Protein AF-T0RP94-F1 (afdb_monomer)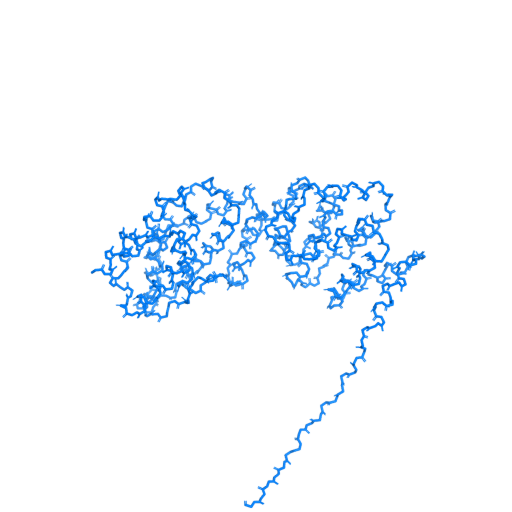

Structure (mmCIF, N/CA/C/O backbone):
data_AF-T0RP94-F1
#
_entry.id   AF-T0RP94-F1
#
loop_
_atom_site.group_PDB
_atom_site.id
_atom_site.type_symbol
_atom_site.label_atom_id
_atom_site.label_alt_id
_atom_site.label_comp_id
_atom_site.label_asym_id
_atom_site.label_entity_id
_atom_site.label_seq_id
_atom_site.pdbx_PDB_ins_code
_atom_site.Cartn_x
_atom_site.Cartn_y
_atom_site.Cartn_z
_atom_site.occupancy
_atom_site.B_iso_or_equiv
_atom_site.auth_seq_id
_atom_site.auth_comp_id
_atom_site.auth_asym_id
_atom_site.auth_atom_id
_atom_site.pdbx_PDB_model_num
ATOM 1 N N . MET A 1 1 ? -5.240 -0.763 34.434 1.00 88.38 1 MET A N 1
ATOM 2 C CA . MET A 1 1 ? -3.818 -1.120 34.222 1.00 88.38 1 MET A CA 1
ATOM 3 C C . MET A 1 1 ? -3.471 -1.238 32.736 1.00 88.38 1 MET A C 1
ATOM 5 O O . MET A 1 1 ? -2.638 -0.472 32.275 1.00 88.38 1 MET A O 1
ATOM 9 N N . THR A 1 2 ? -4.139 -2.100 31.958 1.00 94.00 2 THR A N 1
ATOM 10 C CA . THR A 1 2 ? -3.824 -2.348 30.531 1.00 94.00 2 THR A CA 1
ATOM 11 C C . THR A 1 2 ? -3.842 -1.097 29.644 1.00 94.00 2 THR A C 1
ATOM 13 O O . THR A 1 2 ? -2.900 -0.874 28.891 1.00 94.00 2 THR A O 1
ATOM 16 N N . SER A 1 3 ? -4.860 -0.235 29.776 1.00 95.00 3 SER A N 1
ATOM 17 C CA . SER A 1 3 ? -4.949 1.029 29.021 1.00 95.00 3 SER A CA 1
ATOM 18 C C . SER A 1 3 ? -3.752 1.956 29.268 1.00 95.00 3 SER A C 1
ATOM 20 O O . SER A 1 3 ? -3.233 2.541 28.325 1.00 95.00 3 SER A O 1
ATOM 22 N N . HIS A 1 4 ? -3.310 2.088 30.521 1.00 95.75 4 HIS A N 1
ATOM 23 C CA . HIS A 1 4 ? -2.154 2.918 30.879 1.00 95.75 4 HIS A CA 1
ATOM 24 C C . HIS A 1 4 ? -0.866 2.325 30.300 1.00 95.75 4 HIS A C 1
ATOM 26 O O . HIS A 1 4 ? -0.049 3.037 29.733 1.00 95.75 4 HIS A O 1
ATOM 32 N N . PHE A 1 5 ? -0.707 1.000 30.365 1.00 96.69 5 PHE A N 1
ATOM 33 C CA . PHE A 1 5 ? 0.449 0.334 29.773 1.00 96.69 5 PHE A CA 1
ATOM 34 C C . PHE A 1 5 ? 0.534 0.544 28.252 1.00 96.69 5 PHE A C 1
ATOM 36 O O . PHE A 1 5 ? 1.586 0.944 27.764 1.00 96.69 5 PHE A O 1
ATOM 43 N N . ILE A 1 6 ? -0.567 0.352 27.512 1.00 96.56 6 ILE A N 1
ATOM 44 C CA . ILE A 1 6 ? -0.619 0.622 26.062 1.00 96.56 6 ILE A CA 1
ATOM 45 C C . ILE A 1 6 ? -0.245 2.078 25.779 1.00 96.56 6 ILE A C 1
ATOM 47 O O . ILE A 1 6 ? 0.664 2.349 24.996 1.00 96.56 6 ILE A O 1
ATOM 51 N N . SER A 1 7 ? -0.925 3.001 26.461 1.00 96.38 7 SER A N 1
ATOM 52 C CA . SER A 1 7 ? -0.753 4.438 26.268 1.00 96.38 7 SER A CA 1
ATOM 53 C C . SER A 1 7 ? 0.681 4.881 26.518 1.00 96.38 7 SER A C 1
ATOM 55 O O . SER A 1 7 ? 1.240 5.565 25.669 1.00 96.38 7 SER A O 1
ATOM 57 N N . ASP A 1 8 ? 1.297 4.454 27.627 1.00 95.62 8 ASP A N 1
ATOM 58 C CA . ASP A 1 8 ? 2.455 5.138 28.230 1.00 95.62 8 ASP A CA 1
ATOM 59 C C . ASP A 1 8 ? 3.749 4.309 28.210 1.00 95.62 8 ASP A C 1
ATOM 61 O O . ASP A 1 8 ? 4.837 4.872 28.326 1.00 95.62 8 ASP A O 1
ATOM 65 N N . HIS A 1 9 ? 3.655 2.998 27.971 1.00 94.56 9 HIS A N 1
ATOM 66 C CA . HIS A 1 9 ? 4.812 2.099 28.044 1.00 94.56 9 HIS A CA 1
ATOM 67 C C . HIS A 1 9 ? 4.980 1.165 26.845 1.00 94.56 9 HIS A C 1
ATOM 69 O O . HIS A 1 9 ? 6.095 0.710 26.601 1.00 94.56 9 HIS A O 1
ATOM 75 N N . LEU A 1 10 ? 3.916 0.861 26.093 1.00 94.31 10 LEU A N 1
ATOM 76 C CA . LEU A 1 10 ? 4.026 -0.069 24.973 1.00 94.31 10 LEU A CA 1
ATOM 77 C C . LEU A 1 10 ? 4.787 0.559 23.808 1.00 94.31 10 LEU A C 1
ATOM 79 O O . LEU A 1 10 ? 4.351 1.539 23.194 1.00 94.31 10 LEU A O 1
ATOM 83 N N . ASP A 1 11 ? 5.927 -0.029 23.482 1.00 93.75 11 ASP A N 1
ATOM 84 C CA . ASP A 1 11 ? 6.845 0.579 22.542 1.00 93.75 11 ASP A CA 1
ATOM 85 C C . ASP A 1 11 ? 7.600 -0.449 21.709 1.00 93.75 11 ASP A C 1
ATOM 87 O O . ASP A 1 11 ? 7.739 -1.609 22.095 1.00 93.75 11 ASP A O 1
ATOM 91 N N . ILE A 1 12 ? 8.072 -0.019 20.541 1.00 91.00 12 ILE A N 1
ATOM 92 C CA . ILE A 1 12 ? 8.845 -0.876 19.639 1.00 91.00 12 ILE A CA 1
ATOM 93 C C . ILE A 1 12 ? 10.318 -0.776 20.020 1.00 91.00 12 ILE A C 1
ATOM 95 O O . ILE A 1 12 ? 10.896 0.306 20.007 1.00 91.00 12 ILE A O 1
ATOM 99 N N . ALA A 1 13 ? 10.939 -1.897 20.347 1.00 91.00 13 ALA A N 1
ATOM 100 C CA . ALA A 1 13 ? 12.353 -1.960 20.693 1.00 91.00 13 ALA A CA 1
ATOM 101 C C . ALA A 1 13 ? 12.988 -3.205 20.069 1.00 91.00 13 ALA A C 1
ATOM 103 O O . ALA A 1 13 ? 12.287 -4.088 19.576 1.00 91.00 13 ALA A O 1
ATOM 104 N N . SER A 1 14 ? 14.315 -3.320 20.127 1.00 87.69 14 SER A N 1
ATOM 105 C CA . SER A 1 14 ? 15.013 -4.540 19.692 1.00 87.69 14 SER A CA 1
ATOM 106 C C . SER A 1 14 ? 14.537 -5.785 20.453 1.00 87.69 14 SER A C 1
ATOM 108 O O . SER A 1 14 ? 14.405 -6.854 19.865 1.00 87.69 14 SER A O 1
ATOM 110 N N . SER A 1 15 ? 14.213 -5.635 21.741 1.00 92.19 15 SER A N 1
ATOM 111 C CA . SER A 1 15 ? 13.644 -6.688 22.591 1.00 92.19 15 SER A CA 1
ATOM 112 C C . SER A 1 15 ? 12.144 -6.919 22.377 1.00 92.19 15 SER A C 1
ATOM 114 O O . SER A 1 15 ? 11.628 -7.972 22.748 1.00 92.19 15 SER A O 1
ATOM 116 N N . MET A 1 16 ? 11.437 -5.956 21.783 1.00 93.44 16 MET A N 1
ATOM 117 C CA . MET A 1 16 ? 9.995 -6.010 21.552 1.00 93.44 16 MET A CA 1
ATOM 118 C C . MET A 1 16 ? 9.685 -5.535 20.122 1.00 93.44 16 MET A C 1
ATOM 120 O O . MET A 1 16 ? 9.282 -4.387 19.914 1.00 93.44 16 MET A O 1
ATOM 124 N N . PRO A 1 17 ? 9.917 -6.394 19.110 1.00 94.44 17 PRO A N 1
ATOM 125 C CA . PRO A 1 17 ? 9.731 -6.018 17.715 1.00 94.44 17 PRO A CA 1
ATOM 126 C C . PRO A 1 17 ? 8.250 -5.781 17.401 1.00 94.44 17 PRO A C 1
ATOM 128 O O . PRO A 1 17 ? 7.361 -6.304 18.079 1.00 94.44 17 PRO A O 1
ATOM 131 N N . LEU A 1 18 ? 7.978 -5.050 16.313 1.00 94.69 18 LEU A N 1
ATOM 132 C CA . LEU A 1 18 ? 6.616 -4.696 15.894 1.00 94.69 18 LEU A CA 1
ATOM 133 C C . LEU A 1 18 ? 5.679 -5.912 15.821 1.00 94.69 18 LEU A C 1
ATOM 135 O O . LEU A 1 18 ? 4.526 -5.807 16.222 1.00 94.69 18 LEU A O 1
ATOM 139 N N . ALA A 1 19 ? 6.158 -7.062 15.339 1.00 96.69 19 ALA A N 1
ATOM 140 C CA . ALA A 1 19 ? 5.350 -8.279 15.265 1.00 96.69 19 ALA A CA 1
ATOM 141 C C . ALA A 1 19 ? 4.859 -8.734 16.651 1.00 96.69 19 ALA A C 1
ATOM 143 O O . ALA A 1 19 ? 3.683 -9.053 16.803 1.00 96.69 19 ALA A O 1
ATOM 144 N N . THR A 1 20 ? 5.722 -8.705 17.669 1.00 97.38 20 THR A N 1
ATOM 145 C CA . THR A 1 20 ? 5.360 -9.067 19.048 1.00 97.38 20 THR A CA 1
ATOM 146 C C . THR A 1 20 ? 4.349 -8.082 19.625 1.00 97.38 20 THR A C 1
ATOM 148 O O . THR A 1 20 ? 3.323 -8.502 20.161 1.00 97.38 20 THR A O 1
ATOM 151 N N . VAL A 1 21 ? 4.590 -6.775 19.449 1.00 97.06 21 VAL A N 1
ATOM 152 C CA . VAL A 1 21 ? 3.652 -5.723 19.879 1.00 97.06 21 VAL A CA 1
ATOM 153 C C . VAL A 1 21 ? 2.289 -5.903 19.210 1.00 97.06 21 VAL A C 1
ATOM 155 O O . VAL A 1 21 ? 1.260 -5.859 19.877 1.00 97.06 21 VAL A O 1
ATOM 158 N N . ALA A 1 22 ? 2.273 -6.147 17.899 1.00 97.69 22 ALA A N 1
ATOM 159 C CA . ALA A 1 22 ? 1.055 -6.291 17.114 1.00 97.69 22 ALA A CA 1
ATOM 160 C C . ALA A 1 22 ? 0.224 -7.514 17.525 1.00 97.69 22 ALA A C 1
ATOM 162 O O . ALA A 1 22 ? -0.995 -7.400 17.641 1.00 97.69 22 ALA A O 1
ATOM 163 N N . HIS A 1 23 ? 0.862 -8.664 17.776 1.00 98.00 23 HIS A N 1
ATOM 164 C CA . HIS A 1 23 ? 0.171 -9.862 18.268 1.00 98.00 23 HIS A CA 1
ATOM 165 C C . HIS A 1 23 ? -0.426 -9.635 19.657 1.00 98.00 23 HIS A C 1
ATOM 167 O O . HIS A 1 23 ? -1.584 -9.976 19.892 1.00 98.00 23 HIS A O 1
ATOM 173 N N . TRP A 1 24 ? 0.337 -9.020 20.564 1.00 97.94 24 TRP A N 1
ATOM 174 C CA . TRP A 1 24 ? -0.148 -8.719 21.907 1.00 97.94 24 TRP A CA 1
ATOM 175 C C . TRP A 1 24 ? -1.312 -7.718 21.887 1.00 97.94 24 TRP A C 1
ATOM 177 O O . TRP A 1 24 ? -2.324 -7.934 22.557 1.00 97.94 24 TRP A O 1
ATOM 187 N N . LEU A 1 25 ? -1.221 -6.661 21.070 1.00 98.06 25 LEU A N 1
ATOM 188 C CA . LEU A 1 25 ? -2.308 -5.699 20.873 1.00 98.06 25 LEU A CA 1
ATOM 189 C C . LEU A 1 25 ? -3.552 -6.358 20.284 1.00 98.06 25 LEU A C 1
ATOM 191 O O . LEU A 1 25 ? -4.646 -6.131 20.789 1.00 98.06 25 LEU A O 1
ATOM 195 N N . HIS A 1 26 ? -3.398 -7.188 19.250 1.00 98.38 26 HIS A N 1
ATOM 196 C CA . HIS A 1 26 ? -4.513 -7.912 18.638 1.00 98.38 26 HIS A CA 1
ATOM 197 C C . HIS A 1 26 ? -5.235 -8.802 19.658 1.00 98.38 26 HIS A C 1
ATOM 199 O O . HIS A 1 26 ? -6.453 -8.694 19.803 1.00 98.38 26 HIS A O 1
ATOM 205 N N . ALA A 1 27 ? -4.491 -9.601 20.429 1.00 98.12 27 ALA A N 1
ATOM 206 C CA . ALA A 1 27 ? -5.060 -10.452 21.472 1.00 98.12 27 ALA A CA 1
ATOM 207 C C . ALA A 1 27 ? -5.772 -9.631 22.560 1.00 98.12 27 ALA A C 1
ATOM 209 O O . ALA A 1 27 ? -6.872 -9.980 22.994 1.00 98.12 27 ALA A O 1
ATOM 210 N N . THR A 1 28 ? -5.176 -8.508 22.965 1.00 97.94 28 THR A N 1
ATOM 211 C CA . THR A 1 28 ? -5.742 -7.615 23.983 1.00 97.94 28 THR A CA 1
ATOM 212 C C . THR A 1 28 ? -7.034 -6.958 23.497 1.00 97.94 28 THR A C 1
ATOM 214 O O . THR A 1 28 ? -8.029 -6.986 24.215 1.00 97.94 28 THR A O 1
ATOM 217 N N . LEU A 1 29 ? -7.052 -6.429 22.269 1.00 97.94 29 LEU A N 1
ATOM 218 C CA . LEU A 1 29 ? -8.245 -5.842 21.649 1.00 97.94 29 LEU A CA 1
ATOM 219 C C . LEU A 1 29 ? -9.357 -6.884 21.493 1.00 97.94 29 LEU A C 1
ATOM 221 O O . LEU A 1 29 ? -10.508 -6.589 21.788 1.00 97.94 29 LEU A O 1
ATOM 225 N N . THR A 1 30 ? -9.009 -8.111 21.097 1.00 97.62 30 THR A N 1
ATOM 226 C CA . THR A 1 30 ? -9.966 -9.220 20.950 1.00 97.62 30 THR A CA 1
ATOM 227 C C . THR A 1 30 ? -10.576 -9.638 22.289 1.00 97.62 30 THR A C 1
ATOM 229 O O . THR A 1 30 ? -11.760 -9.945 22.357 1.00 97.62 30 THR A O 1
ATOM 232 N N . THR A 1 31 ? -9.782 -9.634 23.364 1.00 97.56 31 THR A N 1
ATOM 233 C CA . THR A 1 31 ? -10.223 -10.101 24.689 1.00 97.56 31 THR A CA 1
ATOM 234 C C . THR A 1 31 ? -11.006 -9.035 25.454 1.00 97.56 31 THR A C 1
ATOM 236 O O . THR A 1 31 ? -12.003 -9.340 26.100 1.00 97.56 31 THR A O 1
ATOM 239 N N . VAL A 1 32 ? -10.533 -7.786 25.423 1.00 96.88 32 VAL A N 1
ATOM 240 C CA . VAL A 1 32 ? -11.078 -6.682 26.235 1.00 96.88 32 VAL A CA 1
ATOM 241 C C . VAL A 1 32 ? -12.147 -5.885 25.479 1.00 96.88 32 VAL A C 1
ATOM 243 O O . VAL A 1 32 ? -12.946 -5.192 26.105 1.00 96.88 32 VAL A O 1
ATOM 246 N N . GLY A 1 33 ? -12.174 -5.977 24.150 1.00 96.44 33 GLY A N 1
ATOM 247 C CA . GLY A 1 33 ? -12.888 -5.036 23.295 1.00 96.44 33 GLY A CA 1
ATOM 248 C C . GLY A 1 33 ? -12.017 -3.826 22.964 1.00 96.44 33 GLY A C 1
ATOM 249 O O . GLY A 1 33 ? -11.071 -3.481 23.682 1.00 96.44 33 GLY A O 1
ATOM 250 N N . TRP A 1 34 ? -12.311 -3.179 21.839 1.00 96.19 34 TRP A N 1
ATOM 251 C CA . TRP A 1 34 ? -11.507 -2.053 21.376 1.00 96.19 34 TRP A CA 1
ATOM 252 C C . TRP A 1 34 ? -11.946 -0.728 22.002 1.00 96.19 34 TRP A C 1
ATOM 254 O O . TRP A 1 34 ? -11.115 0.163 22.165 1.00 96.19 34 TRP A O 1
ATOM 264 N N . GLU A 1 35 ? -13.213 -0.594 22.392 1.00 96.19 35 GLU A N 1
ATOM 265 C CA . GLU A 1 35 ? -13.803 0.649 22.890 1.00 96.19 35 GLU A CA 1
ATOM 266 C C . GLU A 1 35 ? -13.077 1.178 24.139 1.00 96.19 35 GLU A C 1
ATOM 268 O O . GLU A 1 35 ? -12.667 2.343 24.133 1.00 96.19 35 GLU A O 1
ATOM 273 N N . PRO A 1 36 ? -12.793 0.359 25.177 1.00 97.12 36 PRO A N 1
ATOM 274 C CA . PRO A 1 36 ? -12.063 0.829 26.357 1.00 97.12 36 PRO A CA 1
ATOM 275 C C . PRO A 1 36 ? -10.595 1.174 26.066 1.00 97.12 36 PRO A C 1
ATOM 277 O O . PRO A 1 36 ? -9.943 1.847 26.863 1.00 97.12 36 PRO A O 1
ATOM 280 N N . LEU A 1 37 ? -10.055 0.688 24.943 1.00 97.75 37 LEU A N 1
ATOM 281 C CA . LEU A 1 37 ? -8.643 0.799 24.573 1.00 97.75 37 LEU A CA 1
ATOM 282 C C . LEU A 1 37 ? -8.389 1.824 23.464 1.00 97.75 37 LEU A C 1
ATOM 284 O O . LEU A 1 37 ? -7.236 2.183 23.229 1.00 97.75 37 LEU A O 1
ATOM 288 N N . ALA A 1 38 ? -9.437 2.343 22.822 1.00 96.88 38 ALA A N 1
ATOM 289 C CA . ALA A 1 38 ? -9.356 3.290 21.715 1.00 96.88 38 ALA A CA 1
ATOM 290 C C . ALA A 1 38 ? -8.489 4.512 22.049 1.00 96.88 38 ALA A C 1
ATOM 292 O O . ALA A 1 38 ? -7.568 4.851 21.304 1.00 96.88 38 ALA A O 1
ATOM 293 N N . LYS A 1 39 ? -8.720 5.133 23.215 1.00 97.25 39 LYS A N 1
ATOM 294 C CA . LYS A 1 39 ? -7.924 6.283 23.670 1.00 97.25 39 LYS A CA 1
ATOM 295 C C . LYS A 1 39 ? -6.456 5.910 23.891 1.00 97.25 39 LYS A C 1
ATOM 297 O O . LYS A 1 39 ? -5.578 6.659 23.482 1.00 97.25 39 LYS A O 1
ATOM 302 N N . ALA A 1 40 ? -6.183 4.752 24.490 1.00 97.69 40 ALA A N 1
ATOM 303 C CA . ALA A 1 40 ? -4.814 4.292 24.714 1.00 97.69 40 ALA A CA 1
ATOM 304 C C . ALA A 1 40 ? -4.072 4.024 23.398 1.00 97.69 40 ALA A C 1
ATOM 306 O O . ALA A 1 40 ? -2.916 4.415 23.260 1.00 97.69 40 ALA A O 1
ATOM 307 N N . MET A 1 41 ? -4.748 3.413 22.421 1.00 97.88 41 MET A N 1
ATOM 308 C CA . MET A 1 41 ? -4.218 3.195 21.073 1.00 97.88 41 MET A CA 1
ATOM 309 C C . MET A 1 41 ? -3.878 4.518 20.382 1.00 97.88 41 MET A C 1
ATOM 311 O O . MET A 1 41 ? -2.791 4.659 19.824 1.00 97.88 41 MET A O 1
ATOM 315 N N . ALA A 1 42 ? -4.777 5.502 20.453 1.00 96.88 42 ALA A N 1
ATOM 316 C CA . ALA A 1 42 ? -4.543 6.837 19.913 1.00 96.88 42 ALA A CA 1
ATOM 317 C C . ALA A 1 42 ? -3.335 7.525 20.577 1.00 96.88 42 ALA A C 1
ATOM 319 O O . ALA A 1 42 ? -2.465 8.047 19.877 1.00 96.88 42 ALA A O 1
ATOM 320 N N . THR A 1 43 ? -3.223 7.481 21.910 1.00 96.62 43 THR A N 1
ATOM 321 C CA . THR A 1 43 ? -2.075 8.063 22.626 1.00 96.62 43 THR A CA 1
ATOM 322 C C . THR A 1 43 ? -0.766 7.363 22.265 1.00 96.62 43 THR A C 1
ATOM 324 O O . THR A 1 43 ? 0.221 8.030 21.958 1.00 96.62 43 THR A O 1
ATOM 327 N N . MET A 1 44 ? -0.763 6.028 22.218 1.00 96.50 44 MET A N 1
ATOM 328 C CA . MET A 1 44 ? 0.406 5.236 21.834 1.00 96.50 44 MET A CA 1
ATOM 329 C C . MET A 1 44 ? 0.887 5.591 20.420 1.00 96.50 44 MET A C 1
ATOM 331 O O . MET A 1 44 ? 2.071 5.850 20.218 1.00 96.50 44 MET A O 1
ATOM 335 N N . LEU A 1 45 ? -0.024 5.654 19.443 1.00 95.25 45 LEU A N 1
ATOM 336 C CA . LEU A 1 45 ? 0.313 6.016 18.062 1.00 95.25 45 LEU A CA 1
ATOM 337 C C . LEU A 1 45 ? 0.800 7.467 17.949 1.00 95.25 45 LEU A C 1
ATOM 339 O O . LEU A 1 45 ? 1.751 7.732 17.215 1.00 95.25 45 LEU A O 1
ATOM 343 N N . THR A 1 46 ? 0.205 8.391 18.710 1.00 93.94 46 THR A N 1
ATOM 344 C CA . THR A 1 46 ? 0.675 9.784 18.803 1.00 93.94 46 THR A CA 1
ATOM 345 C C . THR A 1 46 ? 2.109 9.831 19.323 1.00 93.94 46 THR A C 1
ATOM 347 O O . THR A 1 46 ? 2.956 10.513 18.748 1.00 93.94 46 THR A O 1
ATOM 350 N N . ARG A 1 47 ? 2.411 9.054 20.369 1.00 93.50 47 ARG A N 1
ATOM 351 C CA . ARG A 1 47 ? 3.764 8.945 20.914 1.00 93.50 47 ARG A CA 1
ATOM 352 C C . ARG A 1 47 ? 4.744 8.393 19.882 1.00 93.50 47 ARG A C 1
ATOM 354 O O . ARG A 1 47 ? 5.800 8.981 19.672 1.00 93.50 47 ARG A O 1
ATOM 361 N N . TRP A 1 48 ? 4.413 7.268 19.248 1.00 91.94 48 TRP A N 1
ATOM 362 C CA . TRP A 1 48 ? 5.278 6.651 18.237 1.00 91.94 48 TRP A CA 1
ATOM 363 C C . TRP A 1 48 ? 5.585 7.616 17.092 1.00 91.94 48 TRP A C 1
ATOM 365 O O . TRP A 1 48 ? 6.706 7.629 16.593 1.00 91.94 48 TRP A O 1
ATOM 375 N N . ARG A 1 49 ? 4.613 8.458 16.722 1.00 87.81 49 ARG A N 1
ATOM 376 C CA . ARG A 1 49 ? 4.791 9.529 15.740 1.00 87.81 49 ARG A CA 1
ATOM 377 C C . ARG A 1 49 ? 5.754 10.618 16.223 1.00 87.81 49 ARG A C 1
ATOM 379 O O . ARG A 1 49 ? 6.587 11.061 15.444 1.00 87.81 49 ARG A O 1
ATOM 386 N N . MET A 1 50 ? 5.657 11.058 17.480 1.00 87.00 50 MET A N 1
ATOM 387 C CA . MET A 1 50 ? 6.524 12.119 18.021 1.00 87.00 50 MET A CA 1
ATOM 388 C C . MET A 1 50 ? 7.999 11.705 18.117 1.00 87.00 50 MET A C 1
ATOM 390 O O . MET A 1 50 ? 8.876 12.541 17.932 1.00 87.00 50 MET A O 1
ATOM 394 N N . TYR A 1 51 ? 8.283 10.421 18.346 1.00 83.12 51 TYR A N 1
ATOM 395 C CA . TYR A 1 51 ? 9.651 9.890 18.429 1.00 83.12 51 TYR A CA 1
ATOM 396 C C . TYR A 1 51 ? 10.154 9.292 17.102 1.00 83.12 51 TYR A C 1
ATOM 398 O O . TYR A 1 51 ? 10.952 8.355 17.098 1.00 83.12 51 TYR A O 1
ATOM 406 N N . ALA A 1 52 ? 9.686 9.827 15.969 1.00 65.50 52 ALA A N 1
ATOM 407 C CA . ALA A 1 52 ? 9.998 9.327 14.629 1.00 65.50 52 ALA A CA 1
ATOM 408 C C . ALA A 1 52 ? 11.487 9.387 14.246 1.00 65.50 52 ALA A C 1
ATOM 410 O O . ALA A 1 52 ? 11.908 8.636 13.373 1.00 65.50 52 ALA A O 1
ATOM 411 N N . LEU A 1 53 ? 12.297 10.234 14.892 1.00 67.94 53 LEU A N 1
ATOM 412 C CA . LEU A 1 53 ? 13.728 10.350 14.575 1.00 67.94 53 LEU A CA 1
ATOM 413 C C . LEU A 1 53 ? 14.493 9.032 14.786 1.00 67.94 53 LEU A C 1
ATOM 415 O O . LEU A 1 53 ? 15.413 8.741 14.029 1.00 67.94 53 LEU A O 1
ATOM 419 N N . ASP A 1 54 ? 14.061 8.211 15.747 1.00 68.75 54 ASP A N 1
ATOM 420 C CA . ASP A 1 54 ? 14.692 6.922 16.056 1.00 68.75 54 ASP A CA 1
ATOM 421 C C . ASP A 1 54 ? 13.891 5.721 15.524 1.00 68.75 54 ASP A C 1
ATOM 423 O O . ASP A 1 54 ? 14.259 4.565 15.753 1.00 68.75 54 ASP A O 1
ATOM 427 N N . ARG A 1 55 ? 12.739 5.961 14.877 1.00 70.44 55 ARG A N 1
ATOM 428 C CA . ARG A 1 55 ? 11.737 4.919 14.613 1.00 70.44 55 ARG A CA 1
ATOM 429 C C . ARG A 1 55 ? 11.116 5.041 13.227 1.00 70.44 55 ARG A C 1
ATOM 431 O O . ARG A 1 55 ? 10.595 6.099 12.880 1.00 70.44 55 ARG A O 1
ATOM 438 N N . PRO A 1 56 ? 11.013 3.934 12.473 1.00 78.81 56 PRO A N 1
ATOM 439 C CA . PRO A 1 56 ? 10.305 3.940 11.205 1.00 78.81 56 PRO A CA 1
ATOM 440 C C . PRO A 1 56 ? 8.830 4.300 11.414 1.00 78.81 56 PRO A C 1
ATOM 442 O O . PRO A 1 56 ? 8.050 3.518 11.964 1.00 78.81 56 PRO A O 1
ATOM 445 N N . LEU A 1 57 ? 8.414 5.461 10.906 1.00 78.38 57 LEU A N 1
ATOM 446 C CA . LEU A 1 57 ? 7.007 5.890 10.854 1.00 78.38 57 LEU A CA 1
ATOM 447 C C . LEU A 1 57 ? 6.090 4.831 10.230 1.00 78.38 57 LEU A C 1
ATOM 449 O O . LEU A 1 57 ? 4.916 4.717 10.587 1.00 78.38 57 LEU A O 1
ATOM 453 N N . GLY A 1 58 ? 6.644 4.006 9.337 1.00 87.12 58 GLY A N 1
ATOM 454 C CA . GLY A 1 58 ? 5.956 2.878 8.721 1.00 87.12 58 GLY A CA 1
ATOM 455 C C . GLY A 1 58 ? 5.380 1.870 9.723 1.00 87.12 58 GLY A C 1
ATOM 456 O O . GLY A 1 58 ? 4.429 1.174 9.378 1.00 87.12 58 GLY A O 1
ATOM 457 N N . HIS A 1 59 ? 5.876 1.801 10.963 1.00 91.19 59 HIS A N 1
ATOM 458 C CA . HIS A 1 59 ? 5.368 0.866 11.969 1.00 91.19 59 HIS A CA 1
ATOM 459 C C . HIS A 1 59 ? 3.920 1.141 12.384 1.00 91.19 59 HIS A C 1
ATOM 461 O O . HIS A 1 59 ? 3.124 0.202 12.446 1.00 91.19 59 HIS A O 1
ATOM 467 N N . GLY A 1 60 ? 3.557 2.408 12.616 1.00 93.38 60 GLY A N 1
ATOM 468 C CA . GLY A 1 60 ? 2.183 2.784 12.962 1.00 93.38 60 GLY A CA 1
ATOM 469 C C . GLY A 1 60 ? 1.215 2.446 11.827 1.00 93.38 60 GLY A C 1
ATOM 470 O O . GLY A 1 60 ? 0.222 1.751 12.037 1.00 93.38 60 GLY A O 1
ATOM 471 N N . TYR A 1 61 ? 1.566 2.835 10.598 1.00 93.44 61 TYR A N 1
ATOM 472 C CA . TYR A 1 61 ? 0.792 2.497 9.400 1.00 93.44 61 TYR A CA 1
ATOM 473 C C . TYR A 1 61 ? 0.646 0.993 9.203 1.00 93.44 61 TYR A C 1
ATOM 475 O O . TYR A 1 61 ? -0.456 0.507 8.962 1.00 93.44 61 TYR A O 1
ATOM 483 N N . ARG A 1 62 ? 1.736 0.236 9.341 1.00 94.31 62 ARG A N 1
ATOM 484 C CA . ARG A 1 62 ? 1.726 -1.215 9.147 1.00 94.31 62 ARG A CA 1
ATOM 485 C C . ARG A 1 62 ? 0.899 -1.931 10.212 1.00 94.31 62 ARG A C 1
ATOM 487 O O . ARG A 1 62 ? 0.175 -2.866 9.869 1.00 94.31 62 ARG A O 1
ATOM 494 N N . LEU A 1 63 ? 0.972 -1.501 11.473 1.00 96.81 63 LEU A N 1
ATOM 495 C CA . LEU A 1 63 ? 0.135 -2.027 12.553 1.00 96.81 63 LEU A CA 1
ATOM 496 C C . LEU A 1 63 ? -1.348 -1.814 12.238 1.00 96.81 63 LEU A C 1
ATOM 498 O O . LEU A 1 63 ? -2.113 -2.775 12.202 1.00 96.81 63 LEU A O 1
ATOM 502 N N . VAL A 1 64 ? -1.740 -0.570 11.952 1.00 97.31 64 VAL A N 1
ATOM 503 C CA . VAL A 1 64 ? -3.143 -0.214 11.693 1.00 97.31 64 VAL A CA 1
ATOM 504 C C . VAL A 1 64 ? -3.656 -0.902 10.422 1.00 97.31 64 VAL A C 1
ATOM 506 O O . VAL A 1 64 ? -4.757 -1.448 10.422 1.00 97.31 64 VAL A O 1
ATOM 509 N N . ALA A 1 65 ? -2.837 -0.993 9.368 1.00 96.75 65 ALA A N 1
ATOM 510 C CA . ALA A 1 65 ? -3.168 -1.726 8.143 1.00 96.75 65 ALA A CA 1
ATOM 511 C C . ALA A 1 65 ? -3.343 -3.233 8.381 1.00 96.75 65 ALA A C 1
ATOM 513 O O . ALA A 1 65 ? -4.182 -3.864 7.733 1.00 96.75 65 ALA A O 1
ATOM 514 N N . SER A 1 66 ? -2.570 -3.816 9.302 1.00 97.50 66 SER A N 1
ATOM 515 C CA . SER A 1 66 ? -2.688 -5.233 9.670 1.00 97.50 66 SER A CA 1
ATOM 516 C C . SER A 1 66 ? -3.975 -5.492 10.446 1.00 97.50 66 SER A C 1
ATOM 518 O O . SER A 1 66 ? -4.730 -6.386 10.074 1.00 97.50 66 SER A O 1
ATOM 520 N N . LEU A 1 67 ? -4.289 -4.647 11.436 1.00 97.94 67 LEU A N 1
ATOM 521 C CA . LEU A 1 67 ? -5.545 -4.722 12.190 1.00 97.94 67 LEU A CA 1
ATOM 522 C C . LEU A 1 67 ? -6.769 -4.563 11.274 1.00 97.94 67 LEU A C 1
ATOM 524 O O . LEU A 1 67 ? -7.738 -5.304 11.416 1.00 97.94 67 LEU A O 1
ATOM 528 N N . ALA A 1 68 ? -6.698 -3.675 10.279 1.00 96.88 68 ALA A N 1
ATOM 529 C CA . ALA A 1 68 ? -7.733 -3.511 9.255 1.00 96.88 68 ALA A CA 1
ATOM 530 C C . ALA A 1 68 ? -7.805 -4.679 8.242 1.00 96.88 68 ALA A C 1
ATOM 532 O O . ALA A 1 68 ? -8.756 -4.780 7.468 1.00 96.88 68 ALA A O 1
ATOM 533 N N . GLY A 1 69 ? -6.808 -5.570 8.214 1.00 96.62 69 GLY A N 1
ATOM 534 C CA . GLY A 1 69 ? -6.729 -6.688 7.268 1.00 96.62 69 GLY A CA 1
ATOM 535 C C . GLY A 1 69 ? -6.368 -6.289 5.832 1.00 96.62 69 GLY A C 1
ATOM 536 O O . GLY A 1 69 ? -6.567 -7.077 4.900 1.00 96.62 69 GLY A O 1
ATOM 537 N N . VAL A 1 70 ? -5.841 -5.078 5.636 1.00 96.00 70 VAL A N 1
ATOM 538 C CA . VAL A 1 70 ? -5.493 -4.541 4.311 1.00 96.00 70 VAL A CA 1
ATOM 539 C C . VAL A 1 70 ? -3.997 -4.550 4.020 1.00 96.00 70 VAL A C 1
ATOM 541 O O . VAL A 1 70 ? -3.630 -4.355 2.872 1.00 96.00 70 VAL A O 1
ATOM 544 N N . ALA A 1 71 ? -3.134 -4.820 5.002 1.00 94.25 71 ALA A N 1
ATOM 545 C CA . ALA A 1 71 ? -1.689 -4.910 4.785 1.00 94.25 71 ALA A CA 1
ATOM 546 C C . ALA A 1 71 ? -1.296 -6.034 3.801 1.00 94.25 71 ALA A C 1
ATOM 548 O O . ALA A 1 71 ? -1.858 -7.127 3.839 1.00 94.25 71 ALA A O 1
ATOM 549 N N . ASP A 1 72 ? -0.280 -5.777 2.970 1.00 89.31 72 ASP A N 1
ATOM 550 C CA . ASP A 1 72 ? 0.332 -6.772 2.065 1.00 89.31 72 ASP A CA 1
ATOM 551 C C . ASP A 1 72 ? 1.160 -7.814 2.846 1.00 89.31 72 ASP A C 1
ATOM 553 O O . ASP A 1 72 ? 1.139 -9.013 2.574 1.00 89.31 72 ASP A O 1
ATOM 557 N N . HIS A 1 73 ? 1.850 -7.355 3.895 1.00 91.25 73 HIS A N 1
ATOM 558 C CA . HIS A 1 73 ? 2.637 -8.184 4.812 1.00 91.25 73 HIS A CA 1
ATOM 559 C C . HIS A 1 73 ? 2.182 -7.941 6.257 1.00 91.25 73 HIS A C 1
ATOM 561 O O . HIS A 1 73 ? 2.862 -7.206 6.996 1.00 91.25 73 HIS A O 1
ATOM 567 N N . PRO A 1 74 ? 1.014 -8.491 6.645 1.00 95.44 74 PRO A N 1
ATOM 568 C CA . PRO A 1 74 ? 0.417 -8.229 7.946 1.00 95.44 74 PRO A CA 1
ATOM 569 C C . PRO A 1 74 ? 1.336 -8.688 9.084 1.00 95.44 74 PRO A C 1
ATOM 571 O O . PRO A 1 74 ? 1.972 -9.736 8.996 1.00 95.44 74 PRO A O 1
ATOM 574 N N . VAL A 1 75 ? 1.419 -7.886 10.150 1.00 96.69 75 VAL A N 1
ATOM 575 C CA . VAL A 1 75 ? 2.197 -8.207 11.368 1.00 96.69 75 VAL A CA 1
ATOM 576 C C . VAL A 1 75 ? 1.362 -8.882 12.455 1.00 96.69 75 VAL A C 1
ATOM 578 O O . VAL A 1 75 ? 1.917 -9.376 13.431 1.00 96.69 75 VAL A O 1
ATOM 581 N N . CYS A 1 76 ? 0.043 -8.897 12.283 1.00 97.81 76 CYS A N 1
ATOM 582 C CA . CYS A 1 76 ? -0.934 -9.601 13.104 1.00 97.81 76 CYS A CA 1
ATOM 583 C C . CYS A 1 76 ? -2.169 -9.945 12.247 1.00 97.81 76 CYS A C 1
ATOM 585 O O . CYS A 1 76 ? -2.322 -9.384 11.154 1.00 97.81 76 CYS A O 1
ATOM 587 N N . PRO A 1 77 ? -3.048 -10.857 12.703 1.00 98.00 77 PRO A N 1
ATOM 588 C CA . PRO A 1 77 ? -4.316 -11.121 12.031 1.00 98.00 77 PRO A CA 1
ATOM 589 C C . PRO A 1 77 ? -5.212 -9.875 11.961 1.00 98.00 77 PRO A C 1
ATOM 591 O O . PRO A 1 77 ? -5.071 -8.937 12.749 1.00 98.00 77 PRO A O 1
ATOM 594 N N . ARG A 1 78 ? -6.183 -9.892 11.041 1.00 97.62 78 ARG A N 1
ATOM 595 C CA . ARG A 1 78 ? -7.249 -8.882 11.008 1.00 97.62 78 ARG A CA 1
ATOM 596 C C . ARG A 1 78 ? -8.016 -8.908 12.333 1.00 97.62 78 ARG A C 1
ATOM 598 O O . ARG A 1 78 ? -8.285 -9.978 12.880 1.00 97.62 78 ARG A O 1
ATOM 605 N N . LEU A 1 79 ? -8.383 -7.733 12.829 1.00 97.19 79 LEU A N 1
ATOM 606 C CA . LEU A 1 79 ? -9.251 -7.602 13.989 1.00 97.19 79 LEU A CA 1
ATOM 607 C C . LEU A 1 79 ? -10.710 -7.766 13.540 1.00 97.19 79 LEU A C 1
ATOM 609 O O . LEU A 1 79 ? -11.221 -6.965 12.755 1.00 97.19 79 LEU A O 1
ATOM 613 N N . ASP A 1 80 ? -11.349 -8.838 14.001 1.00 95.94 80 ASP A N 1
ATOM 614 C CA . ASP A 1 80 ? -12.725 -9.199 13.649 1.00 95.94 80 ASP A CA 1
ATOM 615 C C . ASP A 1 80 ? -13.651 -8.932 14.838 1.00 95.94 80 ASP A C 1
ATOM 617 O O . ASP A 1 80 ? -14.054 -9.832 15.570 1.00 95.94 80 ASP A O 1
ATOM 621 N N . LEU A 1 81 ? -13.897 -7.645 15.084 1.00 93.94 81 LEU A N 1
ATOM 622 C CA . LEU A 1 81 ? -14.767 -7.161 16.150 1.00 93.94 81 LEU A CA 1
ATOM 623 C C . LEU A 1 81 ? -15.840 -6.232 15.571 1.00 93.94 81 LEU A C 1
ATOM 625 O O . LEU A 1 81 ? -15.589 -5.554 14.563 1.00 93.94 81 LEU A O 1
ATOM 629 N N . PRO A 1 82 ? -17.017 -6.139 16.214 1.00 91.38 82 PRO A N 1
ATOM 630 C CA . PRO A 1 82 ? -18.012 -5.138 15.864 1.00 91.38 82 PRO A CA 1
ATOM 631 C C . PRO A 1 82 ? -17.394 -3.741 15.851 1.00 91.38 82 PRO A C 1
ATOM 633 O O . PRO A 1 82 ? -16.629 -3.380 16.741 1.00 91.38 82 PRO A O 1
ATOM 636 N N . PHE A 1 83 ? -17.728 -2.959 14.825 1.00 89.25 83 PHE A N 1
ATOM 637 C CA . PHE A 1 83 ? -17.397 -1.529 14.747 1.00 89.25 83 PHE A CA 1
ATOM 638 C C . PHE A 1 83 ? -15.893 -1.218 14.707 1.00 89.25 83 PHE A C 1
ATOM 640 O O . PHE A 1 83 ? -15.492 -0.069 14.874 1.00 89.25 83 PHE A O 1
ATOM 647 N N . VAL A 1 84 ? -15.058 -2.214 14.393 1.00 93.38 84 VAL A N 1
ATOM 648 C CA . VAL A 1 84 ? -13.603 -2.052 14.289 1.00 93.38 84 VAL A CA 1
ATOM 649 C C . VAL A 1 84 ? -13.183 -0.927 13.339 1.00 93.38 84 VAL A C 1
ATOM 651 O O . VAL A 1 84 ? -12.150 -0.301 13.554 1.00 93.38 84 VAL A O 1
ATOM 654 N N . LEU A 1 85 ? -13.989 -0.613 12.317 1.00 92.75 85 LEU A N 1
ATOM 655 C CA . LEU A 1 85 ? -13.702 0.497 11.407 1.00 92.75 85 LEU A CA 1
ATOM 656 C C . LEU A 1 85 ? -13.586 1.839 12.145 1.00 92.75 85 LEU A C 1
ATOM 658 O O . LEU A 1 85 ? -12.768 2.659 11.746 1.00 92.75 85 LEU A O 1
ATOM 662 N N . GLU A 1 86 ? -14.334 2.051 13.230 1.00 92.00 86 GLU A N 1
ATOM 663 C CA . GLU A 1 86 ? -14.266 3.293 14.007 1.00 92.00 86 GLU A CA 1
ATOM 664 C C . GLU A 1 86 ? -12.942 3.406 14.774 1.00 92.00 86 GLU A C 1
ATOM 666 O O . GLU A 1 86 ? -12.332 4.477 14.802 1.00 92.00 86 GLU A O 1
ATOM 671 N N . LEU A 1 87 ? -12.421 2.286 15.294 1.00 95.12 87 LEU A N 1
ATOM 672 C CA . LEU A 1 87 ? -11.052 2.227 15.815 1.00 95.12 87 LEU A CA 1
ATOM 673 C C . LEU A 1 87 ? -10.040 2.555 14.713 1.00 95.12 87 LEU A C 1
ATOM 675 O O . LEU A 1 87 ? -9.134 3.355 14.934 1.00 95.12 87 LEU A O 1
ATOM 679 N N . ILE A 1 88 ? -10.180 1.950 13.528 1.00 96.12 88 ILE A N 1
ATOM 680 C CA . ILE A 1 88 ? -9.253 2.186 12.415 1.00 96.12 88 ILE A CA 1
ATOM 681 C C . ILE A 1 88 ? -9.296 3.651 11.972 1.00 96.12 88 ILE A C 1
ATOM 683 O O . ILE A 1 88 ? -8.233 4.229 11.770 1.00 96.12 88 ILE A O 1
ATOM 687 N N . LYS A 1 89 ? -10.478 4.275 11.886 1.00 92.81 89 LYS A N 1
ATOM 688 C CA . LYS A 1 89 ? -10.650 5.709 11.605 1.00 92.81 89 LYS A CA 1
ATOM 689 C C . LYS A 1 89 ? -9.964 6.574 12.661 1.00 92.81 89 LYS A C 1
ATOM 691 O O . LYS A 1 89 ? -9.207 7.470 12.302 1.00 92.81 89 LYS A O 1
ATOM 696 N N . LEU A 1 90 ? -10.151 6.273 13.946 1.00 93.19 90 LEU A N 1
ATOM 697 C CA . LEU A 1 90 ? -9.478 6.981 15.038 1.00 93.19 90 LEU A CA 1
ATOM 698 C C . LEU A 1 90 ? -7.948 6.849 14.958 1.00 93.19 90 LEU A C 1
ATOM 700 O O . LEU A 1 90 ? -7.221 7.829 15.084 1.00 93.19 90 LEU A O 1
ATOM 704 N N . CYS A 1 91 ? -7.433 5.639 14.745 1.00 95.31 91 CYS A N 1
ATOM 705 C CA . CYS A 1 91 ? -5.997 5.425 14.594 1.00 95.31 91 CYS A CA 1
ATOM 706 C C . CYS A 1 91 ? -5.455 6.116 13.337 1.00 95.31 91 CYS A C 1
ATOM 708 O O . CYS A 1 91 ? -4.359 6.671 13.366 1.00 95.31 91 CYS A O 1
ATOM 710 N N . TRP A 1 92 ? -6.227 6.099 12.249 1.00 93.38 92 TRP A N 1
ATOM 711 C CA . TRP A 1 92 ? -5.907 6.738 10.979 1.00 93.38 92 TRP A CA 1
ATOM 712 C C . TRP A 1 92 ? -5.735 8.251 11.123 1.00 93.38 92 TRP A C 1
ATOM 714 O O . TRP A 1 92 ? -4.729 8.796 10.664 1.00 93.38 92 TRP A O 1
ATOM 724 N N . THR A 1 93 ? -6.668 8.938 11.789 1.00 91.94 93 THR A N 1
ATOM 725 C CA . THR A 1 93 ? -6.562 10.389 12.003 1.00 91.94 93 THR A CA 1
ATOM 726 C C . THR A 1 93 ? -5.311 10.733 12.800 1.00 91.94 93 THR A C 1
ATOM 728 O O . THR A 1 93 ? -4.573 11.632 12.412 1.00 91.94 93 THR A O 1
ATOM 731 N N . VAL A 1 94 ? -4.986 9.963 13.841 1.00 92.44 94 VAL A N 1
ATOM 732 C CA . VAL A 1 94 ? -3.763 10.148 14.637 1.00 92.44 94 VAL A CA 1
ATOM 733 C C . VAL A 1 94 ? -2.488 9.996 13.806 1.00 92.44 94 VAL A C 1
ATOM 735 O O . VAL A 1 94 ? -1.623 10.873 13.848 1.00 92.44 94 VAL A O 1
ATOM 738 N N . ILE A 1 95 ? -2.346 8.897 13.058 1.00 90.62 95 ILE A N 1
ATOM 739 C CA . ILE A 1 95 ? -1.102 8.625 12.316 1.00 90.62 95 ILE A CA 1
ATOM 740 C C . ILE A 1 95 ? -0.925 9.552 11.111 1.00 90.62 95 ILE A C 1
ATOM 742 O O . ILE A 1 95 ? 0.210 9.790 10.704 1.00 90.62 95 ILE A O 1
ATOM 746 N N . THR A 1 96 ? -2.020 10.093 10.564 1.00 89.19 96 THR A N 1
ATOM 747 C CA . THR A 1 96 ? -1.983 11.035 9.433 1.00 89.19 96 THR A CA 1
ATOM 748 C C . THR A 1 96 ? -1.951 12.502 9.825 1.00 89.19 96 THR A C 1
ATOM 750 O O . THR A 1 96 ? -1.627 13.347 8.988 1.00 89.19 96 THR A O 1
ATOM 753 N N . THR A 1 97 ? -2.260 12.814 11.082 1.00 86.06 97 THR A N 1
ATOM 754 C CA . THR A 1 97 ? -2.060 14.153 11.630 1.00 86.06 97 THR A CA 1
ATOM 755 C C . THR A 1 97 ? -0.561 14.432 11.614 1.00 86.06 97 THR A C 1
ATOM 757 O O . THR A 1 97 ? 0.214 13.653 12.165 1.00 86.06 97 THR A O 1
ATOM 760 N N . ASP A 1 98 ? -0.161 15.505 10.936 1.00 72.50 98 ASP A N 1
ATOM 761 C CA . ASP A 1 98 ? 1.241 15.891 10.749 1.00 72.50 98 ASP A CA 1
ATOM 762 C C . ASP A 1 98 ? 2.092 14.785 10.122 1.00 72.50 98 ASP A C 1
ATOM 764 O O . ASP A 1 98 ? 3.187 14.490 10.605 1.00 72.50 98 ASP A O 1
ATOM 768 N N . LEU A 1 99 ? 1.583 14.146 9.057 1.00 73.00 99 LEU A N 1
ATOM 769 C CA . LEU A 1 99 ? 2.423 13.256 8.264 1.00 73.00 99 LEU A CA 1
ATOM 770 C C . LEU A 1 99 ? 3.756 13.980 7.976 1.00 73.00 99 LEU A C 1
ATOM 772 O O . LEU A 1 99 ? 3.732 15.092 7.433 1.00 73.00 99 LEU A O 1
ATOM 776 N N . PRO A 1 100 ? 4.883 13.381 8.388 1.00 67.88 100 PRO A N 1
ATOM 777 C CA . PRO A 1 100 ? 6.155 14.073 8.432 1.00 67.88 100 PRO A CA 1
ATOM 778 C C . PRO A 1 100 ? 6.541 14.544 7.048 1.00 67.88 100 PRO A C 1
ATOM 780 O O . PRO A 1 100 ? 6.185 13.919 6.041 1.00 67.88 100 PRO A O 1
ATOM 783 N N . ALA A 1 101 ? 7.294 15.644 7.017 1.00 66.19 101 ALA A N 1
ATOM 784 C CA . ALA A 1 101 ? 7.867 16.121 5.782 1.00 66.19 101 ALA A CA 1
ATOM 785 C C . ALA A 1 101 ? 8.591 14.926 5.149 1.00 66.19 101 ALA A C 1
ATOM 787 O O . ALA A 1 101 ? 9.431 14.296 5.787 1.00 66.19 101 ALA A O 1
ATOM 788 N N . PRO A 1 102 ? 8.275 14.555 3.909 1.00 63.12 102 PRO A N 1
ATOM 789 C CA . PRO A 1 102 ? 8.782 13.302 3.353 1.00 63.12 102 PRO A CA 1
ATOM 790 C C . PRO A 1 102 ? 10.321 13.200 3.209 1.00 63.12 102 PRO A C 1
ATOM 792 O O . PRO A 1 102 ? 10.827 12.174 2.763 1.00 63.12 102 PRO A O 1
ATOM 795 N N . GLY A 1 103 ? 11.072 14.248 3.573 1.00 64.00 103 GLY A N 1
ATOM 796 C CA . GLY A 1 103 ? 12.525 14.210 3.748 1.00 64.00 103 GLY A CA 1
ATOM 797 C C . GLY A 1 103 ? 12.995 13.466 5.005 1.00 64.00 103 GLY A C 1
ATOM 798 O O . GLY A 1 103 ? 14.156 13.077 5.046 1.00 64.00 103 GLY A O 1
ATOM 799 N N . ASP A 1 104 ? 12.103 13.218 5.966 1.00 66.69 104 ASP A N 1
ATOM 800 C CA . ASP A 1 104 ? 12.426 12.620 7.270 1.00 66.69 104 ASP A CA 1
ATOM 801 C C . ASP A 1 104 ? 12.472 11.078 7.235 1.00 66.69 104 ASP A C 1
ATOM 803 O O . ASP A 1 104 ? 12.863 10.430 8.202 1.00 66.69 104 ASP A O 1
ATOM 807 N N . LEU A 1 105 ? 12.076 10.459 6.116 1.00 67.38 105 LEU A N 1
ATOM 808 C CA . LEU A 1 105 ? 12.146 9.009 5.919 1.00 67.38 105 LEU A CA 1
ATOM 809 C C . LEU A 1 105 ? 13.532 8.633 5.374 1.00 67.38 105 LEU A C 1
ATOM 811 O O . LEU A 1 105 ? 13.808 8.805 4.188 1.00 67.38 105 LEU A O 1
ATOM 815 N N . GLY A 1 106 ? 14.401 8.129 6.254 1.00 63.03 106 GLY A N 1
ATOM 816 C CA . GLY A 1 106 ? 15.810 7.846 5.948 1.00 63.03 106 GLY A CA 1
ATOM 817 C C . GLY A 1 106 ? 16.075 6.699 4.959 1.00 63.03 106 GLY A C 1
ATOM 818 O O . GLY A 1 106 ? 17.136 6.696 4.339 1.00 63.03 106 GLY A O 1
ATOM 819 N N . ASP A 1 107 ? 15.137 5.757 4.768 1.00 72.62 107 ASP A N 1
ATOM 820 C CA . ASP A 1 107 ? 15.286 4.615 3.846 1.00 72.62 107 ASP A CA 1
ATOM 821 C C . ASP A 1 107 ? 14.083 4.463 2.886 1.00 72.62 107 ASP A C 1
ATOM 823 O O . ASP A 1 107 ? 12.910 4.492 3.274 1.00 72.62 107 ASP A O 1
ATOM 827 N N . CYS A 1 108 ? 14.390 4.253 1.603 1.00 60.03 108 CYS A N 1
ATOM 828 C CA . CYS A 1 108 ? 13.445 3.974 0.524 1.00 60.03 108 CYS A CA 1
ATOM 829 C C . CYS A 1 108 ? 12.615 2.695 0.749 1.00 60.03 108 CYS A C 1
ATOM 831 O O . CYS A 1 108 ? 11.453 2.633 0.332 1.00 60.03 108 CYS A O 1
ATOM 833 N N . HIS A 1 109 ? 13.170 1.682 1.428 1.00 69.75 109 HIS A N 1
ATOM 834 C CA . HIS A 1 109 ? 12.457 0.436 1.717 1.00 69.75 109 HIS A CA 1
ATOM 835 C C . HIS A 1 109 ? 11.302 0.658 2.696 1.00 69.75 109 HIS A C 1
ATOM 837 O O . HIS A 1 109 ? 10.177 0.204 2.447 1.00 69.75 109 HIS A O 1
ATOM 843 N N . ASP A 1 110 ? 11.556 1.425 3.753 1.00 76.88 110 ASP A N 1
ATOM 844 C CA . ASP A 1 110 ? 10.540 1.807 4.728 1.00 76.88 110 ASP A CA 1
ATOM 845 C C . ASP A 1 110 ? 9.484 2.713 4.093 1.00 76.88 110 ASP A C 1
ATOM 847 O O . ASP A 1 110 ? 8.284 2.531 4.328 1.00 76.88 110 ASP A O 1
ATOM 851 N N . ALA A 1 111 ? 9.902 3.623 3.206 1.00 84.38 111 ALA A N 1
ATOM 852 C CA . ALA A 1 111 ? 8.986 4.472 2.455 1.00 84.38 111 ALA A CA 1
ATOM 853 C C . ALA A 1 111 ? 8.017 3.648 1.589 1.00 84.38 111 ALA A C 1
ATOM 855 O O . ALA A 1 111 ? 6.818 3.926 1.582 1.00 84.38 111 ALA A O 1
ATOM 856 N N . ARG A 1 112 ? 8.484 2.590 0.912 1.00 86.69 112 ARG A N 1
ATOM 857 C CA . ARG A 1 112 ? 7.622 1.734 0.077 1.00 86.69 112 ARG A CA 1
ATOM 858 C C . ARG A 1 112 ? 6.546 1.021 0.902 1.00 86.69 112 ARG A C 1
ATOM 860 O O . ARG A 1 112 ? 5.364 1.051 0.555 1.00 86.69 112 ARG A O 1
ATOM 867 N N . GLY A 1 113 ? 6.946 0.365 1.993 1.00 86.19 113 GLY A N 1
ATOM 868 C CA . GLY A 1 113 ? 6.001 -0.322 2.880 1.00 86.19 113 GLY A CA 1
ATOM 869 C C . GLY A 1 113 ? 4.993 0.648 3.503 1.00 86.19 113 GLY A C 1
ATOM 870 O O . GLY A 1 113 ? 3.799 0.342 3.593 1.00 86.19 113 GLY A O 1
ATOM 871 N N . CYS A 1 114 ? 5.469 1.843 3.863 1.00 88.31 114 CYS A N 1
ATOM 872 C CA . CYS A 1 114 ? 4.653 2.928 4.385 1.00 88.31 114 CYS A CA 1
ATOM 873 C C . CYS A 1 114 ? 3.620 3.402 3.354 1.00 88.31 114 CYS A C 1
ATOM 875 O O . CYS A 1 114 ? 2.426 3.315 3.631 1.00 88.31 114 CYS A O 1
ATOM 877 N N . ILE A 1 115 ? 4.033 3.806 2.145 1.00 90.38 115 ILE A N 1
ATOM 878 C CA . ILE A 1 115 ? 3.109 4.312 1.117 1.00 90.38 115 ILE A CA 1
ATOM 879 C C . ILE A 1 115 ? 2.066 3.257 0.742 1.00 90.38 115 ILE A C 1
ATOM 881 O O . ILE A 1 115 ? 0.888 3.593 0.652 1.00 90.38 115 ILE A O 1
ATOM 885 N N . SER A 1 116 ? 2.444 1.986 0.566 1.00 91.81 116 SER A N 1
ATOM 886 C CA . SER A 1 116 ? 1.457 0.931 0.276 1.00 91.81 116 SER A CA 1
ATOM 887 C C . SER A 1 116 ? 0.412 0.813 1.397 1.00 91.81 116 SER A C 1
ATOM 889 O O . SER A 1 116 ? -0.792 0.838 1.135 1.00 91.81 116 SER A O 1
ATOM 891 N N . SER A 1 117 ? 0.859 0.786 2.658 1.00 92.25 117 SER A N 1
ATOM 892 C CA . SER A 1 117 ? -0.032 0.710 3.826 1.00 92.25 117 SER A CA 1
ATOM 893 C C . SER A 1 117 ? -0.953 1.928 3.927 1.00 92.25 117 SER A C 1
ATOM 895 O O . SER A 1 117 ? -2.146 1.774 4.171 1.00 92.25 117 SER A O 1
ATOM 897 N N . VAL A 1 118 ? -0.412 3.125 3.686 1.00 91.75 118 VAL A N 1
ATOM 898 C CA . VAL A 1 118 ? -1.135 4.404 3.655 1.00 91.75 118 VAL A CA 1
ATOM 899 C C . VAL A 1 118 ? -2.242 4.374 2.597 1.00 91.75 118 VAL A C 1
ATOM 901 O O . VAL A 1 118 ? -3.396 4.646 2.911 1.00 91.75 118 VAL A O 1
ATOM 904 N N . LEU A 1 119 ? -1.920 3.976 1.362 1.00 92.38 119 LEU A N 1
ATOM 905 C CA . LEU A 1 119 ? -2.879 3.884 0.255 1.00 92.38 119 LEU A CA 1
ATOM 906 C C . LEU A 1 119 ? -4.017 2.896 0.531 1.00 92.38 119 LEU A C 1
ATOM 908 O O . LEU A 1 119 ? -5.174 3.154 0.194 1.00 92.38 119 LEU A O 1
ATOM 912 N N . LEU A 1 120 ? -3.683 1.746 1.116 1.00 93.62 120 LEU A N 1
ATOM 913 C CA . LEU A 1 120 ? -4.647 0.694 1.425 1.00 93.62 120 LEU A CA 1
ATOM 914 C C . LEU A 1 120 ? -5.558 1.083 2.588 1.00 93.62 120 LEU A C 1
ATOM 916 O O . LEU A 1 120 ? -6.761 0.834 2.523 1.00 93.62 120 LEU A O 1
ATOM 920 N N . LEU A 1 121 ? -5.002 1.726 3.616 1.00 93.56 121 LEU A N 1
ATOM 921 C CA . LEU A 1 121 ? -5.770 2.265 4.733 1.00 93.56 121 LEU A CA 1
ATOM 922 C C . LEU A 1 121 ? -6.715 3.380 4.296 1.00 93.56 121 LEU A C 1
ATOM 924 O O . LEU A 1 121 ? -7.875 3.352 4.689 1.00 93.56 121 LEU A O 1
ATOM 928 N N . GLU A 1 122 ? -6.267 4.300 3.440 1.00 92.50 122 GLU A N 1
ATOM 929 C CA . GLU A 1 122 ? -7.126 5.346 2.870 1.00 92.50 122 GLU A CA 1
ATOM 930 C C . GLU A 1 122 ? -8.339 4.749 2.181 1.00 92.50 122 GLU A C 1
ATOM 932 O O . GLU A 1 122 ? -9.477 5.077 2.498 1.00 92.50 122 GLU A O 1
ATOM 937 N N . ALA A 1 123 ? -8.091 3.821 1.258 1.00 91.44 123 ALA A N 1
ATOM 938 C CA . ALA A 1 123 ? -9.151 3.184 0.503 1.00 91.44 123 ALA A CA 1
ATOM 939 C C . ALA A 1 123 ? -10.103 2.406 1.415 1.00 91.44 123 ALA A C 1
ATOM 941 O O . ALA A 1 123 ? -11.304 2.379 1.163 1.00 91.44 123 ALA A O 1
ATOM 942 N N . HIS A 1 124 ? -9.580 1.786 2.476 1.00 92.50 124 HIS A N 1
ATOM 943 C CA . HIS A 1 124 ? -10.382 1.082 3.467 1.00 92.50 124 HIS A CA 1
ATOM 944 C C . HIS A 1 124 ? -11.275 2.038 4.263 1.00 92.50 124 HIS A C 1
ATOM 946 O O . HIS A 1 124 ? -12.485 1.825 4.331 1.00 92.50 124 HIS A O 1
ATOM 952 N N . VAL A 1 125 ? -10.699 3.113 4.802 1.00 91.44 125 VAL A N 1
ATOM 953 C CA . VAL A 1 125 ? -11.401 4.131 5.591 1.00 91.44 125 VAL A CA 1
ATOM 954 C C . VAL A 1 125 ? -12.463 4.847 4.751 1.00 91.44 125 VAL A C 1
ATOM 956 O O . VAL A 1 125 ? -13.601 4.979 5.195 1.00 91.44 125 VAL A O 1
ATOM 959 N N . LEU A 1 126 ? -12.129 5.221 3.512 1.00 87.69 126 LEU A N 1
ATOM 960 C CA . LEU A 1 126 ? -13.038 5.898 2.582 1.00 87.69 126 LEU A CA 1
ATOM 961 C C . LEU A 1 126 ? -14.088 4.973 1.958 1.00 87.69 126 LEU A C 1
ATOM 963 O O . LEU A 1 126 ? -15.055 5.458 1.376 1.00 87.69 126 LEU A O 1
ATOM 967 N N . SER A 1 127 ? -13.934 3.648 2.053 1.00 86.25 127 SER A N 1
ATOM 968 C CA . SER A 1 127 ? -14.928 2.716 1.501 1.00 86.25 127 SER A CA 1
ATOM 969 C C . SER A 1 127 ? -16.284 2.786 2.208 1.00 86.25 127 SER A C 1
ATOM 971 O O . SER A 1 127 ? -17.261 2.258 1.680 1.00 86.25 127 SER A O 1
ATOM 973 N N . GLY A 1 128 ? -16.346 3.424 3.385 1.00 70.31 128 GLY A N 1
ATOM 974 C CA . GLY A 1 128 ? -17.600 3.738 4.062 1.00 70.31 128 GLY A CA 1
ATOM 975 C C . GLY A 1 128 ? -18.418 2.504 4.441 1.00 70.31 128 GLY A C 1
ATOM 976 O O . GLY A 1 128 ? -19.633 2.560 4.404 1.00 70.31 128 GLY A O 1
ATOM 977 N N . LYS A 1 129 ? -17.797 1.366 4.768 1.00 77.88 129 LYS A N 1
ATOM 978 C CA . LYS A 1 129 ? -18.514 0.164 5.243 1.00 77.88 129 LYS A CA 1
ATOM 979 C C . LYS A 1 129 ? -18.441 0.039 6.766 1.00 77.88 129 LYS A C 1
ATOM 981 O O . LYS A 1 129 ? -17.899 -0.930 7.292 1.00 77.88 129 LYS A O 1
ATOM 986 N N . GLY A 1 130 ? -18.917 1.069 7.462 1.00 75.38 130 GLY A N 1
ATOM 987 C CA . GLY A 1 130 ? -18.870 1.182 8.924 1.00 75.38 130 GLY A CA 1
ATOM 988 C C . GLY A 1 130 ? -20.200 0.896 9.601 1.00 75.38 130 GLY A C 1
ATOM 989 O O . GLY A 1 130 ? -21.232 0.751 8.949 1.00 75.38 130 GLY A O 1
ATOM 990 N N . TRP A 1 131 ? -20.205 0.887 10.932 1.00 76.31 131 TRP A N 1
ATOM 991 C CA . TRP A 1 131 ? -21.460 0.799 11.678 1.00 76.31 131 TRP A CA 1
ATOM 992 C C . TRP A 1 131 ? -22.399 1.945 11.332 1.00 76.31 131 TRP A C 1
ATOM 994 O O . TRP A 1 131 ? -23.559 1.714 11.006 1.00 76.31 131 TRP A O 1
ATOM 1004 N N . PHE A 1 132 ? -21.859 3.168 11.314 1.00 76.12 132 PHE A N 1
ATOM 1005 C CA . PHE A 1 132 ? -22.626 4.360 10.982 1.00 76.12 132 PHE A CA 1
ATOM 1006 C C . PHE A 1 132 ? -23.323 4.236 9.634 1.00 76.12 132 PHE A C 1
ATOM 1008 O O . PHE A 1 132 ? -24.427 4.732 9.496 1.00 76.12 132 PHE A O 1
ATOM 1015 N N . THR A 1 133 ? -22.752 3.516 8.668 1.00 75.44 133 THR A N 1
ATOM 1016 C CA . THR A 1 133 ? -23.378 3.372 7.346 1.00 75.44 133 THR A CA 1
ATOM 1017 C C . THR A 1 133 ? -24.603 2.464 7.330 1.00 75.44 133 THR A C 1
ATOM 1019 O O . THR A 1 133 ? -25.395 2.541 6.397 1.00 75.44 133 THR A O 1
ATOM 1022 N N . ASN A 1 134 ? -24.798 1.658 8.377 1.00 78.06 134 ASN A N 1
ATOM 1023 C CA . ASN A 1 134 ? -26.011 0.865 8.569 1.00 78.06 134 ASN A CA 1
ATOM 1024 C C . ASN A 1 134 ? -27.069 1.595 9.414 1.00 78.06 134 ASN A C 1
ATOM 1026 O O . ASN A 1 134 ? -28.234 1.207 9.384 1.00 78.06 134 ASN A O 1
ATOM 1030 N N . THR A 1 135 ? -26.677 2.625 10.170 1.00 84.19 135 THR A N 1
ATOM 1031 C CA . THR A 1 135 ? -27.551 3.296 11.152 1.00 84.19 135 THR A CA 1
ATOM 1032 C C . THR A 1 135 ? -27.892 4.737 10.772 1.00 84.19 135 THR A C 1
ATOM 1034 O O . THR A 1 135 ? -28.928 5.255 11.181 1.00 84.19 135 THR A O 1
ATOM 1037 N N . LEU A 1 136 ? -27.031 5.401 10.003 1.00 85.88 136 LEU A N 1
ATOM 1038 C CA . LEU A 1 136 ? -27.169 6.788 9.576 1.00 85.88 136 LEU A CA 1
ATOM 1039 C C . LEU A 1 136 ? -27.345 6.868 8.053 1.00 85.88 136 LEU A C 1
ATOM 1041 O O . LEU A 1 136 ? -26.742 6.087 7.313 1.00 85.88 136 LEU A O 1
ATOM 1045 N N . PRO A 1 137 ? -28.122 7.848 7.557 1.00 90.19 137 PRO A N 1
ATOM 1046 C CA . PRO A 1 137 ? -28.147 8.187 6.141 1.00 90.19 137 PRO A CA 1
ATOM 1047 C C . PRO A 1 137 ? -26.740 8.453 5.596 1.00 90.19 137 PRO A C 1
ATOM 1049 O O . PRO A 1 137 ? -25.945 9.151 6.229 1.00 90.19 137 PRO A O 1
ATOM 1052 N N . THR A 1 138 ? -26.461 7.978 4.378 1.00 85.75 138 THR A N 1
ATOM 1053 C CA . THR A 1 138 ? -25.149 8.103 3.714 1.00 85.75 138 THR A CA 1
ATOM 1054 C C . THR A 1 138 ? -24.609 9.534 3.714 1.00 85.75 138 THR A C 1
ATOM 1056 O O . THR A 1 138 ? -23.412 9.730 3.896 1.00 85.75 138 THR A O 1
ATOM 1059 N N . ILE A 1 139 ? -25.482 10.537 3.568 1.00 88.25 139 ILE A N 1
ATOM 1060 C CA . ILE A 1 139 ? -25.092 11.953 3.582 1.00 88.25 139 ILE A CA 1
ATOM 1061 C C . ILE A 1 139 ? -24.461 12.381 4.917 1.00 88.25 139 ILE A C 1
ATOM 1063 O O . ILE A 1 139 ? -23.462 13.090 4.911 1.00 88.25 139 ILE A O 1
ATOM 1067 N N . LEU A 1 140 ? -24.970 11.894 6.056 1.00 87.81 140 LEU A N 1
ATOM 1068 C CA . LEU A 1 140 ? -24.405 12.211 7.371 1.00 87.81 140 LEU A CA 1
ATOM 1069 C C . LEU A 1 140 ? -23.077 11.492 7.597 1.00 87.81 140 LEU A C 1
ATOM 1071 O O . LEU A 1 140 ? -22.168 12.066 8.187 1.00 87.81 140 LEU A O 1
ATOM 1075 N N . CYS A 1 141 ? -22.937 10.259 7.103 1.00 85.19 141 CYS A N 1
ATOM 1076 C CA . CYS A 1 141 ? -21.654 9.559 7.144 1.00 85.19 141 CYS A CA 1
ATOM 1077 C C . CYS A 1 141 ? -20.583 10.312 6.353 1.00 85.19 141 CYS A C 1
ATOM 1079 O O . CYS A 1 141 ? -19.466 10.441 6.839 1.00 85.19 141 CYS A O 1
ATOM 1081 N N . ILE A 1 142 ? -20.933 10.845 5.177 1.00 83.12 142 ILE A N 1
ATOM 1082 C CA . ILE A 1 142 ? -20.021 11.657 4.363 1.00 83.12 142 ILE A CA 1
ATOM 1083 C C . ILE A 1 142 ? -19.616 12.930 5.111 1.00 83.12 142 ILE A C 1
ATOM 1085 O O . ILE A 1 142 ? -18.429 13.232 5.161 1.00 83.12 142 ILE A O 1
ATOM 1089 N N . GLU A 1 143 ? -20.557 13.653 5.718 1.00 86.94 143 GLU A N 1
ATOM 1090 C CA . GLU A 1 143 ? -20.257 14.866 6.498 1.00 86.94 143 GLU A CA 1
ATOM 1091 C C . GLU A 1 143 ? -19.341 14.572 7.697 1.00 86.94 143 GLU A C 1
ATOM 1093 O O . GLU A 1 143 ? -18.320 15.235 7.879 1.00 86.94 143 GLU A O 1
ATOM 1098 N N . ILE A 1 144 ? -19.645 13.526 8.475 1.00 85.44 144 ILE A N 1
ATOM 1099 C CA . ILE A 1 144 ? -18.813 13.096 9.610 1.00 85.44 144 ILE A CA 1
ATOM 1100 C C . ILE A 1 144 ? -17.412 12.708 9.132 1.00 85.44 144 ILE A C 1
ATOM 1102 O O . ILE A 1 144 ? -16.419 13.151 9.707 1.00 85.44 144 ILE A O 1
ATOM 1106 N N . ASP A 1 145 ? -17.318 11.911 8.067 1.00 83.25 145 ASP A N 1
ATOM 1107 C CA . ASP A 1 145 ? -16.034 11.477 7.524 1.00 83.25 145 ASP A CA 1
ATOM 1108 C C . ASP A 1 145 ? -15.244 12.661 6.952 1.00 83.25 145 ASP A C 1
ATOM 1110 O O . ASP A 1 145 ? -14.034 12.724 7.141 1.00 83.25 145 ASP A O 1
ATOM 1114 N N . THR A 1 146 ? -15.902 13.647 6.341 1.00 83.31 146 THR A N 1
ATOM 1115 C CA . THR A 1 146 ? -15.251 14.869 5.834 1.00 83.31 146 THR A CA 1
ATOM 1116 C C . THR A 1 146 ? -14.741 15.757 6.971 1.00 83.31 146 THR A C 1
ATOM 1118 O O . THR A 1 146 ? -13.694 16.386 6.839 1.00 83.31 146 THR A O 1
ATOM 1121 N N . TYR A 1 147 ? -15.450 15.789 8.103 1.00 84.38 147 TYR A N 1
ATOM 1122 C CA . TYR A 1 147 ? -15.022 16.515 9.298 1.00 84.38 147 TYR A CA 1
ATOM 1123 C C . TYR A 1 147 ? -13.851 15.826 10.016 1.00 84.38 147 TYR A C 1
ATOM 1125 O O . TYR A 1 147 ? -12.931 16.493 10.487 1.00 84.38 147 TYR A O 1
ATOM 1133 N N . LEU A 1 148 ? -13.875 14.492 10.110 1.00 80.81 148 LEU A N 1
ATOM 1134 C CA . LEU A 1 148 ? -12.872 13.718 10.847 1.00 80.81 148 LEU A CA 1
ATOM 1135 C C . LEU A 1 148 ? -11.608 13.425 10.033 1.00 80.81 148 LEU A C 1
ATOM 1137 O O . LEU A 1 148 ? -10.522 13.339 10.607 1.00 80.81 148 LEU A O 1
ATOM 1141 N N . LEU A 1 149 ? -11.729 13.222 8.720 1.00 79.75 149 LEU A N 1
ATOM 1142 C CA . LEU A 1 149 ? -10.623 12.785 7.876 1.00 79.75 149 LEU A CA 1
ATOM 1143 C C . LEU A 1 149 ? -9.957 13.986 7.196 1.00 79.75 149 LEU A C 1
ATOM 1145 O O . LEU A 1 149 ? -10.617 14.763 6.506 1.00 79.75 149 LEU A O 1
ATOM 1149 N N . PRO A 1 150 ? -8.630 14.140 7.312 1.00 74.19 150 PRO A N 1
ATOM 1150 C CA . PRO A 1 150 ? -7.944 15.245 6.667 1.00 74.19 150 PRO A CA 1
ATOM 1151 C C . PRO A 1 150 ? -7.969 15.072 5.139 1.00 74.19 150 PRO A C 1
ATOM 1153 O O . PRO A 1 150 ? -7.373 14.144 4.595 1.00 74.19 150 PRO A O 1
ATOM 1156 N N . ALA A 1 151 ? -8.621 16.006 4.440 1.00 66.38 151 ALA A N 1
ATOM 1157 C CA . ALA A 1 151 ? -8.984 15.889 3.022 1.00 66.38 151 ALA A CA 1
ATOM 1158 C C . ALA A 1 151 ? -7.820 15.697 2.022 1.00 66.38 151 ALA A C 1
ATOM 1160 O O . ALA A 1 151 ? -8.071 15.370 0.869 1.00 66.38 151 ALA A O 1
ATOM 1161 N N . ASN A 1 152 ? -6.557 15.920 2.413 1.00 64.38 152 ASN A N 1
ATOM 1162 C CA . ASN A 1 152 ? -5.442 16.069 1.461 1.00 64.38 152 ASN A CA 1
ATOM 1163 C C . ASN A 1 152 ? -4.112 15.426 1.888 1.00 64.38 152 ASN A C 1
ATOM 1165 O O . ASN A 1 152 ? -3.068 15.728 1.301 1.00 64.38 152 ASN A O 1
ATOM 1169 N N . THR A 1 153 ? -4.080 14.594 2.928 1.00 70.50 153 THR A N 1
ATOM 1170 C CA . THR A 1 153 ? -2.794 14.161 3.498 1.00 70.50 153 THR A CA 1
ATOM 1171 C C . THR A 1 153 ? -2.038 13.209 2.579 1.00 70.50 153 THR A C 1
ATOM 1173 O O . THR A 1 153 ? -0.856 13.430 2.316 1.00 70.50 153 THR A O 1
ATOM 1176 N N . ILE A 1 154 ? -2.696 12.202 2.008 1.00 81.44 154 ILE A N 1
ATOM 1177 C CA . ILE A 1 154 ? -1.994 11.177 1.222 1.00 81.44 154 ILE A CA 1
ATOM 1178 C C . ILE A 1 154 ? -1.654 11.648 -0.175 1.00 81.44 154 ILE A C 1
ATOM 1180 O O . ILE A 1 154 ? -0.574 11.344 -0.677 1.00 81.44 154 ILE A O 1
ATOM 1184 N N . GLU A 1 155 ? -2.548 12.396 -0.818 1.00 85.44 155 GLU A N 1
ATOM 1185 C CA . GLU A 1 155 ? -2.273 12.914 -2.152 1.00 85.44 155 GLU A CA 1
ATOM 1186 C C . GLU A 1 155 ? -0.997 13.762 -2.160 1.00 85.44 155 GLU A C 1
ATOM 1188 O O . GLU A 1 155 ? -0.151 13.572 -3.032 1.00 85.44 155 GLU A O 1
ATOM 1193 N N . ARG A 1 156 ? -0.804 14.608 -1.140 1.00 84.44 156 ARG A N 1
ATOM 1194 C CA . ARG A 1 156 ? 0.429 15.386 -0.959 1.00 84.44 156 ARG A CA 1
ATOM 1195 C C . ARG A 1 156 ? 1.657 14.494 -0.772 1.00 84.44 156 ARG A C 1
ATOM 1197 O O . ARG A 1 156 ? 2.687 14.755 -1.387 1.00 84.44 156 ARG A O 1
ATOM 1204 N N . HIS A 1 157 ? 1.543 13.423 0.012 1.00 83.38 157 HIS A N 1
ATOM 1205 C CA . HIS A 1 157 ? 2.644 12.480 0.244 1.00 83.38 157 HIS A CA 1
ATOM 1206 C C . HIS A 1 157 ? 3.035 11.720 -1.014 1.00 83.38 157 HIS A C 1
ATOM 1208 O O . HIS A 1 157 ? 4.211 11.640 -1.361 1.00 83.38 157 HIS A O 1
ATOM 1214 N N . VAL A 1 158 ? 2.047 11.192 -1.731 1.00 88.75 158 VAL A N 1
ATOM 1215 C CA . VAL A 1 158 ? 2.285 10.506 -2.998 1.00 88.75 158 VAL A CA 1
ATOM 1216 C C . VAL A 1 158 ? 2.846 11.481 -4.026 1.00 88.75 158 VAL A C 1
ATOM 1218 O O . VAL A 1 158 ? 3.781 11.116 -4.725 1.00 88.75 158 VAL A O 1
ATOM 1221 N N . ALA A 1 159 ? 2.332 12.713 -4.107 1.00 90.12 159 ALA A N 1
ATOM 1222 C CA . ALA A 1 159 ? 2.853 13.733 -5.015 1.00 90.12 159 ALA A CA 1
ATOM 1223 C C . ALA A 1 159 ? 4.317 14.076 -4.710 1.00 90.12 159 ALA A C 1
ATOM 1225 O O . ALA A 1 159 ? 5.123 14.151 -5.635 1.00 90.12 159 ALA A O 1
ATOM 1226 N N . TYR A 1 160 ? 4.681 14.210 -3.433 1.00 88.81 160 TYR A N 1
ATOM 1227 C CA . TYR A 1 160 ? 6.071 14.405 -3.034 1.00 88.81 160 TYR A CA 1
ATOM 1228 C C . TYR A 1 160 ? 6.957 13.241 -3.488 1.00 88.81 160 TYR A C 1
ATOM 1230 O O . TYR A 1 160 ? 7.970 13.442 -4.159 1.00 88.81 160 TYR A O 1
ATOM 1238 N N . TRP A 1 161 ? 6.576 12.007 -3.146 1.00 88.94 161 TRP A N 1
ATOM 1239 C CA . TRP A 1 161 ? 7.384 10.835 -3.483 1.00 88.94 161 TRP A CA 1
ATOM 1240 C C . TRP A 1 161 ? 7.439 10.596 -4.989 1.00 88.94 161 TRP A C 1
ATOM 1242 O O . TRP A 1 161 ? 8.452 10.123 -5.490 1.00 88.94 161 TRP A O 1
ATOM 1252 N N . MET A 1 162 ? 6.400 10.993 -5.723 1.00 93.00 162 MET A N 1
ATOM 1253 C CA . MET A 1 162 ? 6.376 10.954 -7.183 1.00 93.00 162 MET A CA 1
ATOM 1254 C C . MET A 1 162 ? 7.425 11.887 -7.796 1.00 93.00 162 MET A C 1
ATOM 1256 O O . MET A 1 162 ? 7.958 11.587 -8.859 1.00 93.00 162 MET A O 1
ATOM 1260 N N . GLN A 1 163 ? 7.739 13.008 -7.143 1.00 91.00 163 GLN A N 1
ATOM 1261 C CA . GLN A 1 163 ? 8.771 13.933 -7.617 1.00 91.00 163 GLN A CA 1
ATOM 1262 C C . GLN A 1 163 ? 10.188 13.436 -7.312 1.00 91.00 163 GLN A C 1
ATOM 1264 O O . GLN A 1 163 ? 11.089 13.677 -8.112 1.00 91.00 163 GLN A O 1
ATOM 1269 N N . ARG A 1 164 ? 10.397 12.757 -6.176 1.00 88.31 164 ARG A N 1
ATOM 1270 C CA . ARG A 1 164 ? 11.732 12.294 -5.759 1.00 88.31 164 ARG A CA 1
ATOM 1271 C C . ARG A 1 164 ? 12.079 10.901 -6.264 1.00 88.31 164 ARG A C 1
ATOM 1273 O O . ARG A 1 164 ? 13.105 10.736 -6.907 1.00 88.31 164 ARG A O 1
ATOM 1280 N N . GLU A 1 165 ? 11.231 9.921 -5.969 1.00 90.50 165 GLU A N 1
ATOM 1281 C CA . GLU A 1 165 ? 11.497 8.496 -6.196 1.00 90.50 165 GLU A CA 1
ATOM 1282 C C . GLU A 1 165 ? 10.264 7.794 -6.809 1.00 90.50 165 GLU A C 1
ATOM 1284 O O . GLU A 1 165 ? 9.691 6.868 -6.212 1.00 90.50 165 GLU A O 1
ATOM 1289 N N . PRO A 1 166 ? 9.810 8.220 -8.009 1.00 92.69 166 PRO A N 1
ATOM 1290 C CA . PRO A 1 166 ? 8.609 7.671 -8.645 1.00 92.69 166 PRO A CA 1
ATOM 1291 C C . PRO A 1 166 ? 8.717 6.164 -8.904 1.00 92.69 166 PRO A C 1
ATOM 1293 O O . PRO A 1 166 ? 7.726 5.440 -8.791 1.00 92.69 166 PRO A O 1
ATOM 1296 N N . PHE A 1 167 ? 9.918 5.685 -9.230 1.00 91.88 167 PHE A N 1
ATOM 1297 C CA . PHE A 1 167 ? 10.161 4.289 -9.588 1.00 91.88 167 PHE A CA 1
ATOM 1298 C C . PHE A 1 167 ? 10.520 3.438 -8.379 1.00 91.88 167 PHE A C 1
ATOM 1300 O O . PHE A 1 167 ? 10.021 2.327 -8.265 1.00 91.88 167 PHE A O 1
ATOM 1307 N N . ASP A 1 168 ? 11.328 3.949 -7.456 1.00 88.25 168 ASP A N 1
ATOM 1308 C CA . ASP A 1 168 ? 11.870 3.124 -6.374 1.00 88.25 168 ASP A CA 1
ATOM 1309 C C . ASP A 1 168 ? 10.864 2.954 -5.229 1.00 88.25 168 ASP A C 1
ATOM 1311 O O . ASP A 1 168 ? 10.833 1.912 -4.569 1.00 88.25 168 ASP A O 1
ATOM 1315 N N . VAL A 1 169 ? 9.984 3.943 -5.041 1.00 90.12 169 VAL A N 1
ATOM 1316 C CA . VAL A 1 169 ? 9.019 3.967 -3.940 1.00 90.12 169 VAL A CA 1
ATOM 1317 C C . VAL A 1 169 ? 7.582 3.924 -4.457 1.00 90.12 169 VAL A C 1
ATOM 1319 O O . VAL A 1 169 ? 6.813 3.038 -4.072 1.00 90.12 169 VAL A O 1
ATOM 1322 N N . VAL A 1 170 ? 7.185 4.853 -5.334 1.00 93.69 170 VAL A N 1
ATOM 1323 C CA . VAL A 1 170 ? 5.757 5.056 -5.645 1.00 93.69 170 VAL A CA 1
ATOM 1324 C C . VAL A 1 170 ? 5.167 3.941 -6.502 1.00 93.69 170 VAL A C 1
ATOM 1326 O O . VAL A 1 170 ? 4.160 3.348 -6.112 1.00 93.69 170 VAL A O 1
ATOM 1329 N N . ALA A 1 171 ? 5.771 3.630 -7.649 1.00 94.50 171 ALA A N 1
ATOM 1330 C CA . ALA A 1 171 ? 5.272 2.591 -8.547 1.00 94.50 171 ALA A CA 1
ATOM 1331 C C . ALA A 1 171 ? 5.145 1.213 -7.861 1.00 94.50 171 ALA A C 1
ATOM 1333 O O . ALA A 1 171 ? 4.054 0.643 -7.866 1.00 94.50 171 ALA A O 1
ATOM 1334 N N . PRO A 1 172 ? 6.179 0.706 -7.172 1.00 92.50 172 PRO A N 1
ATOM 1335 C CA . PRO A 1 172 ? 6.092 -0.455 -6.297 1.00 92.50 172 PRO A CA 1
ATOM 1336 C C . PRO A 1 172 ? 4.926 -0.479 -5.317 1.00 92.50 172 PRO A C 1
ATOM 1338 O O . PRO A 1 172 ? 4.246 -1.497 -5.160 1.00 92.50 172 PRO A O 1
ATOM 1341 N N . SER A 1 173 ? 4.719 0.642 -4.628 1.00 93.38 173 SER A N 1
ATOM 1342 C CA . SER A 1 173 ? 3.681 0.777 -3.611 1.00 93.38 173 SER A CA 1
ATOM 1343 C C . SER A 1 173 ? 2.299 0.726 -4.247 1.00 93.38 173 SER A C 1
ATOM 1345 O O . SER A 1 173 ? 1.403 0.074 -3.724 1.00 93.38 173 SER A O 1
ATOM 1347 N N . LEU A 1 174 ? 2.139 1.355 -5.413 1.00 94.25 174 LEU A N 1
ATOM 1348 C CA . LEU A 1 174 ? 0.899 1.322 -6.179 1.00 94.25 174 LEU A CA 1
ATOM 1349 C C . LEU A 1 174 ? 0.599 -0.067 -6.744 1.00 94.25 174 LEU A C 1
ATOM 1351 O O . LEU A 1 174 ? -0.561 -0.470 -6.720 1.00 94.25 174 LEU A O 1
ATOM 1355 N N . VAL A 1 175 ? 1.600 -0.822 -7.209 1.00 93.38 175 VAL A N 1
ATOM 1356 C CA . VAL A 1 175 ? 1.399 -2.220 -7.628 1.00 93.38 175 VAL A CA 1
ATOM 1357 C C . VAL A 1 175 ? 0.921 -3.069 -6.452 1.00 93.38 175 VAL A C 1
ATOM 1359 O O . VAL A 1 175 ? -0.095 -3.748 -6.563 1.00 93.38 175 VAL A O 1
ATOM 1362 N N . SER A 1 176 ? 1.615 -3.003 -5.311 1.00 90.88 176 SER A N 1
ATOM 1363 C CA . SER A 1 176 ? 1.227 -3.729 -4.091 1.00 90.88 176 SER A CA 1
ATOM 1364 C C . SER A 1 176 ? -0.203 -3.363 -3.665 1.00 90.88 176 SER A C 1
ATOM 1366 O O . SER A 1 176 ? -1.054 -4.241 -3.495 1.00 90.88 176 SER A O 1
ATOM 1368 N N . ALA A 1 177 ? -0.517 -2.065 -3.621 1.00 92.56 177 ALA A N 1
ATOM 1369 C CA . ALA A 1 177 ? -1.835 -1.585 -3.229 1.00 92.56 177 ALA A CA 1
ATOM 1370 C C . ALA A 1 177 ? -2.946 -1.986 -4.218 1.00 92.56 177 ALA A C 1
ATOM 1372 O O . ALA A 1 177 ? -4.021 -2.401 -3.797 1.00 92.56 177 ALA A O 1
ATOM 1373 N N . THR A 1 178 ? -2.705 -1.913 -5.528 1.00 93.00 178 THR A N 1
ATOM 1374 C CA . THR A 1 178 ? -3.703 -2.306 -6.543 1.00 93.00 178 THR A CA 1
ATOM 1375 C C . THR A 1 178 ? -3.915 -3.808 -6.619 1.00 93.00 178 THR A C 1
ATOM 1377 O O . THR A 1 178 ? -5.045 -4.246 -6.811 1.00 93.00 178 THR A O 1
ATOM 1380 N N . LYS A 1 179 ? -2.866 -4.609 -6.409 1.00 91.69 179 LYS A N 1
ATOM 1381 C CA . LYS A 1 179 ? -2.995 -6.063 -6.286 1.00 91.69 179 LYS A CA 1
ATOM 1382 C C . LYS A 1 179 ? -3.916 -6.430 -5.123 1.00 91.69 179 LYS A C 1
ATOM 1384 O O . LYS A 1 179 ? -4.742 -7.330 -5.249 1.00 91.69 179 LYS A O 1
ATOM 1389 N N . ARG A 1 180 ? -3.784 -5.730 -3.991 1.00 91.50 180 ARG A N 1
ATOM 1390 C CA . ARG A 1 180 ? -4.596 -5.981 -2.795 1.00 91.50 180 ARG A CA 1
ATOM 1391 C C . ARG A 1 180 ? -5.998 -5.374 -2.887 1.00 91.50 180 ARG A C 1
ATOM 1393 O O . ARG A 1 180 ? -6.943 -5.965 -2.372 1.00 91.50 180 ARG A O 1
ATOM 1400 N N . ASN A 1 181 ? -6.139 -4.231 -3.552 1.00 92.69 181 ASN A N 1
ATOM 1401 C CA . ASN A 1 181 ? -7.410 -3.565 -3.802 1.00 92.69 181 ASN A CA 1
ATOM 1402 C C . ASN A 1 181 ? -7.512 -3.104 -5.271 1.00 92.69 181 ASN A C 1
ATOM 1404 O O . ASN A 1 181 ? -7.167 -1.961 -5.587 1.00 92.69 181 ASN A O 1
ATOM 1408 N N . PRO A 1 182 ? -8.040 -3.955 -6.173 1.00 92.44 182 PRO A N 1
ATOM 1409 C CA . PRO A 1 182 ? -8.185 -3.618 -7.592 1.00 92.44 182 PRO A CA 1
ATOM 1410 C C . PRO A 1 182 ? -9.109 -2.425 -7.873 1.00 92.44 182 PRO A C 1
ATOM 1412 O O . PRO A 1 182 ? -9.033 -1.834 -8.946 1.00 92.44 182 PRO A O 1
ATOM 1415 N N . GLN A 1 183 ? -9.965 -2.047 -6.917 1.00 90.69 183 GLN A N 1
ATOM 1416 C CA . GLN A 1 183 ? -10.882 -0.906 -7.032 1.00 90.69 183 GLN A CA 1
ATOM 1417 C C . GLN A 1 183 ? -10.214 0.436 -6.688 1.00 90.69 183 GLN A C 1
ATOM 1419 O O . GLN A 1 183 ? -10.855 1.488 -6.747 1.00 90.69 183 GLN A O 1
ATOM 1424 N N . LEU A 1 184 ? -8.928 0.426 -6.317 1.00 89.38 184 LEU A N 1
ATOM 1425 C CA . LEU A 1 184 ? -8.184 1.635 -5.990 1.00 89.38 184 LEU A CA 1
ATOM 1426 C C . LEU A 1 184 ? -8.104 2.564 -7.213 1.00 89.38 184 LEU A C 1
ATOM 1428 O O . LEU A 1 184 ? -7.517 2.233 -8.246 1.00 89.38 184 LEU A O 1
ATOM 1432 N N . ARG A 1 185 ? -8.659 3.772 -7.086 1.00 90.00 185 ARG A N 1
ATOM 1433 C CA . ARG A 1 185 ? -8.635 4.788 -8.147 1.00 90.00 185 ARG A CA 1
ATOM 1434 C C . ARG A 1 185 ? -7.236 5.385 -8.281 1.00 90.00 185 ARG A C 1
ATOM 1436 O O . ARG A 1 185 ? -6.884 6.336 -7.592 1.00 90.00 185 ARG A O 1
ATOM 1443 N N . ILE A 1 186 ? -6.430 4.832 -9.185 1.00 90.44 186 ILE A N 1
ATOM 1444 C CA . ILE A 1 186 ? -5.044 5.276 -9.406 1.00 90.44 186 ILE A CA 1
ATOM 1445 C C . ILE A 1 186 ? -4.816 6.007 -10.735 1.00 90.44 186 ILE A C 1
ATOM 1447 O O . ILE A 1 186 ? -3.668 6.241 -11.093 1.00 90.44 186 ILE A O 1
ATOM 1451 N N . SER A 1 187 ? -5.862 6.403 -11.466 1.00 90.75 187 SER A N 1
ATOM 1452 C CA . SER A 1 187 ? -5.745 7.033 -12.797 1.00 90.75 187 SER A CA 1
ATOM 1453 C C . SER A 1 187 ? -4.822 8.258 -12.810 1.00 90.75 187 SER A C 1
ATOM 1455 O O . SER A 1 187 ? -3.895 8.318 -13.615 1.00 90.75 187 SER A O 1
ATOM 1457 N N . LYS A 1 188 ? -4.996 9.184 -11.857 1.00 91.56 188 LYS A N 1
ATOM 1458 C CA . LYS A 1 188 ? -4.127 10.364 -11.702 1.00 91.56 188 LYS A CA 1
ATOM 1459 C C . LYS A 1 188 ? -2.660 9.978 -11.480 1.00 91.56 188 LYS A C 1
ATOM 1461 O O . LYS A 1 188 ? -1.758 10.579 -12.055 1.00 91.56 188 LYS A O 1
ATOM 1466 N N . ARG A 1 189 ? -2.417 8.939 -10.675 1.00 92.94 189 ARG A N 1
ATOM 1467 C CA . ARG A 1 189 ? -1.068 8.451 -10.343 1.00 92.94 189 ARG A CA 1
ATOM 1468 C C . ARG A 1 189 ? -0.435 7.688 -11.511 1.00 92.94 189 ARG A C 1
ATOM 1470 O O . ARG A 1 189 ? 0.763 7.819 -11.726 1.00 92.94 189 ARG A O 1
ATOM 1477 N N . ARG A 1 190 ? -1.232 6.957 -12.301 1.00 92.31 190 ARG A N 1
ATOM 1478 C CA . ARG A 1 190 ? -0.797 6.334 -13.563 1.00 92.31 190 ARG A CA 1
ATOM 1479 C C . ARG A 1 190 ? -0.353 7.386 -14.569 1.00 92.31 190 ARG A C 1
ATOM 1481 O O . ARG A 1 190 ? 0.733 7.259 -15.112 1.00 92.31 190 ARG A O 1
ATOM 1488 N N . ALA A 1 191 ? -1.140 8.445 -14.762 1.00 92.12 191 ALA A N 1
ATOM 1489 C CA . ALA A 1 191 ? -0.766 9.541 -15.654 1.00 92.12 191 ALA A CA 1
ATOM 1490 C C . ALA A 1 191 ? 0.556 10.201 -15.222 1.00 92.12 191 ALA A C 1
ATOM 1492 O O . ALA A 1 191 ? 1.441 10.404 -16.048 1.00 92.12 191 ALA A O 1
ATOM 1493 N N . ALA A 1 192 ? 0.732 10.448 -13.919 1.00 93.50 192 ALA A N 1
ATOM 1494 C CA . ALA A 1 192 ? 1.977 10.995 -13.380 1.00 93.50 192 ALA A CA 1
ATOM 1495 C C . ALA A 1 192 ? 3.183 10.046 -13.548 1.00 93.50 192 ALA A C 1
ATOM 1497 O O . ALA A 1 192 ? 4.280 10.504 -13.861 1.00 93.50 192 ALA A O 1
ATOM 1498 N N . LEU A 1 193 ? 2.995 8.729 -13.395 1.00 94.00 193 LEU A N 1
ATOM 1499 C CA . LEU A 1 193 ? 4.042 7.738 -13.676 1.00 94.00 193 LEU A CA 1
ATOM 1500 C C . LEU A 1 193 ? 4.387 7.663 -15.166 1.00 94.00 193 LEU A C 1
ATOM 1502 O O . LEU A 1 193 ? 5.557 7.505 -15.506 1.00 94.00 193 LEU A O 1
ATOM 1506 N N . ALA A 1 194 ? 3.395 7.785 -16.049 1.00 92.69 194 ALA A N 1
ATOM 1507 C CA . ALA A 1 194 ? 3.608 7.802 -17.492 1.00 92.69 194 ALA A CA 1
ATOM 1508 C C . ALA A 1 194 ? 4.501 8.983 -17.875 1.00 92.69 194 ALA A C 1
ATOM 1510 O O . ALA A 1 194 ? 5.539 8.821 -18.509 1.00 92.69 194 ALA A O 1
ATOM 1511 N N . ASP A 1 195 ? 4.134 10.161 -17.386 1.00 92.44 195 ASP A N 1
ATOM 1512 C CA . ASP A 1 195 ? 4.882 11.397 -17.544 1.00 92.44 195 ASP A CA 1
ATOM 1513 C C . ASP A 1 195 ? 6.311 11.280 -16.965 1.00 92.44 195 ASP A C 1
ATOM 1515 O O . ASP A 1 195 ? 7.291 11.605 -17.641 1.00 92.44 195 ASP A O 1
ATOM 1519 N N . ALA A 1 196 ? 6.473 10.686 -15.776 1.00 93.06 196 ALA A N 1
ATOM 1520 C CA . ALA A 1 196 ? 7.789 10.399 -15.203 1.00 93.06 196 ALA A CA 1
ATOM 1521 C C . ALA A 1 196 ? 8.638 9.457 -16.081 1.00 93.06 196 ALA A C 1
ATOM 1523 O O . ALA A 1 196 ? 9.827 9.718 -16.273 1.00 93.06 196 ALA A O 1
ATOM 1524 N N . LEU A 1 197 ? 8.047 8.395 -16.645 1.00 92.25 197 LEU A N 1
ATOM 1525 C CA . LEU A 1 197 ? 8.734 7.476 -17.561 1.00 92.25 197 LEU A CA 1
ATOM 1526 C C . LEU A 1 197 ? 9.196 8.195 -18.833 1.00 92.25 197 LEU A C 1
ATOM 1528 O O . LEU A 1 197 ? 10.317 7.975 -19.284 1.00 92.25 197 LEU A O 1
ATOM 1532 N N . THR A 1 198 ? 8.393 9.109 -19.384 1.00 90.88 198 THR A N 1
ATOM 1533 C CA . THR A 1 198 ? 8.795 9.858 -20.589 1.00 90.88 198 THR A CA 1
ATOM 1534 C C . THR A 1 198 ? 9.976 10.794 -20.348 1.00 90.88 198 THR A C 1
ATOM 1536 O O . THR A 1 198 ? 10.779 11.005 -21.257 1.00 90.88 198 THR A O 1
ATOM 1539 N N . ARG A 1 199 ? 10.137 11.331 -19.134 1.00 90.75 199 ARG A N 1
ATOM 1540 C CA . ARG A 1 199 ? 11.261 12.212 -18.774 1.00 90.75 199 ARG A CA 1
ATOM 1541 C C . ARG A 1 199 ? 12.556 11.472 -18.474 1.00 90.75 199 ARG A C 1
ATOM 1543 O O . ARG A 1 199 ? 13.589 12.110 -18.273 1.00 90.75 199 ARG A O 1
ATOM 1550 N N . ILE A 1 200 ? 12.512 10.149 -18.398 1.00 89.00 200 ILE A N 1
ATOM 1551 C CA . ILE A 1 200 ? 13.612 9.414 -17.810 1.00 89.00 200 ILE A CA 1
ATOM 1552 C C . ILE A 1 200 ? 14.818 9.266 -18.740 1.00 89.00 200 ILE A C 1
ATOM 1554 O O . ILE A 1 200 ? 14.698 9.270 -19.960 1.00 89.00 200 ILE A O 1
ATOM 1558 N N . SER A 1 201 ? 16.000 9.130 -18.140 1.00 84.19 201 SER A N 1
ATOM 1559 C CA . SER A 1 201 ? 17.273 8.887 -18.815 1.00 84.19 201 SER A CA 1
ATOM 1560 C C . SER A 1 201 ? 17.901 7.599 -18.285 1.00 84.19 201 SER A C 1
ATOM 1562 O O . SER A 1 201 ? 17.723 7.260 -17.113 1.00 84.19 201 SER A O 1
ATOM 1564 N N . SER A 1 202 ? 18.689 6.913 -19.117 1.00 76.62 202 SER A N 1
ATOM 1565 C CA . SER A 1 202 ? 19.423 5.692 -18.750 1.00 76.62 202 SER A CA 1
ATOM 1566 C C . SER A 1 202 ? 20.293 5.840 -17.495 1.00 76.62 202 SER A C 1
ATOM 1568 O O . SER A 1 202 ? 20.453 4.881 -16.746 1.00 76.62 202 SER A O 1
ATOM 1570 N N . LYS A 1 203 ? 20.792 7.049 -17.203 1.00 76.06 203 LYS A N 1
ATOM 1571 C CA . LYS A 1 203 ? 21.593 7.347 -16.000 1.00 76.06 203 LYS A CA 1
ATOM 1572 C C . LYS A 1 203 ? 20.811 7.241 -14.681 1.00 76.06 203 LYS A C 1
ATOM 1574 O O . LYS A 1 203 ? 21.427 7.141 -13.625 1.00 76.06 203 LYS A O 1
ATOM 1579 N N . ASN A 1 204 ? 19.478 7.249 -14.736 1.00 73.94 204 ASN A N 1
ATOM 1580 C CA . ASN A 1 204 ? 18.606 7.260 -13.558 1.00 73.94 204 ASN A CA 1
ATOM 1581 C C . ASN A 1 204 ? 18.037 5.872 -13.215 1.00 73.94 204 ASN A C 1
ATOM 1583 O O . ASN A 1 204 ? 17.233 5.750 -12.294 1.00 73.94 204 ASN A O 1
ATOM 1587 N N . MET A 1 205 ? 18.439 4.812 -13.925 1.00 74.06 205 MET A N 1
ATOM 1588 C CA . MET A 1 205 ? 18.038 3.442 -13.597 1.00 74.06 205 MET A CA 1
ATOM 1589 C C . MET A 1 205 ? 18.802 2.911 -12.386 1.00 74.06 205 MET A C 1
ATOM 1591 O O . MET A 1 205 ? 19.841 2.270 -12.527 1.00 74.06 205 MET A O 1
ATOM 1595 N N . ARG A 1 206 ? 18.267 3.146 -11.189 1.00 77.31 206 ARG A N 1
ATOM 1596 C CA . ARG A 1 206 ? 18.785 2.527 -9.961 1.00 77.31 206 ARG A CA 1
ATOM 1597 C C . ARG A 1 206 ? 18.071 1.227 -9.609 1.00 77.31 206 ARG A C 1
ATOM 1599 O O . ARG A 1 206 ? 18.695 0.341 -9.040 1.00 77.31 206 ARG A O 1
ATOM 1606 N N . ASN A 1 207 ? 16.801 1.075 -9.996 1.00 80.62 207 ASN A N 1
ATOM 1607 C CA . ASN A 1 207 ? 15.980 -0.077 -9.629 1.00 80.62 207 ASN A CA 1
ATOM 1608 C C . ASN A 1 207 ? 15.147 -0.606 -10.810 1.00 80.62 207 ASN A C 1
ATOM 1610 O O . ASN A 1 207 ? 14.083 -0.084 -11.135 1.00 80.62 207 ASN A O 1
ATOM 1614 N N . VAL A 1 208 ? 15.595 -1.700 -11.432 1.00 83.69 208 VAL A N 1
ATOM 1615 C CA . VAL A 1 208 ? 14.863 -2.367 -12.532 1.00 83.69 208 VAL A CA 1
ATOM 1616 C C . VAL A 1 208 ? 13.438 -2.749 -12.128 1.00 83.69 208 VAL A C 1
ATOM 1618 O O . VAL A 1 208 ? 12.511 -2.607 -12.922 1.00 83.69 208 VAL A O 1
ATOM 1621 N N . TRP A 1 209 ? 13.250 -3.209 -10.892 1.00 84.38 209 TRP A N 1
ATOM 1622 C CA . TRP A 1 209 ? 11.954 -3.678 -10.418 1.00 84.38 209 TRP A CA 1
ATOM 1623 C C . TRP A 1 209 ? 10.964 -2.519 -10.199 1.00 84.38 209 TRP A C 1
ATOM 1625 O O . TRP A 1 209 ? 9.772 -2.647 -10.489 1.00 84.38 209 TRP A O 1
ATOM 1635 N N . GLY A 1 210 ? 11.463 -1.354 -9.782 1.00 88.38 210 GLY A N 1
ATOM 1636 C CA . GLY A 1 210 ? 10.679 -0.123 -9.683 1.00 88.38 210 GLY A CA 1
ATOM 1637 C C . GLY A 1 210 ? 10.126 0.357 -11.027 1.00 88.38 210 GLY A C 1
ATOM 1638 O O . GLY A 1 210 ? 8.944 0.679 -11.161 1.00 88.38 210 GLY A O 1
ATOM 1639 N N . PHE A 1 211 ? 10.961 0.313 -12.064 1.00 90.38 211 PHE A N 1
ATOM 1640 C CA . PHE A 1 211 ? 10.550 0.634 -13.431 1.00 90.38 211 PHE A CA 1
ATOM 1641 C C . PHE A 1 211 ? 9.567 -0.379 -13.995 1.00 90.38 211 PHE A C 1
ATOM 1643 O O . PHE A 1 211 ? 8.603 0.008 -14.650 1.00 90.38 211 PHE A O 1
ATOM 1650 N N . ALA A 1 212 ? 9.800 -1.666 -13.732 1.00 89.12 212 ALA A N 1
ATOM 1651 C CA . ALA A 1 212 ? 8.892 -2.716 -14.16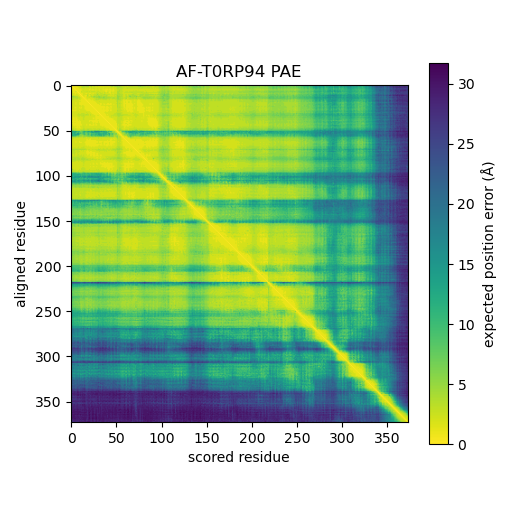2 1.00 89.12 212 ALA A CA 1
ATOM 1652 C C . ALA A 1 212 ? 7.507 -2.508 -13.537 1.00 89.12 212 ALA A C 1
ATOM 1654 O O . ALA A 1 212 ? 6.495 -2.522 -14.234 1.00 89.12 212 ALA A O 1
ATOM 1655 N N . SER A 1 213 ? 7.475 -2.169 -12.246 1.00 91.94 213 SER A N 1
ATOM 1656 C CA . SER A 1 213 ? 6.243 -1.800 -11.548 1.00 91.94 213 SER A CA 1
ATOM 1657 C C . SER A 1 213 ? 5.554 -0.594 -12.199 1.00 91.94 213 SER A C 1
ATOM 1659 O O . SER A 1 213 ? 4.336 -0.589 -12.363 1.00 91.94 213 SER A O 1
ATOM 1661 N N . ALA A 1 214 ? 6.314 0.427 -12.609 1.00 93.06 214 ALA A N 1
ATOM 1662 C CA . ALA A 1 214 ? 5.757 1.609 -13.265 1.00 93.06 214 ALA A CA 1
ATOM 1663 C C . ALA A 1 214 ? 5.169 1.276 -14.643 1.00 93.06 214 ALA A C 1
ATOM 1665 O O . ALA A 1 214 ? 4.044 1.679 -14.938 1.00 93.06 214 ALA A O 1
ATOM 1666 N N . LEU A 1 215 ? 5.884 0.497 -15.460 1.00 91.06 215 LEU A N 1
ATOM 1667 C CA . LEU A 1 215 ? 5.405 0.049 -16.770 1.00 91.06 215 LEU A CA 1
ATOM 1668 C C . LEU A 1 215 ? 4.138 -0.802 -16.665 1.00 91.06 215 LEU A C 1
ATOM 1670 O O . LEU A 1 215 ? 3.211 -0.609 -17.452 1.00 91.06 215 LEU A O 1
ATOM 1674 N N . ALA A 1 216 ? 4.065 -1.694 -15.675 1.00 90.25 216 ALA A N 1
ATOM 1675 C CA . ALA A 1 216 ? 2.868 -2.493 -15.427 1.00 90.25 216 ALA A CA 1
ATOM 1676 C C . ALA A 1 216 ? 1.653 -1.643 -15.025 1.00 90.25 216 ALA A C 1
ATOM 1678 O O . ALA A 1 216 ? 0.520 -1.996 -15.344 1.00 90.25 216 ALA A O 1
ATOM 1679 N N . LEU A 1 217 ? 1.870 -0.515 -14.342 1.00 90.62 217 LEU A N 1
ATOM 1680 C CA . LEU A 1 217 ? 0.788 0.377 -13.923 1.00 90.62 217 LEU A CA 1
ATOM 1681 C C . LEU A 1 217 ? 0.312 1.325 -15.019 1.00 90.62 217 LEU A C 1
ATOM 1683 O O . LEU A 1 217 ? -0.874 1.654 -15.042 1.00 90.62 217 LEU A O 1
ATOM 1687 N N . VAL A 1 218 ? 1.221 1.839 -15.850 1.00 88.38 218 VAL A N 1
ATOM 1688 C CA . VAL A 1 218 ? 0.941 3.010 -16.691 1.00 88.38 218 VAL A CA 1
ATOM 1689 C C . VAL A 1 218 ? -0.066 2.731 -17.788 1.00 88.38 218 VAL A C 1
ATOM 1691 O O . VAL A 1 218 ? -0.941 3.568 -18.001 1.00 88.38 218 VAL A O 1
ATOM 1694 N N . ALA A 1 219 ? -0.012 1.589 -18.461 1.00 65.94 219 ALA A N 1
ATOM 1695 C CA . ALA A 1 219 ? -0.997 1.334 -19.494 1.00 65.94 219 ALA A CA 1
ATOM 1696 C C . ALA A 1 219 ? -1.082 -0.137 -19.856 1.00 65.94 219 ALA A C 1
ATOM 1698 O O . ALA A 1 219 ? -0.080 -0.823 -20.010 1.00 65.94 219 ALA A O 1
ATOM 1699 N N . GLN A 1 220 ? -2.315 -0.570 -20.068 1.00 67.81 220 GLN A N 1
ATOM 1700 C CA . GLN A 1 220 ? -2.623 -1.604 -21.030 1.00 67.81 220 GLN A CA 1
ATOM 1701 C C . GLN A 1 220 ? -3.743 -1.068 -21.926 1.00 67.81 220 GLN A C 1
ATOM 1703 O O . GLN A 1 220 ? -4.766 -0.645 -21.379 1.00 67.81 220 GLN A O 1
ATOM 1708 N N . PRO A 1 221 ? -3.563 -1.051 -23.262 1.00 74.94 221 PRO A N 1
ATOM 1709 C CA . PRO A 1 221 ? -2.322 -1.332 -24.005 1.00 74.94 221 PRO A CA 1
ATOM 1710 C C . PRO A 1 221 ? -1.270 -0.208 -23.867 1.00 74.94 221 PRO A C 1
ATOM 1712 O O . PRO A 1 221 ? -1.623 0.957 -23.693 1.00 74.94 221 PRO A O 1
ATOM 1715 N N . TRP A 1 222 ? 0.025 -0.545 -23.944 1.00 77.50 222 TRP A N 1
ATOM 1716 C CA . TRP A 1 222 ? 1.106 0.454 -23.963 1.00 77.50 222 TRP A CA 1
ATOM 1717 C C . TRP A 1 222 ? 1.039 1.304 -25.242 1.00 77.50 222 TRP A C 1
ATOM 1719 O O . TRP A 1 222 ? 0.960 0.732 -26.331 1.00 77.50 222 TRP A O 1
ATOM 1729 N N . PRO A 1 223 ? 1.129 2.647 -25.160 1.00 81.94 223 PRO A N 1
ATOM 1730 C CA . PRO A 1 223 ? 1.338 3.464 -26.349 1.00 81.94 223 PRO A CA 1
ATOM 1731 C C . PRO A 1 223 ? 2.660 3.062 -27.016 1.00 81.94 223 PRO A C 1
ATOM 1733 O O . PRO A 1 223 ? 3.709 3.095 -26.371 1.00 81.94 223 PRO A O 1
ATOM 1736 N N . THR A 1 224 ? 2.635 2.704 -28.301 1.00 80.94 224 THR A N 1
ATOM 1737 C CA . THR A 1 224 ? 3.838 2.307 -29.063 1.00 80.94 224 THR A CA 1
ATOM 1738 C C . THR A 1 224 ? 4.926 3.380 -29.010 1.00 80.94 224 THR A C 1
ATOM 1740 O O . THR A 1 224 ? 6.096 3.077 -28.790 1.00 80.94 224 THR A O 1
ATOM 1743 N N . THR A 1 225 ? 4.522 4.650 -29.071 1.00 87.25 225 THR A N 1
ATOM 1744 C CA . THR A 1 225 ? 5.407 5.815 -28.937 1.00 87.25 225 THR A CA 1
ATOM 1745 C C . THR A 1 225 ? 6.137 5.863 -27.596 1.00 87.25 225 THR A C 1
ATOM 1747 O O . THR A 1 225 ? 7.278 6.305 -27.531 1.00 87.25 225 THR A O 1
ATOM 1750 N N . MET A 1 226 ? 5.519 5.390 -26.511 1.00 88.25 226 MET A N 1
ATOM 1751 C CA . MET A 1 226 ? 6.145 5.370 -25.192 1.00 88.25 226 MET A CA 1
ATOM 1752 C C . MET A 1 226 ? 7.256 4.321 -25.123 1.00 88.25 226 MET A C 1
ATOM 1754 O O . MET A 1 226 ? 8.341 4.628 -24.634 1.00 88.25 226 MET A O 1
ATOM 1758 N N . LEU A 1 227 ? 7.005 3.107 -25.623 1.00 87.06 227 LEU A N 1
ATOM 1759 C CA . LEU A 1 227 ? 8.020 2.051 -25.666 1.00 87.06 227 LEU A CA 1
ATOM 1760 C C . LEU A 1 227 ? 9.188 2.431 -26.568 1.00 87.06 227 LEU A C 1
ATOM 1762 O O . LEU A 1 227 ? 10.331 2.254 -26.164 1.00 87.06 227 LEU A O 1
ATOM 1766 N N . GLN A 1 228 ? 8.903 3.002 -27.738 1.00 88.06 228 GLN A N 1
ATOM 1767 C CA . GLN A 1 228 ? 9.932 3.480 -28.654 1.00 88.06 228 GLN A CA 1
ATOM 1768 C C . GLN A 1 228 ? 10.774 4.591 -28.014 1.00 88.06 228 GLN A C 1
ATOM 1770 O O . GLN A 1 228 ? 11.995 4.492 -27.988 1.00 88.06 228 GLN A O 1
ATOM 1775 N N . ASN A 1 229 ? 10.141 5.582 -27.379 1.00 89.44 229 ASN A N 1
ATOM 1776 C CA . ASN A 1 229 ? 10.856 6.637 -26.655 1.00 89.44 229 ASN A CA 1
ATOM 1777 C C . ASN A 1 229 ? 11.723 6.084 -25.512 1.00 89.44 229 ASN A C 1
ATOM 1779 O O . ASN A 1 229 ? 12.825 6.575 -25.266 1.00 89.44 229 ASN A O 1
ATOM 1783 N N . LEU A 1 230 ? 11.232 5.081 -24.777 1.00 89.81 230 LEU A N 1
ATOM 1784 C CA . LEU A 1 230 ? 12.015 4.420 -23.733 1.00 89.81 230 LEU A CA 1
ATOM 1785 C C . LEU A 1 230 ? 13.179 3.633 -24.337 1.00 89.81 230 LEU A C 1
ATOM 1787 O O . LEU A 1 230 ? 14.284 3.691 -23.803 1.00 89.81 230 LEU A O 1
ATOM 1791 N N . TRP A 1 231 ? 12.959 2.945 -25.455 1.00 89.25 231 TRP A N 1
ATOM 1792 C CA . TRP A 1 231 ? 13.991 2.212 -26.178 1.00 89.25 231 TRP A CA 1
ATOM 1793 C C . TRP A 1 231 ? 15.083 3.144 -26.709 1.00 89.25 231 TRP A C 1
ATOM 1795 O O . TRP A 1 231 ? 16.257 2.892 -26.477 1.00 89.25 231 TRP A O 1
ATOM 1805 N N . GLU A 1 232 ? 14.734 4.278 -27.309 1.00 89.31 232 GLU A N 1
ATOM 1806 C CA . GLU A 1 232 ? 15.711 5.267 -27.779 1.00 89.31 232 GLU A CA 1
ATOM 1807 C C . GLU A 1 232 ? 16.576 5.823 -26.635 1.00 89.31 232 GLU A C 1
ATOM 1809 O O . GLU A 1 232 ? 17.771 6.069 -26.804 1.00 89.31 232 GLU A O 1
ATOM 1814 N N . LYS A 1 233 ? 15.996 5.991 -25.439 1.00 88.06 233 LYS A N 1
ATOM 1815 C CA . LYS A 1 233 ? 16.696 6.563 -24.275 1.00 88.06 233 LYS A CA 1
ATOM 1816 C C . LYS A 1 233 ? 17.487 5.545 -23.464 1.00 88.06 233 LYS A C 1
ATOM 1818 O O . LYS A 1 233 ? 18.496 5.900 -22.848 1.00 88.06 233 LYS A O 1
ATOM 1823 N N . MET A 1 234 ? 16.996 4.313 -23.384 1.00 85.31 234 MET A N 1
ATOM 1824 C CA . MET A 1 234 ? 17.502 3.279 -22.477 1.00 85.31 234 MET A CA 1
ATOM 1825 C C . MET A 1 234 ? 18.175 2.128 -23.225 1.00 85.31 234 MET A C 1
ATOM 1827 O O . MET A 1 234 ? 19.056 1.481 -22.663 1.00 85.31 234 MET A O 1
ATOM 1831 N N . VAL A 1 235 ? 17.816 1.911 -24.490 1.00 87.56 235 VAL A N 1
ATOM 1832 C CA . VAL A 1 235 ? 18.355 0.884 -25.389 1.00 87.56 235 VAL A CA 1
ATOM 1833 C C . VAL A 1 235 ? 18.307 -0.472 -24.676 1.00 87.56 235 VAL A C 1
ATOM 1835 O O . VAL A 1 235 ? 17.308 -0.821 -24.042 1.00 87.56 235 VAL A O 1
ATOM 1838 N N . LEU A 1 236 ? 19.415 -1.209 -24.667 1.00 79.50 236 LEU A N 1
ATOM 1839 C CA . LEU A 1 236 ? 19.533 -2.522 -24.045 1.00 79.50 236 LEU A CA 1
ATOM 1840 C C . LEU A 1 236 ? 19.284 -2.483 -22.530 1.00 79.50 236 LEU A C 1
ATOM 1842 O O . LEU A 1 236 ? 18.948 -3.518 -21.953 1.00 79.50 236 LEU A O 1
ATOM 1846 N N . SER A 1 237 ? 19.346 -1.305 -21.891 1.00 80.94 237 SER A N 1
ATOM 1847 C CA . SER A 1 237 ? 19.011 -1.193 -20.475 1.00 80.94 237 SER A CA 1
ATOM 1848 C C . SER A 1 237 ? 17.513 -1.370 -20.166 1.00 80.94 237 SER A C 1
ATOM 1850 O O . SER A 1 237 ? 17.109 -1.583 -19.020 1.00 80.94 237 SER A O 1
ATOM 1852 N N . LEU A 1 238 ? 16.661 -1.292 -21.190 1.00 85.75 238 LEU A N 1
ATOM 1853 C CA . LEU A 1 238 ? 15.225 -1.514 -21.061 1.00 85.75 238 LEU A CA 1
ATOM 1854 C C . LEU A 1 238 ? 14.878 -3.007 -20.945 1.00 85.75 238 LEU A C 1
ATOM 1856 O O . LEU A 1 238 ? 13.850 -3.359 -20.367 1.00 85.75 238 LEU A O 1
ATOM 1860 N N . LEU A 1 239 ? 15.739 -3.903 -21.439 1.00 83.81 239 LEU A N 1
ATOM 1861 C CA . LEU A 1 239 ? 15.431 -5.332 -21.533 1.00 83.81 239 LEU A CA 1
ATOM 1862 C C . LEU A 1 239 ? 15.149 -6.008 -20.187 1.00 83.81 239 LEU A C 1
ATOM 1864 O O . LEU A 1 239 ? 14.119 -6.679 -20.086 1.00 83.81 239 LEU A O 1
ATOM 1868 N N . PRO A 1 240 ? 15.966 -5.829 -19.127 1.00 81.94 240 PRO A N 1
ATOM 1869 C CA . PRO A 1 240 ? 15.652 -6.434 -17.836 1.00 81.94 240 PRO A CA 1
ATOM 1870 C C . PRO A 1 240 ? 14.345 -5.899 -17.247 1.00 81.94 240 PRO A C 1
ATOM 1872 O O . PRO A 1 240 ? 13.649 -6.627 -16.542 1.00 81.94 240 PRO A O 1
ATOM 1875 N N . VAL A 1 241 ? 13.993 -4.645 -17.555 1.00 86.38 241 VAL A N 1
ATOM 1876 C CA . VAL A 1 241 ? 12.729 -4.040 -17.127 1.00 86.38 241 VAL A CA 1
ATOM 1877 C C . VAL A 1 241 ? 11.568 -4.711 -17.840 1.00 86.38 241 VAL A C 1
ATOM 1879 O O . VAL A 1 241 ? 10.663 -5.194 -17.167 1.00 86.38 241 VAL A O 1
ATOM 1882 N N . LEU A 1 242 ? 11.597 -4.794 -19.172 1.00 85.50 242 LEU A N 1
ATOM 1883 C CA . LEU A 1 242 ? 10.542 -5.447 -19.952 1.00 85.50 242 LEU A CA 1
ATOM 1884 C C . LEU A 1 242 ? 10.371 -6.898 -19.519 1.00 85.50 242 LEU A C 1
ATOM 1886 O O . LEU A 1 242 ? 9.253 -7.317 -19.236 1.00 85.50 242 LEU A O 1
ATOM 1890 N N . PHE A 1 243 ? 11.474 -7.631 -19.363 1.00 81.44 243 PHE A N 1
ATOM 1891 C CA . PHE A 1 243 ? 11.431 -9.006 -18.883 1.00 81.44 243 PHE A CA 1
ATOM 1892 C C . PHE A 1 243 ? 10.807 -9.109 -17.493 1.00 81.44 243 PHE A C 1
ATOM 1894 O O . PHE A 1 243 ? 9.841 -9.845 -17.304 1.00 81.44 243 PHE A O 1
ATOM 1901 N N . SER A 1 244 ? 11.307 -8.330 -16.528 1.00 83.31 244 SER A N 1
ATOM 1902 C CA . SER A 1 244 ? 10.732 -8.296 -15.183 1.00 83.31 244 SER A CA 1
ATOM 1903 C C . SER A 1 244 ? 9.247 -7.960 -15.242 1.00 83.31 244 SER A C 1
ATOM 1905 O O . SER A 1 244 ? 8.460 -8.585 -14.541 1.00 83.31 244 SER A O 1
ATOM 1907 N N . THR A 1 245 ? 8.841 -7.020 -16.092 1.00 85.25 245 THR A N 1
ATOM 1908 C CA . THR A 1 245 ? 7.440 -6.614 -16.216 1.00 85.25 245 THR A CA 1
ATOM 1909 C C . THR A 1 245 ? 6.575 -7.757 -16.747 1.00 85.25 245 THR A C 1
ATOM 1911 O O . THR A 1 245 ? 5.529 -8.061 -16.180 1.00 85.25 245 THR A O 1
ATOM 1914 N N . LEU A 1 246 ? 7.033 -8.438 -17.800 1.00 81.50 246 LEU A N 1
ATOM 1915 C CA . LEU A 1 246 ? 6.314 -9.542 -18.434 1.00 81.50 246 LEU A CA 1
ATOM 1916 C C . LEU A 1 246 ? 6.160 -10.757 -17.520 1.00 81.50 246 LEU A C 1
ATOM 1918 O O . LEU A 1 246 ? 5.115 -11.404 -17.578 1.00 81.50 246 LEU A O 1
ATOM 1922 N N . VAL A 1 247 ? 7.187 -11.049 -16.717 1.00 79.06 247 VAL A N 1
ATOM 1923 C CA . VAL A 1 247 ? 7.237 -12.215 -15.824 1.00 79.06 247 VAL A CA 1
ATOM 1924 C C . VAL A 1 247 ? 6.521 -11.961 -14.504 1.00 79.06 247 VAL A C 1
ATOM 1926 O O . VAL A 1 247 ? 5.856 -12.850 -13.992 1.00 79.06 247 VAL A O 1
ATOM 1929 N N . THR A 1 248 ? 6.677 -10.772 -13.916 1.00 80.19 248 THR A N 1
ATOM 1930 C CA . THR A 1 248 ? 6.18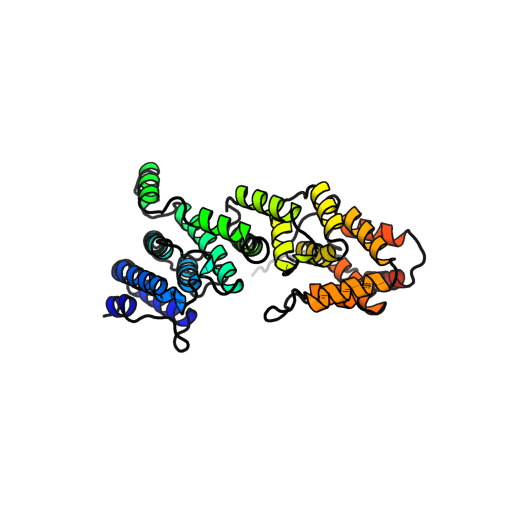5 -10.515 -12.548 1.00 80.19 248 THR A CA 1
ATOM 1931 C C . THR A 1 248 ? 4.785 -9.914 -12.489 1.00 80.19 248 THR A C 1
ATOM 1933 O O . THR A 1 248 ? 4.156 -9.974 -11.432 1.00 80.19 248 THR A O 1
ATOM 1936 N N . HIS A 1 249 ? 4.293 -9.331 -13.586 1.00 79.12 249 HIS A N 1
ATOM 1937 C CA . HIS A 1 249 ? 3.012 -8.618 -13.606 1.00 79.12 249 HIS A CA 1
ATOM 1938 C C . HIS A 1 249 ? 1.966 -9.235 -14.542 1.00 79.12 249 HIS A C 1
ATOM 1940 O O . HIS A 1 249 ? 0.962 -8.582 -14.807 1.00 79.12 249 HIS A O 1
ATOM 1946 N N . ASP A 1 250 ? 2.183 -10.463 -15.036 1.00 76.31 250 ASP A N 1
ATOM 1947 C CA . ASP A 1 250 ? 1.221 -11.228 -15.851 1.00 76.31 250 ASP A CA 1
ATOM 1948 C C . ASP A 1 250 ? 0.563 -10.416 -16.980 1.00 76.31 250 ASP A C 1
ATOM 1950 O O . ASP A 1 250 ? -0.621 -10.561 -17.279 1.00 76.31 250 ASP A O 1
ATOM 1954 N N . LEU A 1 251 ? 1.331 -9.533 -17.626 1.00 74.00 251 LEU A N 1
ATOM 1955 C CA . LEU A 1 251 ? 0.772 -8.642 -18.639 1.00 74.00 251 LEU A CA 1
ATOM 1956 C C . LEU A 1 251 ? 0.223 -9.449 -19.826 1.00 74.00 251 LEU A C 1
ATOM 1958 O O . LEU A 1 251 ? 0.972 -10.274 -20.364 1.00 74.00 251 LEU A O 1
ATOM 1962 N N . PRO A 1 252 ? -1.016 -9.209 -20.296 1.00 73.12 252 PRO A N 1
ATOM 1963 C CA . PRO A 1 252 ? -1.439 -9.689 -21.603 1.00 73.12 252 PRO A CA 1
ATOM 1964 C C . PRO A 1 252 ? -0.514 -9.186 -22.711 1.00 73.12 252 PRO A C 1
ATOM 1966 O O . PRO A 1 252 ? 0.243 -8.231 -22.524 1.00 73.12 252 PRO A O 1
ATOM 1969 N N . SER A 1 253 ? -0.613 -9.870 -23.850 1.00 68.94 253 SER A N 1
ATOM 1970 C CA . SER A 1 253 ? -0.178 -9.436 -25.178 1.00 68.94 253 SER A CA 1
ATOM 1971 C C . SER A 1 253 ? -0.027 -7.919 -25.295 1.00 68.94 253 SER A C 1
ATOM 1973 O O . SER A 1 253 ? -0.992 -7.176 -25.092 1.00 68.94 253 SER A O 1
ATOM 1975 N N . VAL A 1 254 ? 1.189 -7.455 -25.600 1.00 70.69 254 VAL A N 1
ATOM 1976 C CA . VAL A 1 254 ? 1.445 -6.028 -25.807 1.00 70.69 254 VAL A CA 1
ATOM 1977 C C . VAL A 1 254 ? 1.842 -5.763 -27.252 1.00 70.69 254 VAL A C 1
ATOM 1979 O O . VAL A 1 254 ? 2.883 -6.220 -27.722 1.00 70.69 254 VAL A O 1
ATOM 1982 N N . SER A 1 255 ? 1.030 -4.964 -27.941 1.00 71.88 255 SER A N 1
ATOM 1983 C 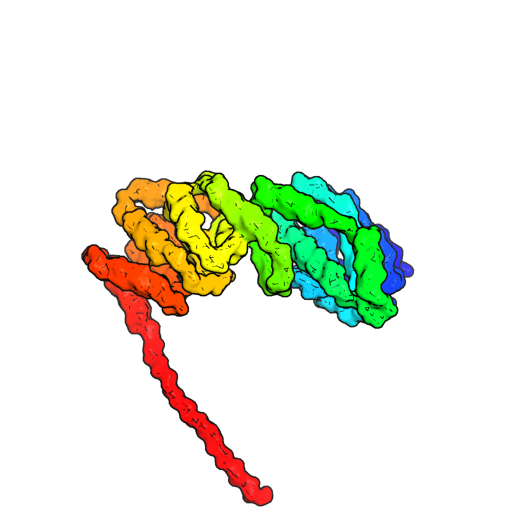CA . SER A 1 255 ? 1.333 -4.442 -29.273 1.00 71.88 255 SER A CA 1
ATOM 1984 C C . SER A 1 255 ? 2.644 -3.647 -29.280 1.00 71.88 255 SER A C 1
ATOM 1986 O O . SER A 1 255 ? 2.851 -2.794 -28.416 1.00 71.88 255 SER A O 1
ATOM 1988 N N . GLY A 1 256 ? 3.513 -3.905 -30.261 1.00 72.75 256 GLY A N 1
ATOM 1989 C CA . GLY A 1 256 ? 4.807 -3.227 -30.420 1.00 72.75 256 GLY A CA 1
ATOM 1990 C C . GLY A 1 256 ? 5.935 -3.779 -29.543 1.00 72.75 256 GLY A C 1
ATOM 1991 O O . GLY A 1 256 ? 7.096 -3.443 -29.760 1.00 72.75 256 GLY A O 1
ATOM 1992 N N . LEU A 1 257 ? 5.641 -4.677 -28.592 1.00 76.38 257 LEU A N 1
ATOM 1993 C CA . LEU A 1 257 ? 6.688 -5.401 -27.863 1.00 76.38 257 LEU A CA 1
ATOM 1994 C C . LEU A 1 257 ? 7.537 -6.247 -28.817 1.00 76.38 257 LEU A C 1
ATOM 1996 O O . LEU A 1 257 ? 8.736 -6.396 -28.599 1.00 76.38 257 LEU A O 1
ATOM 2000 N N . SER A 1 258 ? 6.922 -6.775 -29.878 1.00 73.62 258 SER A N 1
ATOM 2001 C CA . SER A 1 258 ? 7.630 -7.534 -30.900 1.00 73.62 258 SER A CA 1
ATOM 2002 C C . SER A 1 258 ? 8.730 -6.728 -31.565 1.00 73.62 258 SER A C 1
ATOM 2004 O O . SER A 1 258 ? 9.849 -7.212 -31.696 1.00 73.62 258 SER A O 1
ATOM 2006 N N . ASP A 1 259 ? 8.419 -5.489 -31.920 1.00 75.44 259 ASP A N 1
ATOM 2007 C CA . ASP A 1 259 ? 9.316 -4.616 -32.663 1.00 75.44 259 ASP A CA 1
ATOM 2008 C C . ASP A 1 259 ? 10.490 -4.210 -31.769 1.00 75.44 259 ASP A C 1
ATOM 2010 O O . ASP A 1 259 ? 11.641 -4.363 -32.158 1.00 75.44 259 ASP A O 1
ATOM 2014 N N . VAL A 1 260 ? 10.215 -3.870 -30.504 1.00 74.19 260 VAL A N 1
ATOM 2015 C CA . VAL A 1 260 ? 11.258 -3.585 -29.504 1.00 74.19 260 VAL A CA 1
ATOM 2016 C C . VAL A 1 260 ? 12.165 -4.794 -29.257 1.00 74.19 260 VAL A C 1
ATOM 2018 O O . VAL A 1 260 ? 13.373 -4.636 -29.094 1.00 74.19 260 VAL A O 1
ATOM 2021 N N . LEU A 1 261 ? 11.619 -6.014 -29.219 1.00 75.00 261 LEU A N 1
ATOM 2022 C CA . LEU A 1 261 ? 12.430 -7.224 -29.057 1.00 75.00 261 LEU A CA 1
ATOM 2023 C C . LEU A 1 261 ? 13.262 -7.537 -30.311 1.00 75.00 261 LEU A C 1
ATOM 2025 O O . LEU A 1 261 ? 14.395 -7.999 -30.176 1.00 75.00 261 LEU A O 1
ATOM 2029 N N . MET A 1 262 ? 12.744 -7.258 -31.509 1.00 73.38 262 MET A N 1
ATOM 2030 C CA . MET A 1 262 ? 13.506 -7.369 -32.757 1.00 73.38 262 MET A CA 1
ATOM 2031 C C . MET A 1 262 ? 14.635 -6.336 -32.820 1.00 73.38 262 MET A C 1
ATOM 2033 O O . MET A 1 262 ? 15.767 -6.694 -33.148 1.00 73.38 262 MET A O 1
ATOM 2037 N N . ASP A 1 263 ? 14.361 -5.086 -32.450 1.00 74.25 263 ASP A N 1
ATOM 2038 C CA . ASP A 1 263 ? 15.364 -4.020 -32.364 1.00 74.25 263 ASP A CA 1
ATOM 2039 C C . ASP A 1 263 ? 16.438 -4.363 -31.331 1.00 74.25 263 ASP A C 1
ATOM 2041 O O . ASP A 1 263 ? 17.632 -4.144 -31.547 1.00 74.25 263 ASP A O 1
ATOM 2045 N N . ALA A 1 264 ? 16.030 -4.964 -30.214 1.00 71.44 264 ALA A N 1
ATOM 2046 C CA . ALA A 1 264 ? 16.953 -5.464 -29.216 1.00 71.44 264 ALA A CA 1
ATOM 2047 C C . ALA A 1 264 ? 17.848 -6.571 -29.755 1.00 71.44 264 ALA A C 1
ATOM 2049 O O . ALA A 1 264 ? 19.059 -6.507 -29.559 1.00 71.44 264 ALA A O 1
ATOM 2050 N N . ALA A 1 265 ? 17.278 -7.558 -30.446 1.00 68.25 265 ALA A N 1
ATOM 2051 C CA . ALA A 1 265 ? 18.032 -8.641 -31.061 1.00 68.25 265 ALA A CA 1
ATOM 2052 C C . ALA A 1 265 ? 19.059 -8.117 -32.077 1.00 68.25 265 ALA A C 1
ATOM 2054 O O . ALA A 1 265 ? 20.221 -8.513 -32.019 1.00 68.25 265 ALA A O 1
ATOM 2055 N N . GLN A 1 266 ? 18.681 -7.148 -32.916 1.00 70.75 266 GLN A N 1
ATOM 2056 C CA . GLN A 1 266 ? 19.617 -6.464 -33.816 1.00 70.75 266 GLN A CA 1
ATOM 2057 C C . GLN A 1 266 ? 20.704 -5.707 -33.037 1.00 70.75 266 GLN A C 1
ATOM 2059 O O . GLN A 1 266 ? 21.879 -5.741 -33.396 1.00 70.75 266 GLN A O 1
ATOM 2064 N N . ALA A 1 267 ? 20.358 -5.083 -31.908 1.00 67.38 267 ALA A N 1
ATOM 2065 C CA . ALA A 1 267 ? 21.338 -4.443 -31.036 1.00 67.38 267 ALA A CA 1
ATOM 2066 C C . ALA A 1 267 ? 22.302 -5.446 -30.357 1.00 67.38 267 ALA A C 1
ATOM 2068 O O . ALA A 1 267 ? 23.394 -5.060 -29.942 1.00 67.38 267 ALA A O 1
ATOM 2069 N N . PHE A 1 268 ? 21.973 -6.738 -30.259 1.00 62.22 268 PHE A N 1
ATOM 2070 C CA . PHE A 1 268 ? 22.920 -7.763 -29.791 1.00 62.22 268 PHE A CA 1
ATOM 2071 C C . PHE A 1 268 ? 23.970 -8.150 -30.841 1.00 62.22 268 PHE A C 1
ATOM 2073 O O . PHE A 1 268 ? 25.043 -8.641 -30.473 1.00 62.22 268 PHE A O 1
ATOM 2080 N N . GLU A 1 269 ? 23.716 -7.871 -32.121 1.00 66.75 269 GLU A N 1
ATOM 2081 C CA . GLU A 1 269 ? 24.691 -8.043 -33.207 1.00 66.75 269 GLU A CA 1
ATOM 2082 C C . GLU A 1 269 ? 25.793 -6.967 -33.174 1.00 66.75 269 GLU A C 1
ATOM 2084 O O . GLU A 1 269 ? 26.784 -7.041 -33.904 1.00 66.75 269 GLU A O 1
ATOM 2089 N N . LEU A 1 270 ? 25.683 -5.996 -32.260 1.00 62.16 270 LEU A N 1
ATOM 2090 C CA . LEU A 1 270 ? 26.647 -4.920 -32.097 1.00 62.16 270 LEU A CA 1
ATOM 2091 C C . LEU A 1 270 ? 28.057 -5.405 -31.658 1.00 62.16 270 LEU A C 1
ATOM 2093 O O . LEU A 1 270 ? 28.225 -6.423 -30.956 1.00 62.16 270 LEU A O 1
ATOM 2097 N N . PRO A 1 271 ? 29.118 -4.646 -32.017 1.00 68.00 271 PRO A N 1
ATOM 2098 C CA . PRO A 1 271 ? 30.505 -4.973 -31.686 1.00 68.00 271 PRO A CA 1
ATOM 2099 C C . PRO A 1 271 ? 30.753 -5.178 -30.180 1.00 68.00 271 PRO A C 1
ATOM 2101 O O . PRO A 1 271 ? 30.176 -4.498 -29.329 1.00 68.00 271 PRO A O 1
ATOM 2104 N N . ARG A 1 272 ? 31.696 -6.074 -29.834 1.00 67.31 272 ARG A N 1
ATOM 2105 C CA . ARG A 1 272 ? 32.064 -6.463 -28.446 1.00 67.31 272 ARG A CA 1
ATOM 2106 C C . ARG A 1 272 ? 32.269 -5.290 -27.469 1.00 67.31 272 ARG A C 1
ATOM 2108 O O . ARG A 1 272 ? 32.097 -5.468 -26.266 1.00 67.31 272 ARG A O 1
ATOM 2115 N N . TYR A 1 273 ? 32.655 -4.111 -27.954 1.00 64.06 273 TYR A N 1
ATOM 2116 C CA . TYR A 1 273 ? 32.878 -2.921 -27.129 1.00 64.06 273 TYR A CA 1
ATOM 2117 C C . TYR A 1 273 ? 31.588 -2.368 -26.494 1.00 64.06 273 TYR A C 1
ATOM 2119 O O . TYR A 1 273 ? 31.581 -2.075 -25.299 1.00 64.06 273 TYR A O 1
ATOM 2127 N N . GLN A 1 274 ? 30.481 -2.291 -27.243 1.00 62.56 274 GLN A N 1
ATOM 2128 C CA . GLN A 1 274 ? 29.199 -1.800 -26.713 1.00 62.56 274 GLN A CA 1
ATOM 2129 C C . GLN A 1 274 ? 28.611 -2.760 -25.670 1.00 62.56 274 GLN A C 1
ATOM 2131 O O . GLN A 1 274 ? 28.069 -2.313 -24.660 1.00 62.56 274 GLN A O 1
ATOM 2136 N N . ARG A 1 275 ? 28.840 -4.071 -25.833 1.00 64.56 275 ARG A N 1
ATOM 2137 C CA . ARG A 1 275 ? 28.510 -5.088 -24.820 1.00 64.56 275 ARG A CA 1
ATOM 2138 C C . ARG A 1 275 ? 29.227 -4.849 -23.491 1.00 64.56 275 ARG A C 1
ATOM 2140 O O . ARG A 1 275 ? 28.575 -4.788 -22.455 1.00 64.56 275 ARG A O 1
ATOM 2147 N N . ARG A 1 276 ? 30.543 -4.598 -23.510 1.00 66.19 276 ARG A N 1
ATOM 2148 C CA . ARG A 1 276 ? 31.301 -4.279 -22.281 1.00 66.19 276 ARG A CA 1
ATOM 2149 C C . ARG A 1 276 ? 30.811 -3.004 -21.598 1.00 66.19 276 ARG A C 1
ATOM 2151 O O . ARG A 1 276 ? 30.855 -2.923 -20.374 1.00 66.19 276 ARG A O 1
ATOM 2158 N N . LEU A 1 277 ? 30.359 -2.011 -22.366 1.00 61.81 277 LEU A N 1
ATOM 2159 C CA . LEU A 1 277 ? 29.810 -0.773 -21.812 1.00 61.81 277 LEU A CA 1
ATOM 2160 C C . LEU A 1 277 ? 28.511 -1.039 -21.033 1.00 61.81 277 LEU A C 1
ATOM 2162 O O . LEU A 1 277 ? 28.333 -0.505 -19.942 1.00 61.81 277 LEU A O 1
ATOM 2166 N N . LEU A 1 278 ? 27.644 -1.912 -21.552 1.00 61.06 278 LEU A N 1
ATOM 2167 C CA . LEU A 1 278 ? 26.407 -2.329 -20.885 1.00 61.06 278 LEU A CA 1
ATOM 2168 C C . LEU A 1 278 ? 26.691 -3.121 -19.619 1.00 61.06 278 LEU A C 1
ATOM 2170 O O . LEU A 1 278 ? 26.175 -2.770 -18.562 1.00 61.06 278 LEU A O 1
ATOM 2174 N N . THR A 1 279 ? 27.569 -4.121 -19.698 1.00 62.53 279 THR A N 1
ATOM 2175 C CA . THR A 1 279 ? 28.032 -4.873 -18.529 1.00 62.53 279 THR A CA 1
ATOM 2176 C C . THR A 1 279 ? 28.594 -3.939 -17.463 1.00 62.53 279 THR A C 1
ATOM 2178 O O . THR A 1 279 ? 28.260 -4.066 -16.292 1.00 62.53 279 THR A O 1
ATOM 2181 N N . ARG A 1 280 ? 29.403 -2.945 -17.851 1.00 63.38 280 ARG A N 1
ATOM 2182 C CA . ARG A 1 280 ? 29.976 -1.974 -16.913 1.00 63.38 280 ARG A CA 1
ATOM 2183 C C . ARG A 1 280 ? 28.911 -1.075 -16.288 1.00 63.38 280 ARG A C 1
ATOM 2185 O O . ARG A 1 280 ? 28.961 -0.858 -15.081 1.00 63.38 280 ARG A O 1
ATOM 2192 N N . ASN A 1 281 ? 27.949 -0.586 -17.070 1.00 57.91 281 ASN A N 1
ATOM 2193 C CA . ASN A 1 281 ? 26.842 0.226 -16.560 1.00 57.91 281 ASN A CA 1
ATOM 2194 C C . ASN A 1 281 ? 25.979 -0.576 -15.575 1.00 57.91 281 ASN A C 1
ATOM 2196 O O . ASN A 1 281 ? 25.633 -0.078 -14.509 1.00 57.91 281 ASN A O 1
ATOM 2200 N N . TYR A 1 282 ? 25.717 -1.848 -15.868 1.00 54.84 282 TYR A N 1
ATOM 2201 C CA . TYR A 1 282 ? 24.957 -2.732 -14.989 1.00 54.84 282 TYR A CA 1
ATOM 2202 C C . TYR A 1 282 ? 25.735 -3.280 -13.795 1.00 54.84 282 TYR A C 1
ATOM 2204 O O . TYR A 1 282 ? 25.140 -3.540 -12.755 1.00 54.84 282 TYR A O 1
ATOM 2212 N N . GLY A 1 283 ? 27.048 -3.454 -13.912 1.00 54.97 283 GLY A N 1
ATOM 2213 C CA . GLY A 1 283 ? 27.912 -3.868 -12.812 1.00 54.97 283 GLY A CA 1
ATOM 2214 C C . GLY A 1 283 ? 28.150 -2.729 -11.819 1.00 54.97 283 GLY A C 1
ATOM 2215 O O . GLY A 1 283 ? 28.092 -2.939 -10.609 1.00 54.97 283 GLY A O 1
ATOM 2216 N N . ALA A 1 284 ? 28.359 -1.506 -12.319 1.00 49.28 284 ALA A N 1
ATOM 2217 C CA . ALA A 1 284 ? 28.607 -0.324 -11.493 1.00 49.28 284 ALA A CA 1
ATOM 2218 C C . ALA A 1 284 ? 27.326 0.251 -10.865 1.00 49.28 284 ALA A C 1
ATOM 2220 O O . ALA A 1 284 ? 27.357 0.698 -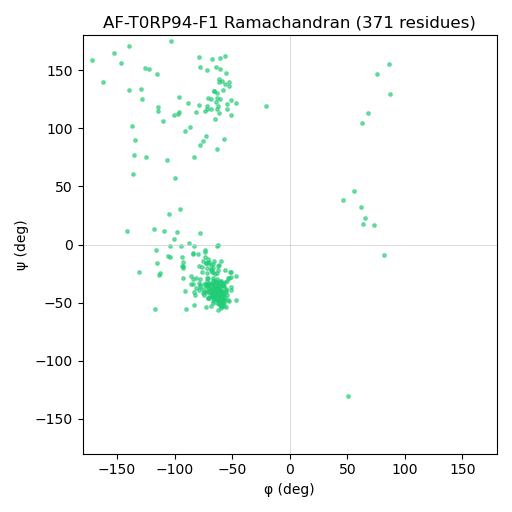9.720 1.00 49.28 284 ALA A O 1
ATOM 2221 N N . SER A 1 285 ? 26.202 0.212 -11.585 1.00 41.56 285 SER A N 1
ATOM 2222 C CA . SER A 1 285 ? 24.898 0.715 -11.129 1.00 41.56 285 SER A CA 1
ATOM 2223 C C . SER A 1 285 ? 23.943 -0.412 -10.749 1.00 41.56 285 SER A C 1
ATOM 2225 O O . SER A 1 285 ? 22.732 -0.246 -10.861 1.00 41.56 285 SER A O 1
ATOM 2227 N N . SER A 1 286 ? 24.477 -1.575 -10.351 1.00 41.66 286 SER A N 1
ATOM 2228 C CA . SER A 1 286 ? 23.673 -2.787 -10.258 1.00 41.66 286 SER A CA 1
ATOM 2229 C C . SER A 1 286 ? 22.443 -2.582 -9.370 1.00 41.66 286 SER A C 1
ATOM 2231 O O . SER A 1 286 ? 22.600 -2.405 -8.157 1.00 41.66 286 SER A O 1
ATOM 2233 N N . PRO A 1 287 ? 21.219 -2.697 -9.924 1.00 39.75 287 PRO A N 1
ATOM 2234 C CA . PRO A 1 287 ? 19.978 -2.705 -9.143 1.00 39.75 287 PRO A CA 1
ATOM 2235 C C . PRO A 1 287 ? 19.911 -3.904 -8.175 1.00 39.75 287 PRO A C 1
ATOM 2237 O O . PRO A 1 287 ? 18.943 -4.062 -7.440 1.00 39.75 287 PRO A O 1
ATOM 2240 N N . LEU A 1 288 ? 20.940 -4.762 -8.177 1.00 38.41 288 LEU A N 1
ATOM 2241 C CA . LEU A 1 288 ? 21.122 -5.933 -7.327 1.00 38.41 288 LEU A CA 1
ATOM 2242 C C . LEU A 1 288 ? 21.805 -5.627 -5.978 1.00 38.41 288 LEU A C 1
ATOM 2244 O O . LEU A 1 288 ? 22.018 -6.559 -5.209 1.00 38.41 288 LEU A O 1
ATOM 2248 N N . ARG A 1 289 ? 22.156 -4.368 -5.663 1.00 40.62 289 ARG A N 1
ATOM 2249 C CA . ARG A 1 289 ? 22.717 -3.978 -4.345 1.00 40.62 289 ARG A CA 1
ATOM 2250 C C . ARG A 1 289 ? 21.677 -3.842 -3.215 1.00 40.62 289 ARG A C 1
ATOM 2252 O O . ARG A 1 289 ? 22.021 -3.363 -2.140 1.00 40.62 289 ARG A O 1
ATOM 2259 N N . GLY A 1 290 ? 20.434 -4.270 -3.433 1.00 40.62 290 GLY A N 1
ATOM 2260 C CA . GLY A 1 290 ? 19.448 -4.450 -2.362 1.00 40.62 290 GLY A CA 1
ATOM 2261 C C . GLY A 1 290 ? 19.671 -5.756 -1.578 1.00 40.62 290 GLY A C 1
ATOM 2262 O O . GLY A 1 290 ? 20.350 -6.660 -2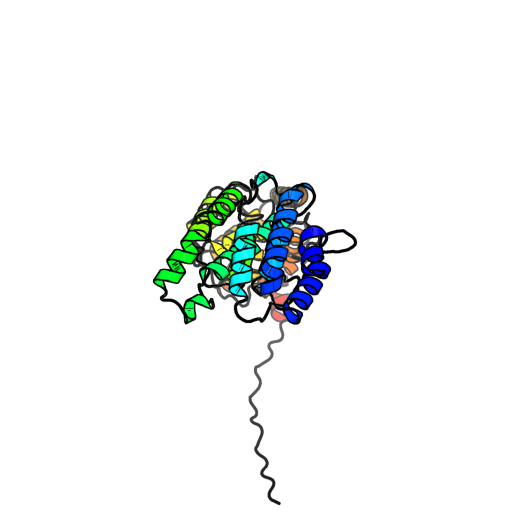.074 1.00 40.62 290 GLY A O 1
ATOM 2263 N N . PRO A 1 291 ? 19.113 -5.889 -0.361 1.00 35.09 291 PRO A N 1
ATOM 2264 C CA . PRO A 1 291 ? 19.262 -7.093 0.446 1.00 35.09 291 PRO A CA 1
ATOM 2265 C C . PRO A 1 291 ? 18.582 -8.281 -0.255 1.00 35.09 291 PRO A C 1
ATOM 2267 O O . PRO A 1 291 ? 17.361 -8.373 -0.319 1.00 35.09 291 PRO A O 1
ATOM 2270 N N . VAL A 1 292 ? 19.420 -9.189 -0.767 1.00 35.03 292 VAL A N 1
ATOM 2271 C CA . VAL A 1 292 ? 19.110 -10.466 -1.438 1.00 35.03 292 VAL A CA 1
ATOM 2272 C C . VAL A 1 292 ? 18.426 -10.329 -2.818 1.00 35.03 292 VAL A C 1
ATOM 2274 O O . VAL A 1 292 ? 17.257 -9.957 -2.910 1.00 35.03 292 VAL A O 1
ATOM 2277 N N . PRO A 1 293 ? 19.094 -10.713 -3.929 1.00 40.38 293 PRO A N 1
ATOM 2278 C CA . PRO A 1 293 ? 18.490 -10.704 -5.255 1.00 40.38 293 PRO A CA 1
ATOM 2279 C C . PRO A 1 293 ? 17.573 -11.924 -5.409 1.00 40.38 293 PRO A C 1
ATOM 2281 O O . PRO A 1 293 ? 17.976 -12.963 -5.924 1.00 40.38 293 PRO A O 1
ATOM 2284 N N . THR A 1 294 ? 16.318 -11.814 -4.978 1.00 39.16 294 THR A N 1
ATOM 2285 C CA . THR A 1 294 ? 15.294 -12.826 -5.294 1.00 39.16 294 THR A CA 1
ATOM 2286 C C . THR A 1 294 ? 14.880 -12.798 -6.770 1.00 39.16 294 THR A C 1
ATOM 2288 O O . THR A 1 294 ? 14.380 -13.798 -7.280 1.00 39.16 294 THR A O 1
ATOM 2291 N N . CYS A 1 295 ? 15.185 -11.729 -7.519 1.00 45.12 295 CYS A N 1
ATOM 2292 C CA . CYS A 1 295 ? 15.098 -11.743 -8.983 1.00 45.12 295 CYS A CA 1
ATOM 2293 C C . CYS A 1 295 ? 16.364 -12.354 -9.608 1.00 45.12 295 CYS A C 1
ATOM 2295 O O . CYS A 1 295 ? 17.206 -11.662 -10.184 1.00 45.12 295 CYS A O 1
ATOM 2297 N N . SER A 1 296 ? 16.469 -13.686 -9.529 1.00 52.09 296 SER A N 1
ATOM 2298 C CA . SER A 1 296 ? 17.435 -14.497 -10.294 1.00 52.09 296 SER A CA 1
ATOM 2299 C C . SER A 1 296 ? 17.395 -14.205 -11.805 1.00 52.09 296 SER A C 1
ATOM 2301 O O . SER A 1 296 ? 18.391 -14.374 -12.503 1.00 52.09 296 SER A O 1
ATOM 2303 N N . SER A 1 297 ? 16.265 -13.698 -12.296 1.00 47.78 297 SER A N 1
ATOM 2304 C CA . SER A 1 297 ? 15.993 -13.252 -13.662 1.00 47.78 297 SER A CA 1
ATOM 2305 C C . SER A 1 297 ? 16.908 -12.128 -14.153 1.00 47.78 297 SER A C 1
ATOM 2307 O O . SER A 1 297 ? 17.526 -12.274 -15.201 1.00 47.78 297 SER A O 1
ATOM 2309 N N . THR A 1 298 ? 17.045 -11.027 -13.410 1.00 49.28 298 THR A N 1
ATOM 2310 C CA . THR A 1 298 ? 17.883 -9.882 -13.819 1.00 49.28 298 THR A CA 1
ATOM 2311 C C . THR A 1 298 ? 19.353 -10.277 -13.891 1.00 49.28 298 THR A C 1
ATOM 2313 O O . THR A 1 298 ? 20.044 -9.918 -14.838 1.00 49.28 298 THR A O 1
ATOM 2316 N N . ARG A 1 299 ? 19.820 -11.074 -12.922 1.00 55.00 299 ARG A N 1
ATOM 2317 C CA . ARG A 1 299 ? 21.182 -11.614 -12.930 1.00 55.00 299 ARG A CA 1
ATOM 2318 C C . ARG A 1 299 ? 21.408 -12.545 -14.122 1.00 55.00 299 ARG A C 1
ATOM 2320 O O . ARG A 1 299 ? 22.418 -12.401 -14.782 1.00 55.00 299 ARG A O 1
ATOM 2327 N N . ARG A 1 300 ? 20.436 -13.395 -14.474 1.00 55.56 300 ARG A N 1
ATOM 2328 C CA . ARG A 1 300 ? 20.499 -14.252 -15.673 1.00 55.56 300 ARG A CA 1
ATOM 2329 C C . ARG A 1 300 ? 20.543 -13.463 -16.987 1.00 55.56 300 ARG A C 1
ATOM 2331 O O . ARG A 1 300 ? 21.289 -13.849 -17.877 1.00 55.56 300 ARG A O 1
ATOM 2338 N N . VAL A 1 301 ? 19.800 -12.357 -17.103 1.00 55.09 301 VAL A N 1
ATOM 2339 C CA . VAL A 1 301 ? 19.870 -11.459 -18.278 1.00 55.09 301 VAL A CA 1
ATOM 2340 C C . VAL A 1 301 ? 21.272 -10.849 -18.393 1.00 55.09 301 VAL A C 1
ATOM 2342 O O . VAL A 1 301 ? 21.850 -10.811 -19.474 1.00 55.09 301 VAL A O 1
ATOM 2345 N N . LEU A 1 302 ? 21.832 -10.390 -17.270 1.00 54.31 302 LEU A N 1
ATOM 2346 C CA . LEU A 1 302 ? 23.166 -9.789 -17.222 1.00 54.31 302 LEU A CA 1
ATOM 2347 C C . LEU A 1 302 ? 24.280 -10.815 -17.459 1.00 54.31 302 LEU A C 1
ATOM 2349 O O . LEU A 1 302 ? 25.191 -10.538 -18.229 1.00 54.31 302 LEU A O 1
ATOM 2353 N N . ASP A 1 303 ? 24.165 -12.014 -16.891 1.00 58.38 303 ASP A N 1
ATOM 2354 C CA . ASP A 1 303 ? 25.098 -13.122 -17.108 1.00 58.38 303 ASP A CA 1
ATOM 2355 C C . ASP A 1 303 ? 25.100 -13.560 -18.587 1.00 58.38 303 ASP A C 1
ATOM 2357 O O . ASP A 1 303 ? 26.156 -13.879 -19.134 1.00 58.38 303 ASP A O 1
ATOM 2361 N N . ALA A 1 304 ? 23.939 -13.529 -19.255 1.00 54.81 304 ALA A N 1
ATOM 2362 C CA . ALA A 1 304 ? 23.817 -13.777 -20.694 1.00 54.81 304 ALA A CA 1
ATOM 2363 C C . ALA A 1 304 ? 24.374 -12.633 -21.558 1.00 54.81 304 ALA A C 1
ATOM 2365 O O . ALA A 1 304 ? 24.894 -12.873 -22.648 1.00 54.81 304 ALA A O 1
ATOM 2366 N N . LEU A 1 305 ? 24.297 -11.390 -21.077 1.00 5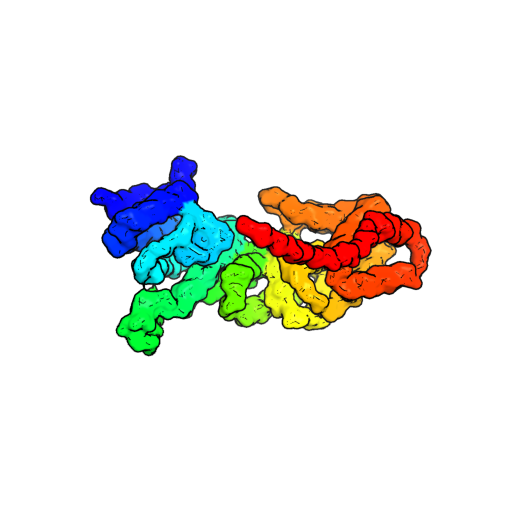3.53 305 LEU A N 1
ATOM 2367 C CA . LEU A 1 305 ? 24.930 -10.229 -21.708 1.00 53.53 305 LEU A CA 1
ATOM 2368 C C . LEU A 1 305 ? 26.462 -10.242 -21.561 1.00 53.53 305 LEU A C 1
ATOM 2370 O O . LEU A 1 305 ? 27.153 -9.680 -22.412 1.00 53.53 305 LEU A O 1
ATOM 2374 N N . GLU A 1 306 ? 26.986 -10.849 -20.491 1.00 55.56 306 GLU A N 1
ATOM 2375 C CA . GLU A 1 306 ? 28.390 -10.742 -20.099 1.00 55.56 306 GLU A CA 1
ATOM 2376 C C . GLU A 1 306 ? 29.308 -11.712 -20.860 1.00 55.56 306 GLU A C 1
ATOM 2378 O O . GLU A 1 306 ? 30.243 -11.202 -21.461 1.00 55.56 306 GLU A O 1
ATOM 2383 N N . TYR A 1 307 ? 29.065 -13.035 -20.939 1.00 55.72 307 TYR A N 1
ATOM 2384 C CA . TYR A 1 307 ? 29.832 -13.979 -21.797 1.00 55.72 307 TYR A CA 1
ATOM 2385 C C . TYR A 1 307 ? 29.219 -15.406 -21.859 1.00 55.72 307 TYR A C 1
ATOM 2387 O O . TYR A 1 307 ? 28.550 -15.839 -20.925 1.00 55.72 307 TYR A O 1
ATOM 2395 N N . ASP A 1 308 ? 29.587 -16.141 -22.927 1.00 58.22 308 ASP A N 1
ATOM 2396 C CA . ASP A 1 308 ? 29.264 -17.534 -23.331 1.00 58.22 308 ASP A CA 1
ATOM 2397 C C . ASP A 1 308 ? 27.967 -17.732 -24.156 1.00 58.22 308 ASP A C 1
ATOM 2399 O O . ASP A 1 308 ? 26.897 -17.223 -23.830 1.00 58.22 308 ASP A O 1
ATOM 2403 N N . ALA A 1 309 ? 28.080 -18.450 -25.282 1.00 59.78 309 ALA A N 1
ATOM 2404 C CA . ALA A 1 309 ? 26.951 -18.899 -26.102 1.00 59.78 309 ALA A CA 1
ATOM 2405 C C . ALA A 1 309 ? 25.979 -19.769 -25.296 1.00 59.78 309 ALA A C 1
ATOM 2407 O O . ALA A 1 309 ? 24.768 -19.634 -25.454 1.00 59.78 309 ALA A O 1
ATOM 2408 N N . GLU A 1 310 ? 26.495 -20.572 -24.364 1.00 60.56 310 GLU A N 1
ATOM 2409 C CA . GLU A 1 310 ? 25.686 -21.461 -23.531 1.00 60.56 310 GLU A CA 1
ATOM 2410 C C . GLU A 1 310 ? 24.758 -20.681 -22.583 1.00 60.56 310 GLU A C 1
ATOM 2412 O O . GLU A 1 310 ? 23.562 -20.960 -22.501 1.00 60.56 310 GLU A O 1
ATOM 2417 N N . LYS A 1 311 ? 25.257 -19.618 -21.933 1.00 57.53 311 LYS A N 1
ATOM 2418 C CA . LYS A 1 311 ? 24.437 -18.749 -21.064 1.00 57.53 311 LYS A CA 1
ATOM 2419 C C . LYS A 1 311 ? 23.437 -17.903 -21.847 1.00 57.53 311 LYS A C 1
ATOM 2421 O O . LYS A 1 311 ? 22.339 -17.650 -21.353 1.00 57.53 311 LYS A O 1
ATOM 2426 N N . ARG A 1 312 ? 23.800 -17.486 -23.066 1.00 60.06 312 ARG A N 1
ATOM 2427 C CA . ARG A 1 312 ? 22.882 -16.811 -23.997 1.00 60.06 312 ARG A CA 1
ATOM 2428 C C . ARG A 1 312 ? 21.745 -17.735 -24.411 1.00 60.06 312 ARG A C 1
ATOM 2430 O O . ARG A 1 312 ? 20.597 -17.321 -24.292 1.00 60.06 312 ARG A O 1
ATOM 2437 N N . SER A 1 313 ? 22.048 -18.977 -24.792 1.00 59.31 313 SER A N 1
ATOM 2438 C CA . SER A 1 313 ? 21.027 -19.993 -25.067 1.00 59.31 313 SER A CA 1
ATOM 2439 C C . SER A 1 313 ? 20.144 -20.218 -23.848 1.00 59.31 313 SER A C 1
ATOM 2441 O O . SER A 1 313 ? 18.936 -20.099 -23.962 1.00 59.31 313 SER A O 1
ATOM 2443 N N . ALA A 1 314 ? 20.721 -20.418 -22.659 1.00 59.56 314 ALA A N 1
ATOM 2444 C CA . ALA A 1 314 ? 19.943 -20.641 -21.442 1.00 59.56 314 ALA A CA 1
ATOM 2445 C C . ALA A 1 314 ? 19.030 -19.454 -21.083 1.00 59.56 314 ALA A C 1
ATOM 2447 O O . ALA A 1 314 ? 17.903 -19.651 -20.628 1.00 59.56 314 ALA A O 1
ATOM 2448 N N . PHE A 1 315 ? 19.485 -18.211 -21.278 1.00 60.88 315 PHE A N 1
ATOM 2449 C CA . PHE A 1 315 ? 18.633 -17.036 -21.102 1.00 60.88 315 PHE A CA 1
ATOM 2450 C C . PHE A 1 315 ? 17.522 -16.983 -22.144 1.00 60.88 315 PHE A C 1
ATOM 2452 O O . PHE A 1 315 ? 16.381 -16.745 -21.763 1.00 60.88 315 PHE A O 1
ATOM 2459 N N . VAL A 1 316 ? 17.836 -17.229 -23.418 1.00 62.94 316 VAL A N 1
ATOM 2460 C CA . VAL A 1 316 ? 16.838 -17.320 -24.488 1.00 62.94 316 VAL A CA 1
ATOM 2461 C C . VAL A 1 316 ? 15.827 -18.418 -24.165 1.00 62.94 316 VAL A C 1
ATOM 2463 O O . VAL A 1 316 ? 14.644 -18.139 -24.224 1.00 62.94 316 VAL A O 1
ATOM 2466 N N . ASP A 1 317 ? 16.242 -19.592 -23.694 1.00 59.62 317 ASP A N 1
ATOM 2467 C CA . ASP A 1 317 ? 15.361 -20.700 -23.307 1.00 59.62 317 ASP A CA 1
ATOM 2468 C C . ASP A 1 317 ? 14.463 -20.352 -22.117 1.00 59.62 317 ASP A C 1
ATOM 2470 O O . ASP A 1 317 ? 13.276 -20.662 -22.119 1.00 59.62 317 ASP A O 1
ATOM 2474 N N . ILE A 1 318 ? 14.993 -19.675 -21.096 1.00 58.25 318 ILE A N 1
ATOM 2475 C CA . ILE A 1 318 ? 14.202 -19.214 -19.944 1.00 58.25 318 ILE A CA 1
ATOM 2476 C C . ILE A 1 318 ? 13.251 -18.093 -20.358 1.00 58.25 318 ILE A C 1
ATOM 2478 O O . ILE A 1 318 ? 12.113 -18.048 -19.895 1.00 58.25 318 ILE A O 1
ATOM 2482 N N . PHE A 1 319 ? 13.710 -17.183 -21.215 1.00 60.38 319 PHE A N 1
ATOM 2483 C CA . PHE A 1 319 ? 12.902 -16.102 -21.756 1.00 60.38 319 PHE A CA 1
ATOM 2484 C C . PHE A 1 319 ? 11.774 -16.669 -22.613 1.00 60.38 319 PHE A C 1
ATOM 2486 O O . PHE A 1 319 ? 10.619 -16.297 -22.425 1.00 60.38 319 PHE A O 1
ATOM 2493 N N . LEU A 1 320 ? 12.090 -17.622 -23.486 1.00 60.28 320 LEU A N 1
ATOM 2494 C CA . LEU A 1 320 ? 11.152 -18.393 -24.285 1.00 60.28 320 LEU A CA 1
ATOM 2495 C C . LEU A 1 320 ? 10.180 -19.129 -23.380 1.00 60.28 320 LEU A C 1
ATOM 2497 O O . LEU A 1 320 ? 8.994 -18.912 -23.514 1.00 60.28 320 LEU A O 1
ATOM 2501 N N . ALA A 1 321 ? 10.623 -19.902 -22.393 1.00 63.03 321 ALA A N 1
ATOM 2502 C CA . ALA A 1 321 ? 9.725 -20.600 -21.472 1.00 63.03 321 ALA A CA 1
ATOM 2503 C C . ALA A 1 321 ? 8.792 -19.637 -20.713 1.00 63.03 321 ALA A C 1
ATOM 2505 O O . ALA A 1 321 ? 7.603 -19.914 -20.562 1.00 63.03 321 ALA A O 1
ATOM 2506 N N . ALA A 1 322 ? 9.305 -18.481 -20.282 1.00 56.88 322 ALA A N 1
ATOM 2507 C CA . ALA A 1 322 ? 8.527 -17.456 -19.589 1.00 56.88 322 ALA A CA 1
ATOM 2508 C C . ALA A 1 322 ? 7.551 -16.699 -20.507 1.00 56.88 322 ALA A C 1
ATOM 2510 O O . ALA A 1 322 ? 6.602 -16.080 -20.026 1.00 56.88 322 ALA A O 1
ATOM 2511 N N . THR A 1 323 ? 7.779 -16.735 -21.821 1.00 57.12 323 THR A N 1
ATOM 2512 C CA . THR A 1 323 ? 6.972 -16.031 -22.822 1.00 57.12 323 THR A CA 1
ATOM 2513 C C . THR A 1 323 ? 6.243 -16.963 -23.792 1.00 57.12 323 THR A C 1
ATOM 2515 O O . THR A 1 323 ? 5.414 -16.490 -24.555 1.00 57.12 323 THR A O 1
ATOM 2518 N N . ALA A 1 324 ? 6.452 -18.280 -23.726 1.00 58.56 324 ALA A N 1
ATOM 2519 C CA . ALA A 1 324 ? 5.903 -19.284 -24.641 1.00 58.56 324 ALA A CA 1
ATOM 2520 C C . ALA A 1 324 ? 4.383 -19.426 -24.510 1.00 58.56 324 ALA A C 1
ATOM 2522 O O . ALA A 1 324 ? 3.713 -19.818 -25.464 1.00 58.56 324 ALA A O 1
ATOM 2523 N N . SER A 1 325 ? 3.828 -19.057 -23.350 1.00 57.41 325 SER A N 1
ATOM 2524 C CA . SER A 1 325 ? 2.385 -18.907 -23.144 1.00 57.41 325 SER A CA 1
ATOM 2525 C C . SER A 1 325 ? 1.803 -17.647 -23.802 1.00 57.41 325 SER A C 1
ATOM 2527 O O . SER A 1 325 ? 0.585 -17.477 -23.802 1.00 57.41 325 SER A O 1
ATOM 2529 N N . LYS A 1 326 ? 2.644 -16.768 -24.370 1.00 60.47 326 LYS A N 1
ATOM 2530 C CA . LYS A 1 326 ? 2.255 -15.510 -25.017 1.00 60.47 326 LYS A CA 1
ATOM 2531 C C . LYS A 1 326 ? 2.568 -15.570 -26.527 1.00 60.47 326 LYS A C 1
ATOM 2533 O O . LYS A 1 326 ? 3.733 -15.654 -26.919 1.00 60.47 326 LYS A O 1
ATOM 2538 N N . PRO A 1 327 ? 1.550 -15.530 -27.403 1.00 57.28 327 PRO A N 1
ATOM 2539 C CA . PRO A 1 327 ? 1.710 -15.764 -28.841 1.00 57.28 327 PRO A CA 1
ATOM 2540 C C . PRO A 1 327 ? 2.603 -14.732 -29.557 1.00 57.28 327 PRO A C 1
ATOM 2542 O O . PRO A 1 327 ? 3.225 -15.066 -30.569 1.00 57.28 327 PRO A O 1
ATOM 2545 N N . GLU A 1 328 ? 2.738 -13.508 -29.033 1.00 52.16 328 GLU A N 1
ATOM 2546 C CA . GLU A 1 328 ? 3.604 -12.487 -29.642 1.00 52.16 328 GLU A CA 1
ATOM 2547 C C . GLU A 1 328 ? 5.089 -12.831 -29.525 1.00 52.16 328 GLU A C 1
ATOM 2549 O O . GLU A 1 328 ? 5.841 -12.622 -30.475 1.00 52.16 328 GLU A O 1
ATOM 2554 N N . ALA A 1 329 ? 5.519 -13.400 -28.396 1.00 51.22 329 ALA A N 1
ATOM 2555 C CA . ALA A 1 329 ? 6.920 -13.758 -28.203 1.00 51.22 329 ALA A CA 1
ATOM 2556 C C . ALA A 1 329 ? 7.340 -14.859 -29.181 1.00 51.22 329 ALA A C 1
ATOM 2558 O O . ALA A 1 329 ? 8.352 -14.723 -29.864 1.00 51.22 329 ALA A O 1
ATOM 2559 N N . ASN A 1 330 ? 6.497 -15.880 -29.363 1.00 51.22 330 ASN A N 1
ATOM 2560 C CA . ASN A 1 330 ? 6.719 -16.930 -30.362 1.00 51.22 330 ASN A CA 1
A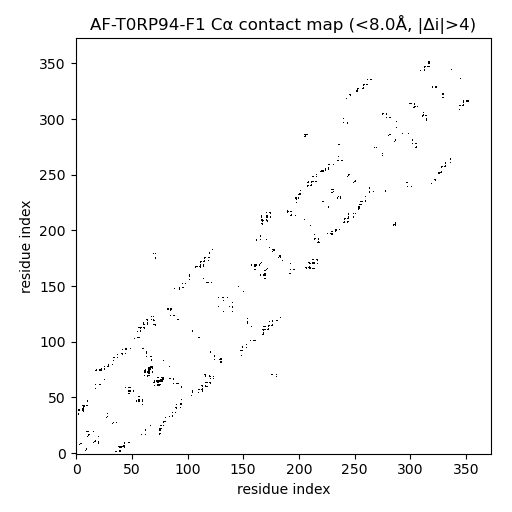TOM 2561 C C . ASN A 1 330 ? 6.875 -16.369 -31.791 1.00 51.22 330 ASN A C 1
ATOM 2563 O O . ASN A 1 330 ? 7.627 -16.924 -32.589 1.00 51.22 330 ASN A O 1
ATOM 2567 N N . THR A 1 331 ? 6.199 -15.263 -32.117 1.00 49.88 331 THR A N 1
ATOM 2568 C CA . THR A 1 331 ? 6.263 -14.631 -33.447 1.00 49.88 331 THR A CA 1
ATOM 2569 C C . THR A 1 331 ? 7.574 -13.867 -33.661 1.00 49.88 331 THR A C 1
ATOM 2571 O O . THR A 1 331 ? 8.191 -13.990 -34.716 1.00 49.88 331 THR A O 1
ATOM 2574 N N . VAL A 1 332 ? 8.048 -13.140 -32.645 1.00 48.41 332 VAL A N 1
ATOM 2575 C CA . VAL A 1 332 ? 9.364 -12.470 -32.655 1.00 48.41 332 VAL A CA 1
ATOM 2576 C C . VAL A 1 332 ? 10.481 -13.480 -32.873 1.00 48.41 332 VAL A C 1
ATOM 2578 O O . VAL A 1 332 ? 11.343 -13.280 -33.723 1.00 48.41 332 VAL A O 1
ATOM 2581 N N . PHE A 1 333 ? 10.445 -14.597 -32.147 1.00 50.12 333 PHE A N 1
ATOM 2582 C CA . PHE A 1 333 ? 11.507 -15.594 -32.224 1.00 50.12 333 PHE A CA 1
ATOM 2583 C C . PHE A 1 333 ? 11.501 -16.378 -33.533 1.00 50.12 333 PHE A C 1
ATOM 2585 O O . PHE A 1 333 ? 12.576 -16.620 -34.070 1.00 50.12 333 PHE A O 1
ATOM 2592 N N . ARG A 1 334 ? 10.333 -16.668 -34.121 1.00 50.53 334 ARG A N 1
ATOM 2593 C CA . ARG A 1 334 ? 10.262 -17.200 -35.494 1.00 50.53 334 ARG A CA 1
ATOM 2594 C C . ARG A 1 334 ? 10.851 -16.234 -36.522 1.00 50.53 334 ARG A C 1
ATOM 2596 O O . ARG A 1 334 ? 11.510 -16.660 -37.460 1.00 50.53 334 ARG A O 1
ATOM 2603 N N . ASN A 1 335 ? 10.661 -14.929 -36.344 1.00 43.38 335 ASN A N 1
ATOM 2604 C CA . ASN A 1 335 ? 11.249 -13.934 -37.244 1.00 43.38 335 ASN A CA 1
ATOM 2605 C C . ASN A 1 335 ? 12.772 -13.795 -37.061 1.00 43.38 335 ASN A C 1
ATOM 2607 O O . ASN A 1 335 ? 13.468 -13.497 -38.031 1.00 43.38 335 ASN A O 1
ATOM 2611 N N . LEU A 1 336 ? 13.297 -14.053 -35.856 1.00 42.03 336 LEU A N 1
ATOM 2612 C CA . LEU A 1 336 ? 14.739 -14.185 -35.600 1.00 42.03 336 LEU A CA 1
ATOM 2613 C C . LEU A 1 336 ? 15.316 -15.493 -36.163 1.00 42.03 336 LEU A C 1
ATOM 2615 O O . LEU A 1 336 ? 16.437 -15.502 -36.659 1.00 42.03 336 LEU A O 1
ATOM 2619 N N . GLU A 1 337 ? 14.536 -16.576 -36.146 1.00 40.94 337 GLU A N 1
ATOM 2620 C CA . GLU A 1 337 ? 14.867 -17.882 -36.734 1.00 40.94 337 GLU A CA 1
ATOM 2621 C C . GLU A 1 337 ? 15.006 -17.812 -38.270 1.00 40.94 337 GLU A C 1
ATOM 2623 O O . GLU A 1 337 ? 15.837 -18.507 -38.852 1.00 40.94 337 GLU A O 1
ATOM 2628 N N . LEU A 1 338 ? 14.241 -16.931 -38.928 1.00 40.91 338 LEU A N 1
ATOM 2629 C CA . LEU A 1 338 ? 14.173 -16.803 -40.390 1.00 40.91 338 LEU A CA 1
ATOM 2630 C C . LEU A 1 338 ? 15.274 -15.932 -41.035 1.00 40.91 338 LEU A C 1
ATOM 2632 O O . LEU A 1 338 ? 15.355 -15.905 -42.260 1.00 40.91 338 LEU A O 1
ATOM 2636 N N . ARG A 1 339 ? 16.118 -15.220 -40.268 1.00 45.81 339 ARG A N 1
ATOM 2637 C CA . ARG A 1 339 ? 17.149 -14.294 -40.810 1.00 45.81 339 ARG A CA 1
ATOM 2638 C C . ARG A 1 339 ? 18.592 -14.849 -40.918 1.00 45.81 339 ARG A C 1
ATOM 2640 O O . ARG A 1 339 ? 19.484 -14.096 -41.281 1.00 45.81 339 ARG A O 1
ATOM 2647 N N . GLU A 1 340 ? 18.777 -16.162 -40.741 1.00 42.84 340 GLU A N 1
ATOM 2648 C CA . GLU A 1 340 ? 19.975 -16.989 -41.049 1.00 42.84 340 GLU A CA 1
ATOM 2649 C C . GLU A 1 340 ? 21.249 -16.963 -40.150 1.00 42.84 340 GLU A C 1
ATOM 2651 O O . GLU A 1 340 ? 21.673 -15.966 -39.579 1.00 42.84 340 GLU A O 1
ATOM 2656 N N . SER A 1 341 ? 21.866 -18.162 -40.106 1.00 39.31 341 SER A N 1
ATOM 2657 C CA . SER A 1 341 ? 23.257 -18.576 -39.804 1.00 39.31 341 SER A CA 1
ATOM 2658 C C . SER A 1 341 ? 23.898 -18.397 -38.416 1.00 39.31 341 SER A C 1
ATOM 2660 O O . SER A 1 341 ? 25.127 -18.437 -38.315 1.00 39.31 341 SER A O 1
ATOM 2662 N N . ALA A 1 342 ? 23.142 -18.292 -37.324 1.00 38.47 342 ALA A N 1
ATOM 2663 C CA . ALA A 1 342 ? 23.721 -18.390 -35.979 1.00 38.47 342 ALA A CA 1
ATOM 2664 C C . ALA A 1 342 ? 23.584 -19.816 -35.411 1.00 38.47 342 ALA A C 1
ATOM 2666 O O . ALA A 1 342 ? 22.486 -20.274 -35.098 1.00 38.47 342 ALA A O 1
ATOM 2667 N N . PHE A 1 343 ? 24.717 -20.499 -35.211 1.00 37.34 343 PHE A N 1
ATOM 2668 C CA . PHE A 1 343 ? 24.818 -21.786 -34.494 1.00 37.34 343 PHE A CA 1
ATOM 2669 C C . PHE A 1 343 ? 24.132 -21.735 -33.103 1.00 37.34 343 PHE A C 1
ATOM 2671 O O . PHE A 1 343 ? 23.644 -22.747 -32.603 1.00 37.34 343 PHE A O 1
ATOM 2678 N N . ASP A 1 344 ? 24.008 -20.529 -32.536 1.00 38.22 344 ASP A N 1
ATOM 2679 C CA . ASP A 1 344 ? 23.356 -20.214 -31.260 1.00 38.22 344 ASP A CA 1
ATOM 2680 C C . ASP A 1 344 ? 21.810 -20.409 -31.277 1.00 38.22 344 ASP A C 1
ATOM 2682 O O . ASP A 1 344 ? 21.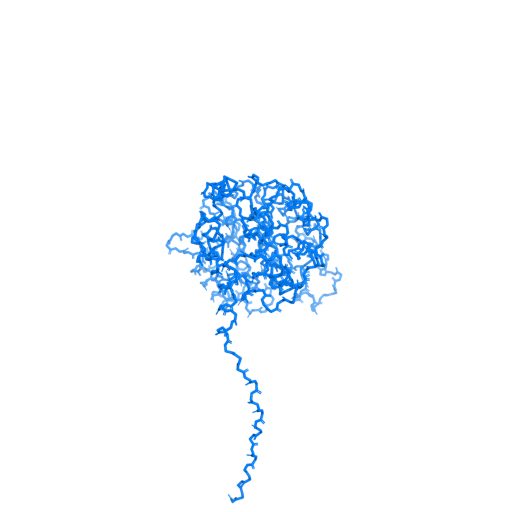219 -20.628 -30.223 1.00 38.22 344 ASP A O 1
ATOM 2686 N N . VAL A 1 345 ? 21.135 -20.405 -32.443 1.00 39.31 345 VAL A N 1
ATOM 2687 C CA . VAL A 1 345 ? 19.663 -20.610 -32.563 1.00 39.31 345 VAL A CA 1
ATOM 2688 C C . VAL A 1 345 ? 19.282 -22.097 -32.591 1.00 39.31 345 VAL A C 1
ATOM 2690 O O . VAL A 1 345 ? 18.232 -22.493 -32.082 1.00 39.31 345 VAL A O 1
ATOM 2693 N N . CYS A 1 346 ? 20.168 -22.960 -33.099 1.00 36.09 346 CYS A N 1
ATOM 2694 C CA . CYS A 1 346 ? 19.977 -24.415 -33.053 1.00 36.09 346 CYS A CA 1
ATOM 2695 C C . CYS A 1 346 ? 19.980 -24.961 -31.613 1.00 36.09 346 CYS A C 1
ATOM 2697 O O . CYS A 1 346 ? 19.359 -25.988 -31.341 1.00 36.09 346 CYS A O 1
ATOM 2699 N N . LEU A 1 347 ? 20.638 -24.262 -30.684 1.00 37.50 347 LEU A N 1
ATOM 2700 C CA . LEU A 1 347 ? 20.709 -24.637 -29.272 1.00 37.50 347 LEU A CA 1
ATOM 2701 C C . LEU A 1 347 ? 19.390 -24.340 -28.531 1.00 37.50 347 LEU A C 1
ATOM 2703 O O . LEU A 1 347 ? 18.912 -25.193 -27.785 1.00 37.50 347 LEU A O 1
ATOM 2707 N N . ALA A 1 348 ? 18.731 -23.218 -28.850 1.00 38.91 348 ALA A N 1
ATOM 2708 C CA . ALA A 1 348 ? 17.387 -22.902 -28.351 1.00 38.91 348 ALA A CA 1
ATOM 2709 C C . ALA A 1 348 ? 16.309 -23.858 -28.908 1.00 38.91 348 ALA A C 1
ATOM 2711 O O . ALA A 1 348 ? 15.376 -24.265 -28.211 1.00 38.91 348 ALA A O 1
ATOM 2712 N N . LYS A 1 349 ? 16.477 -24.313 -30.159 1.00 38.06 349 LYS A N 1
ATOM 2713 C CA . LYS A 1 349 ? 15.636 -25.360 -30.761 1.00 38.06 349 LYS A CA 1
ATOM 2714 C C . LYS A 1 349 ? 15.757 -26.703 -30.024 1.00 38.06 349 LYS A C 1
ATOM 2716 O O . LYS A 1 349 ? 14.743 -27.343 -29.752 1.00 38.06 349 LYS A O 1
ATOM 2721 N N . ALA A 1 350 ? 16.968 -27.100 -29.626 1.00 38.97 350 ALA A N 1
ATOM 2722 C CA . ALA A 1 350 ? 17.194 -28.323 -28.850 1.00 38.97 350 ALA A CA 1
ATOM 2723 C C . ALA A 1 350 ? 16.601 -28.263 -27.423 1.00 38.97 350 ALA A C 1
ATOM 2725 O O . ALA A 1 350 ? 16.296 -29.306 -26.839 1.00 38.97 350 ALA A O 1
ATOM 2726 N N . GLY A 1 351 ? 16.411 -27.059 -26.867 1.00 37.44 351 GLY A N 1
ATOM 2727 C CA . GLY A 1 351 ? 15.680 -26.823 -25.617 1.00 37.44 351 GLY A CA 1
ATOM 2728 C C . GLY A 1 351 ? 14.159 -26.946 -25.773 1.00 37.44 351 GLY A C 1
ATOM 2729 O O . GLY A 1 351 ? 13.508 -27.605 -24.959 1.00 37.44 351 GLY A O 1
ATOM 2730 N N . LEU A 1 352 ? 13.596 -26.389 -26.851 1.00 37.16 352 LEU A N 1
ATOM 2731 C CA . LEU A 1 352 ? 12.165 -26.469 -27.185 1.00 37.16 352 LEU A CA 1
ATOM 2732 C C . LEU A 1 352 ? 11.696 -27.897 -27.518 1.00 37.16 352 LEU A C 1
ATOM 2734 O O . LEU A 1 352 ? 10.597 -28.284 -27.127 1.00 37.16 352 LEU A O 1
ATOM 2738 N N . GLU A 1 353 ? 12.530 -28.707 -28.175 1.00 37.41 353 GLU A N 1
ATOM 2739 C CA . GLU A 1 353 ? 12.213 -30.107 -28.511 1.00 37.41 353 GLU A CA 1
ATOM 2740 C C . GLU A 1 353 ? 12.253 -31.063 -27.296 1.00 37.41 353 GLU A C 1
ATOM 2742 O O . GLU A 1 353 ? 11.781 -32.197 -27.384 1.00 37.41 353 GLU A O 1
ATOM 2747 N N . ARG A 1 354 ? 12.769 -30.618 -26.139 1.00 35.84 354 ARG A N 1
ATOM 2748 C CA . ARG A 1 354 ? 12.827 -31.405 -24.888 1.00 35.84 354 ARG A CA 1
ATOM 2749 C C . ARG A 1 354 ? 11.654 -31.179 -23.935 1.00 35.84 354 ARG A C 1
ATOM 2751 O O . ARG A 1 354 ? 11.593 -31.837 -22.895 1.00 35.84 354 ARG A O 1
ATOM 2758 N N . LEU A 1 355 ? 10.711 -30.300 -24.266 1.00 31.86 355 LEU A N 1
ATOM 2759 C CA . LEU A 1 355 ? 9.441 -30.242 -23.549 1.00 31.86 355 LEU A CA 1
ATOM 2760 C C . LEU A 1 355 ? 8.614 -31.476 -23.943 1.00 31.86 355 LEU A C 1
ATOM 2762 O O . LEU A 1 355 ? 8.324 -31.654 -25.128 1.00 31.86 355 LEU A O 1
ATOM 2766 N N . PRO A 1 356 ? 8.241 -32.363 -23.002 1.00 31.72 356 PRO A N 1
ATOM 2767 C CA . PRO A 1 356 ? 7.436 -33.517 -23.354 1.00 31.72 356 PRO A CA 1
ATOM 2768 C C . PRO A 1 356 ? 6.081 -33.037 -23.880 1.00 31.72 356 PRO A C 1
ATOM 2770 O O . PRO A 1 356 ? 5.292 -32.445 -23.147 1.00 31.72 356 PRO A O 1
ATOM 2773 N N . ASN A 1 357 ? 5.802 -33.340 -25.150 1.00 35.97 357 ASN A N 1
ATOM 2774 C CA . ASN A 1 357 ? 4.449 -33.382 -25.689 1.00 35.97 357 ASN A CA 1
ATOM 2775 C C . ASN A 1 357 ? 3.685 -34.488 -24.948 1.00 35.97 357 ASN A C 1
ATOM 2777 O O . ASN A 1 357 ? 3.600 -35.621 -25.419 1.00 35.97 357 ASN A O 1
ATOM 2781 N N . THR A 1 358 ? 3.158 -34.201 -23.760 1.00 31.47 358 THR A N 1
ATOM 2782 C CA . THR A 1 358 ? 2.158 -35.061 -23.134 1.00 31.47 358 THR A CA 1
ATOM 2783 C C . THR A 1 358 ? 0.838 -34.863 -23.877 1.00 31.47 358 THR A C 1
ATOM 2785 O O . THR A 1 358 ? 0.267 -33.772 -23.830 1.00 31.47 358 THR A O 1
ATOM 2788 N N . PRO A 1 359 ? 0.301 -35.888 -24.562 1.00 35.12 359 PRO A N 1
ATOM 2789 C CA . PRO A 1 359 ? -1.059 -35.805 -25.061 1.00 35.12 359 PRO A CA 1
ATOM 2790 C C . PRO A 1 359 ? -2.012 -35.762 -23.862 1.00 35.12 359 PRO A C 1
ATOM 2792 O O . PRO A 1 359 ? -1.911 -36.583 -22.947 1.00 35.12 359 PRO A O 1
ATOM 2795 N N . LEU A 1 360 ? -2.963 -34.825 -23.889 1.00 43.22 360 LEU A N 1
ATOM 2796 C CA . LEU A 1 360 ? -4.161 -34.840 -23.048 1.00 43.22 360 LEU A CA 1
ATOM 2797 C C . LEU A 1 360 ? -4.915 -36.153 -23.301 1.00 43.22 360 LEU A C 1
ATOM 2799 O O . LEU A 1 360 ? -5.728 -36.268 -24.218 1.00 43.22 360 LEU A O 1
ATOM 2803 N N . ARG A 1 361 ? -4.604 -37.186 -22.512 1.00 35.19 361 ARG A N 1
ATOM 2804 C CA . ARG A 1 361 ? -5.224 -38.504 -22.623 1.00 35.19 361 ARG A CA 1
ATOM 2805 C C . ARG A 1 361 ? -6.443 -38.574 -21.710 1.00 35.19 361 ARG A C 1
ATOM 2807 O O . ARG A 1 361 ? -6.324 -38.867 -20.530 1.00 35.19 361 ARG A O 1
ATOM 2814 N N . GLY A 1 362 ? -7.602 -38.346 -22.323 1.00 35.66 362 GLY A N 1
ATOM 2815 C CA . GLY A 1 362 ? -8.835 -39.099 -22.094 1.00 35.66 362 GLY A CA 1
ATOM 2816 C C . GLY A 1 362 ? -9.452 -39.043 -20.699 1.00 35.66 362 GLY A C 1
ATOM 2817 O O . GLY A 1 362 ? -9.084 -39.798 -19.803 1.00 35.66 362 GLY A O 1
ATOM 2818 N N . SER A 1 363 ? -10.532 -38.274 -20.591 1.00 38.97 363 SER A N 1
ATOM 2819 C CA . SER A 1 363 ? -11.590 -38.503 -19.613 1.00 38.97 363 SER A CA 1
ATOM 2820 C C . SER A 1 363 ? -12.073 -39.961 -19.674 1.00 38.97 363 SER A C 1
ATOM 2822 O O . SER A 1 363 ? -12.735 -40.367 -20.632 1.00 38.97 363 SER A O 1
ATOM 2824 N N . LYS A 1 364 ? -11.792 -40.750 -18.636 1.00 34.56 364 LYS A N 1
ATOM 2825 C CA . LYS A 1 364 ? -12.630 -41.896 -18.271 1.00 34.56 364 LYS A CA 1
ATOM 2826 C C . LYS A 1 364 ? -13.513 -41.466 -17.108 1.00 34.56 364 LYS A C 1
ATOM 2828 O O . LYS A 1 364 ? -13.017 -41.223 -16.012 1.00 34.56 364 LYS A O 1
ATOM 2833 N N . MET A 1 365 ? -14.814 -41.365 -17.372 1.00 38.12 365 MET A N 1
ATOM 2834 C CA . MET A 1 365 ? -15.831 -41.296 -16.326 1.00 38.12 365 MET A CA 1
ATOM 2835 C C . MET A 1 365 ? -15.711 -42.515 -15.397 1.00 38.12 365 MET A C 1
ATOM 2837 O O . MET A 1 365 ? -15.548 -43.635 -15.897 1.00 38.12 365 MET A O 1
ATOM 2841 N N . PRO A 1 366 ? -15.838 -42.344 -14.072 1.00 34.84 366 PRO A N 1
ATOM 2842 C CA . PRO A 1 366 ? -16.064 -43.470 -13.182 1.00 34.84 366 PRO A CA 1
ATOM 2843 C C . PRO A 1 366 ? -17.464 -44.043 -13.439 1.00 34.84 366 PRO A C 1
ATOM 2845 O O . PRO A 1 366 ? -18.467 -43.331 -13.400 1.00 34.84 366 PRO A O 1
ATOM 2848 N N . LYS A 1 367 ? -17.519 -45.348 -13.726 1.00 36.28 367 LYS A N 1
ATOM 2849 C CA . LYS A 1 367 ? -18.763 -46.121 -13.737 1.00 36.28 367 LYS A CA 1
ATOM 2850 C C . LYS A 1 367 ? -19.350 -46.121 -12.324 1.00 36.28 367 LYS A C 1
ATOM 2852 O O . LYS A 1 367 ? -18.674 -46.524 -11.381 1.00 36.28 367 LYS A O 1
ATOM 2857 N N . LEU A 1 368 ? -20.610 -45.709 -12.220 1.00 34.59 368 LEU A N 1
ATOM 2858 C CA . LEU A 1 368 ? -21.490 -46.011 -11.096 1.00 34.59 368 LEU A CA 1
ATOM 2859 C C . LEU A 1 368 ? -21.531 -47.530 -10.896 1.00 34.59 368 LEU A C 1
ATOM 2861 O O . LEU A 1 368 ? -21.909 -48.268 -11.806 1.00 34.59 368 LEU A O 1
ATOM 2865 N N . VAL A 1 369 ? -21.140 -47.984 -9.708 1.00 39.69 369 VAL A N 1
ATOM 2866 C CA . VAL A 1 369 ? -21.469 -49.319 -9.212 1.00 39.69 369 VAL A CA 1
ATOM 2867 C C . VAL A 1 369 ? -22.695 -49.148 -8.326 1.00 39.69 369 VAL A C 1
ATOM 2869 O O . VAL A 1 369 ? -22.624 -48.498 -7.286 1.00 39.69 369 VAL A O 1
ATOM 2872 N N . CYS A 1 370 ? -23.821 -49.698 -8.775 1.00 39.66 370 CYS A N 1
ATOM 2873 C CA . CYS A 1 370 ? -24.949 -49.999 -7.905 1.00 39.66 370 CYS A CA 1
ATOM 2874 C C . CYS A 1 370 ? -24.541 -51.188 -7.031 1.00 39.66 370 CYS A C 1
ATOM 2876 O O . CYS A 1 370 ? -24.116 -52.213 -7.565 1.00 39.66 370 CYS A O 1
ATOM 2878 N N . ILE A 1 371 ? -24.660 -51.048 -5.714 1.00 39.03 371 ILE A N 1
ATOM 2879 C CA . ILE A 1 371 ? -24.734 -52.190 -4.804 1.00 39.03 371 ILE A CA 1
ATOM 2880 C C . ILE A 1 371 ? -26.166 -52.198 -4.279 1.00 39.03 371 ILE A C 1
ATOM 2882 O O . ILE A 1 371 ? -26.557 -51.325 -3.508 1.00 39.03 371 ILE A O 1
ATOM 2886 N N . GLU A 1 372 ? -26.942 -53.155 -4.780 1.00 40.59 372 GLU A N 1
ATOM 2887 C CA . GLU A 1 372 ? -28.105 -53.703 -4.093 1.00 40.59 372 GLU A CA 1
ATOM 2888 C C . GLU A 1 372 ? -27.599 -54.697 -3.046 1.00 40.59 372 GLU A C 1
ATOM 2890 O O . GLU A 1 372 ? -26.928 -55.664 -3.411 1.00 40.59 372 GLU A O 1
ATOM 2895 N N . SER A 1 373 ? -27.917 -54.430 -1.778 1.00 50.09 373 SER A N 1
ATOM 2896 C CA . SER A 1 373 ? -28.308 -55.391 -0.729 1.00 50.09 373 SER A CA 1
ATOM 2897 C C . SER A 1 373 ? -28.354 -54.676 0.613 1.00 50.09 373 SER A C 1
ATOM 2899 O O . SER A 1 373 ? -27.271 -54.202 1.035 1.00 50.09 373 SER A O 1
#

Foldseek 3Di:
DVLCCLQPPQDDDPVQHLLNSLAVVLVCCQVVPCVVNLVSLLNNLLVQQVPCLVHLLLSLLLSLLLCCVLALDHSYHHRDDAQVLVSSLSSLLSSLVCVDDLVSRPDLVSLQSSLLSNLRSVCSNVVLPGPCVVVPDPVVSVVVCPVSPDPCRNVVVLVVCLVPPQQSHNLSSVLSNCVSPVPRPCQVVLVSLLVVLLPDALLPPLALLSLLSSVLRNDVQDDLVSLVSNCVRNPLNCVLNVLSNVQVNVDADHPNVLVSVLSNVVVLVDDPVVLVVVLCSCVVSPNCPPDDCPPPLSVLSSVLSNDDLVSVLVNVLVSCVSCVVHVSVVVSLVVVVPPDDDPSNVSNVVSVVPPDPDPPDDDDDDDDDDDDD

Solvent-accessible surface area (backbone atoms only — not comparable to full-atom values): 21233 Å² total; per-residue (Å²): 111,68,47,56,42,42,32,76,65,61,65,79,41,95,93,34,41,63,47,59,53,34,42,52,49,49,53,46,34,71,72,74,41,51,79,85,34,44,66,20,52,35,46,25,44,44,48,56,58,74,52,34,93,86,39,70,66,34,53,58,39,41,48,54,13,5,39,71,58,57,36,94,78,54,51,35,70,55,60,90,54,88,58,44,56,58,52,50,47,53,45,46,43,45,62,50,55,79,60,67,65,80,82,74,61,90,47,63,70,54,47,21,58,25,50,21,20,48,56,34,41,50,53,56,64,71,62,58,86,41,59,57,56,77,77,41,60,66,70,59,49,50,52,52,48,59,73,66,42,75,92,59,58,60,64,53,51,52,53,51,38,48,73,76,36,38,34,71,24,43,21,44,14,49,47,55,31,34,74,75,36,76,84,60,88,47,66,74,58,24,54,52,47,44,55,52,59,74,72,54,51,58,91,70,62,56,40,51,66,13,47,14,30,35,55,66,60,44,42,86,76,54,58,54,68,58,56,50,56,46,38,76,50,30,45,79,70,41,50,56,22,53,50,49,25,50,67,75,59,71,57,71,92,53,75,59,52,45,56,54,50,50,54,46,56,57,59,65,73,52,60,73,68,62,45,52,51,50,48,47,53,48,65,75,46,36,55,62,81,54,94,72,66,82,58,58,62,55,54,40,54,48,47,28,62,65,58,57,68,66,41,34,28,51,39,49,44,52,50,42,65,72,30,61,90,37,74,60,52,56,50,42,50,52,57,61,65,71,70,70,91,56,78,62,56,60,52,38,49,60,56,62,72,65,56,81,84,72,74,90,78,70,92,74,79,83,78,85,78,86,81,89,130

Nearest PDB structures (foldseek):
  6qdl-assembly1_A  TM=1.969E-01  e=2.757E+00  Caenorhabditis elegans
  9g6k-assembly1_L9  TM=2.424E-01  e=7.800E+00  Toxoplasma gondii

Radius of gyration: 25.97 Å; Cα contacts (8 Å, |Δi|>4): 380; chains: 1; bounding box: 61×72×75 Å

pLDDT: mean 76.08, std 19.73, range [31.47, 98.38]

Secondary structure (DSSP, 8-state):
-HHHHHHHT---BTTB-HHHHHHHHHHHHHHH-SGGGHHHHHHHHHHHHHTGGGS-THHHHHHHHHHTT--SS-SS-----TTHHHHHHHHHHHHHTTPPPTTS---HHHHHHHHHHHHHHHHHHHT--SHHHHHS-HHHHHHHHHHHS-TTHHHHHHHHHHHH-IIIIIHHHHHHHHHH-TT---HHHHHHHHHHHHT--GGG-S-HHHHHHHHHHH-SSPPHHHHHHHHHHHGGGGHHHHHHHHHHS-----TTHHHHHHHHHHHHTS-HHHHHHHHHHHHHT-TT-SSS---HHHHHHHHHHHS-HHHHHHHHHHHHHHHTTSHHHHHHHHHHHTT---HHHHHHHHHHTTS---------PPPP-----

Mean predicted aligned error: 11.33 Å

Sequence (373 aa):
MTSHFISDHLDIASSMPLATVAHWLHATLTTVGWEPLAKAMATMLTRWRMYALDRPLGHGYRLVASLAGVADHPVCPRLDLPFVLELIKLCWTVITTDLPAPGDLGDCHDARGCISSVLLLEAHVLSGKGWFTNTLPTILCIEIDTYLLPANTIERHVAYWMQREPFDVVAPSLVSATKRNPQLRISKRRAALADALTRISSKNMRNVWGFASALALVAQPWPTTMLQNLWEKMVLSLLPVLFSTLVTHDLPSVSGLSDVLMDAAQAFELPRYQRRLLTRNYGASSPLRGPVPTCSSTRRVLDALEYDAEKRSAFVDIFLAATASKPEANTVFRNLELRESAFDVCLAKAGLERLPNTPLRGSKMPKLVCIES

Organism: Saprolegnia diclina (strain VS20) (NCBI:txid1156394)